Protein AF-A0A831T7J6-F1 (afdb_monomer)

Secondary structure (DSSP, 8-state):
-HHHHHHHHHHHHHHHHHHHHSTHHHHHHHHHHHHHHHHHHHHHHHS----SSGGG-HHHHHHHHHHHHHHHHHHHHTSSHHHHHHHHHHHHHHHHHHHHHHHHTT-S-BGGGTTS-B-HHHHHHHHHHHHHHHHH---SS----TTTTHHHHHHHHHHHHHHHHHHHHHHHH--HHHHHHHHHH-GGG--EEEEEEES--HHHHHHHHHHHH--EEEE-GGG-S-----EEEEEEEEHHHHHHHHHHTSSS-EEEEEETTEEEEEE--SS-SS-HHHHHHHHHHHHHHHHHHHHT-----------THHHHHHTT--------------HHHHHHHHHHHHHHHHHHHHHHHHHHHHHHHHHHHHH-

Radius of gyration: 28.94 Å; Cα contacts (8 Å, |Δi|>4): 345; chains: 1; bounding box: 76×50×89 Å

pLDDT: mean 80.33, std 15.49, range [40.62, 97.88]

Solvent-accessible surface area (backbone atoms only — not comparable to full-atom values): 20591 Å² total; per-residue (Å²): 113,70,66,61,52,52,55,50,54,54,56,49,48,59,51,48,55,53,50,41,45,37,70,60,57,46,42,53,52,18,53,52,30,38,51,33,19,50,34,34,46,49,33,55,51,59,48,90,69,69,73,83,45,72,86,42,24,66,67,52,46,50,52,48,26,52,49,32,40,51,53,17,53,40,36,64,65,48,50,42,46,70,57,45,47,52,55,49,47,53,50,38,50,52,48,26,53,54,27,43,52,40,38,75,70,65,46,82,47,34,65,76,43,20,79,51,76,36,54,15,62,59,49,29,52,49,27,51,49,52,43,52,52,56,72,67,41,50,79,79,55,91,46,58,44,67,82,81,39,49,68,62,52,50,52,53,51,52,53,47,49,68,48,48,50,59,51,47,51,50,44,65,64,63,38,83,61,56,55,53,53,54,42,72,67,36,73,69,33,60,37,66,42,75,42,82,37,75,65,44,49,60,65,60,51,37,52,51,47,23,73,63,50,75,34,50,60,48,64,38,78,96,62,60,73,65,48,89,61,45,72,45,77,36,92,62,40,36,43,39,56,54,51,49,50,58,31,72,54,41,96,53,68,38,38,74,41,80,51,101,63,33,36,35,39,32,69,50,62,64,60,77,98,60,62,64,61,59,55,45,49,51,52,48,50,52,48,50,50,50,49,56,60,62,70,61,59,69,83,66,67,80,76,65,88,71,58,79,68,58,62,68,64,56,72,80,68,74,78,87,78,68,86,82,77,74,89,66,77,56,71,65,60,54,48,52,53,48,49,52,50,52,52,50,47,65,62,47,49,63,56,53,50,54,54,54,55,53,52,53,53,53,56,54,66,73,77,109

Structure (mmCIF, N/CA/C/O backbone):
data_AF-A0A831T7J6-F1
#
_entry.id   AF-A0A831T7J6-F1
#
loop_
_atom_site.group_PDB
_atom_site.id
_atom_site.type_symbol
_atom_site.label_atom_id
_atom_site.label_alt_id
_atom_site.label_comp_id
_atom_site.label_asym_id
_atom_site.label_entity_id
_atom_site.label_seq_id
_atom_site.pdbx_PDB_ins_code
_atom_site.Cartn_x
_atom_site.Cartn_y
_atom_site.Cartn_z
_atom_site.occupancy
_atom_site.B_iso_or_equiv
_atom_site.auth_seq_id
_atom_site.auth_comp_id
_atom_site.auth_asym_id
_atom_site.auth_atom_id
_atom_site.pdbx_PDB_model_num
ATOM 1 N N . MET A 1 1 ? 1.372 -10.717 -53.156 1.00 72.31 1 MET A N 1
ATOM 2 C CA . MET A 1 1 ? 0.835 -10.625 -51.776 1.00 72.31 1 MET A CA 1
ATOM 3 C C . MET A 1 1 ? 1.872 -11.042 -50.722 1.00 72.31 1 MET A C 1
ATOM 5 O O . MET A 1 1 ? 2.087 -10.279 -49.794 1.00 72.31 1 MET A O 1
ATOM 9 N N . PHE A 1 2 ? 2.589 -12.165 -50.891 1.00 76.81 2 PHE A N 1
ATOM 10 C CA . PHE A 1 2 ? 3.633 -12.620 -49.949 1.00 76.81 2 PHE A CA 1
ATOM 11 C C . PHE A 1 2 ? 4.823 -11.644 -49.785 1.00 76.81 2 PHE A C 1
ATOM 13 O O . PHE A 1 2 ? 5.201 -11.334 -48.662 1.00 76.81 2 PHE A O 1
ATOM 20 N N . GLN A 1 3 ? 5.356 -11.070 -50.873 1.00 76.94 3 GLN A N 1
ATOM 21 C CA . GLN A 1 3 ? 6.440 -10.067 -50.797 1.00 76.94 3 GLN A CA 1
ATOM 22 C C . GLN A 1 3 ? 6.042 -8.787 -50.042 1.00 76.94 3 GLN A C 1
ATOM 24 O O . GLN A 1 3 ? 6.817 -8.297 -49.230 1.00 76.94 3 GLN A O 1
ATOM 29 N N . LEU A 1 4 ? 4.806 -8.301 -50.220 1.00 79.69 4 LEU A N 1
ATOM 30 C CA . LEU A 1 4 ? 4.287 -7.147 -49.469 1.00 79.69 4 LEU A CA 1
ATOM 31 C C . LEU A 1 4 ? 4.199 -7.434 -47.959 1.00 79.69 4 LEU A C 1
ATOM 33 O O . LEU A 1 4 ? 4.483 -6.553 -47.149 1.00 79.69 4 LEU A O 1
ATOM 37 N N . ALA A 1 5 ? 3.859 -8.670 -47.570 1.00 73.56 5 ALA A N 1
ATOM 38 C CA . ALA A 1 5 ? 3.859 -9.083 -46.169 1.00 73.56 5 ALA A CA 1
ATOM 39 C C . ALA A 1 5 ? 5.285 -9.133 -45.590 1.00 73.56 5 ALA A C 1
ATOM 41 O O . ALA A 1 5 ? 5.512 -8.613 -44.498 1.00 73.56 5 ALA A O 1
ATOM 42 N N . VAL A 1 6 ? 6.259 -9.672 -46.331 1.00 76.69 6 VAL A N 1
ATOM 43 C CA . VAL A 1 6 ? 7.670 -9.743 -45.903 1.00 76.69 6 VAL A CA 1
ATOM 44 C C . VAL A 1 6 ? 8.293 -8.350 -45.750 1.00 76.69 6 VAL A C 1
ATOM 46 O O . VAL A 1 6 ? 8.926 -8.075 -44.729 1.00 76.69 6 VAL A O 1
ATOM 49 N N . ASP A 1 7 ? 8.047 -7.443 -46.697 1.00 78.12 7 ASP A N 1
ATOM 50 C CA . ASP A 1 7 ? 8.560 -6.068 -46.638 1.00 78.12 7 ASP A CA 1
ATOM 51 C C . ASP A 1 7 ? 7.946 -5.269 -45.483 1.00 78.12 7 ASP A C 1
ATOM 53 O O . ASP A 1 7 ? 8.639 -4.488 -44.819 1.00 78.12 7 ASP A O 1
ATOM 57 N N . SER A 1 8 ? 6.661 -5.497 -45.183 1.00 74.38 8 SER A N 1
ATOM 58 C CA . SER A 1 8 ? 6.028 -4.919 -43.995 1.00 74.38 8 SER A CA 1
ATOM 59 C C . SER A 1 8 ? 6.703 -5.421 -42.711 1.00 74.38 8 SER A C 1
ATOM 61 O O . SER A 1 8 ? 7.080 -4.614 -41.861 1.00 74.38 8 SER A O 1
ATOM 63 N N . LEU A 1 9 ? 6.989 -6.723 -42.613 1.00 73.25 9 LEU A N 1
ATOM 64 C CA . LEU A 1 9 ? 7.647 -7.352 -41.462 1.00 73.25 9 LEU A CA 1
ATOM 65 C C . LEU A 1 9 ? 9.068 -6.809 -41.231 1.00 73.25 9 LEU A C 1
ATOM 67 O O . LEU A 1 9 ? 9.453 -6.534 -40.092 1.00 73.25 9 LEU A O 1
ATOM 71 N N . PHE A 1 10 ? 9.831 -6.573 -42.303 1.00 77.00 10 PHE A N 1
ATOM 72 C CA . PHE A 1 10 ? 11.181 -6.001 -42.224 1.00 77.00 10 PHE A CA 1
ATOM 73 C C . PHE A 1 10 ? 11.174 -4.530 -41.782 1.00 77.00 10 PHE A C 1
ATOM 75 O O . PHE A 1 10 ? 12.007 -4.098 -40.974 1.00 77.00 10 PHE A O 1
ATOM 82 N N . ARG A 1 11 ? 10.192 -3.754 -42.256 1.00 77.94 11 ARG A N 1
ATOM 83 C CA . ARG A 1 11 ? 10.007 -2.358 -41.839 1.00 77.94 11 ARG A CA 1
ATOM 84 C C . ARG A 1 11 ? 9.573 -2.268 -40.371 1.00 77.94 11 ARG A C 1
ATOM 86 O O . ARG A 1 11 ? 10.104 -1.435 -39.637 1.00 77.94 11 ARG A O 1
ATOM 93 N N . TYR A 1 12 ? 8.714 -3.180 -39.908 1.00 74.56 12 TYR A N 1
ATOM 94 C CA . TYR A 1 12 ? 8.368 -3.301 -38.489 1.00 74.56 12 TYR A CA 1
ATOM 95 C C . TYR A 1 12 ? 9.571 -3.700 -37.629 1.00 74.56 12 TYR A C 1
ATOM 97 O O . TYR A 1 12 ? 9.747 -3.134 -36.555 1.00 74.56 12 TYR A O 1
ATOM 105 N N . ARG A 1 13 ? 10.451 -4.594 -38.098 1.00 78.12 13 ARG A N 1
ATOM 106 C CA . ARG A 1 13 ? 11.647 -5.008 -37.344 1.00 78.12 13 ARG A CA 1
ATOM 107 C C . ARG A 1 13 ? 12.578 -3.840 -37.018 1.00 78.12 13 ARG A C 1
ATOM 109 O O . ARG A 1 13 ? 12.974 -3.684 -35.869 1.00 78.12 13 ARG A O 1
ATOM 116 N N . THR A 1 14 ? 12.903 -2.995 -37.997 1.00 75.38 14 THR A N 1
ATOM 117 C CA . THR A 1 14 ? 13.795 -1.840 -37.763 1.00 75.38 14 THR A CA 1
ATOM 118 C C . THR A 1 14 ? 13.167 -0.789 -36.843 1.00 75.38 14 THR A C 1
ATOM 120 O O . THR A 1 14 ? 13.860 -0.196 -36.012 1.00 75.38 14 THR A O 1
ATOM 123 N N . PHE A 1 15 ? 11.849 -0.588 -36.940 1.00 74.12 15 PHE A N 1
ATOM 124 C CA . PHE A 1 15 ? 11.103 0.264 -36.017 1.00 74.12 15 PHE A CA 1
ATOM 125 C C . PHE A 1 15 ? 11.104 -0.307 -34.592 1.00 74.12 15 PHE A C 1
ATOM 127 O O . PHE A 1 15 ? 11.429 0.413 -33.648 1.00 74.12 15 PHE A O 1
ATOM 134 N N . LEU A 1 16 ? 10.827 -1.606 -34.442 1.00 68.94 16 LEU A N 1
ATOM 135 C CA . LEU A 1 16 ? 10.858 -2.309 -33.161 1.00 68.94 16 LEU A CA 1
ATOM 136 C C . LEU A 1 16 ? 12.256 -2.262 -32.541 1.00 68.94 16 LEU A C 1
ATOM 138 O O . LEU A 1 16 ? 12.373 -1.937 -31.369 1.00 68.94 16 LEU A O 1
ATOM 142 N N . GLU A 1 17 ? 13.330 -2.478 -33.300 1.00 75.38 17 GLU A N 1
ATOM 143 C CA . GLU A 1 17 ? 14.700 -2.385 -32.774 1.00 75.38 17 GLU A CA 1
ATOM 144 C C . GLU A 1 17 ? 15.043 -0.976 -32.263 1.00 75.38 17 GLU A C 1
ATOM 146 O O . GLU A 1 17 ? 15.693 -0.838 -31.225 1.00 75.38 17 GLU A O 1
ATOM 151 N N . ARG A 1 18 ? 14.582 0.088 -32.937 1.00 73.06 18 ARG A N 1
ATOM 152 C CA . ARG A 1 18 ? 14.749 1.467 -32.441 1.00 73.06 18 ARG A CA 1
ATOM 153 C C . ARG A 1 18 ? 13.899 1.730 -31.203 1.00 73.06 18 ARG A C 1
ATOM 155 O O . ARG A 1 18 ? 14.384 2.347 -30.256 1.00 73.06 18 ARG A O 1
ATOM 162 N N . PHE A 1 19 ? 12.665 1.237 -31.186 1.00 66.19 19 PHE A N 1
ATOM 163 C CA . PHE A 1 19 ? 11.759 1.380 -30.052 1.00 66.19 19 PHE A CA 1
ATOM 164 C C . PHE A 1 19 ? 12.269 0.624 -28.813 1.00 66.19 19 PHE A C 1
ATOM 166 O O . PHE A 1 19 ? 12.356 1.203 -27.733 1.00 66.19 19 PHE A O 1
ATOM 173 N N . PHE A 1 20 ? 12.723 -0.621 -28.971 1.00 66.12 20 PHE A N 1
ATOM 174 C CA . PHE A 1 20 ? 13.322 -1.441 -27.911 1.00 66.12 20 PHE A CA 1
ATOM 175 C C . PHE A 1 20 ? 14.739 -1.006 -27.523 1.00 66.12 20 PHE A C 1
ATOM 177 O O . PHE A 1 20 ? 15.243 -1.430 -26.490 1.00 66.12 20 PHE A O 1
ATOM 184 N N . ARG A 1 21 ? 15.406 -0.141 -28.289 1.00 73.50 21 ARG A N 1
ATOM 185 C CA . ARG A 1 21 ? 16.625 0.544 -27.824 1.00 73.50 21 ARG A CA 1
ATOM 186 C C . ARG A 1 21 ? 16.329 1.861 -27.110 1.00 73.50 21 ARG A C 1
ATOM 188 O O . ARG A 1 21 ? 17.223 2.402 -26.459 1.00 73.50 21 ARG A O 1
ATOM 195 N N . SER A 1 22 ? 15.102 2.369 -27.217 1.00 76.12 22 SER A N 1
ATOM 196 C CA . SER A 1 22 ? 14.690 3.626 -26.604 1.00 76.12 22 SER A CA 1
ATOM 197 C C . SER A 1 22 ? 14.540 3.495 -25.088 1.00 76.12 22 SER A C 1
ATOM 199 O O . SER A 1 22 ? 14.166 2.449 -24.553 1.00 76.12 22 SER A O 1
ATOM 201 N N . ALA A 1 23 ? 14.761 4.607 -24.387 1.00 83.12 23 ALA A N 1
ATOM 202 C CA . ALA A 1 23 ? 14.460 4.744 -22.965 1.00 83.12 23 ALA A CA 1
ATOM 203 C C . ALA A 1 23 ? 12.950 4.639 -22.656 1.00 83.12 23 ALA A C 1
ATOM 205 O O . ALA A 1 23 ? 12.577 4.552 -21.492 1.00 83.12 23 ALA A O 1
ATOM 206 N N . CYS A 1 24 ? 12.078 4.600 -23.673 1.00 85.38 24 CYS A N 1
ATOM 207 C CA . CYS A 1 24 ? 10.626 4.502 -23.507 1.00 85.38 24 CYS A CA 1
ATOM 208 C C . CYS A 1 24 ? 10.191 3.289 -22.675 1.00 85.38 24 CYS A C 1
ATOM 210 O O . CYS A 1 24 ? 9.357 3.444 -21.789 1.00 85.38 24 CYS A O 1
ATOM 212 N N . VAL A 1 25 ? 10.764 2.108 -22.930 1.00 89.88 25 VAL A N 1
ATOM 213 C CA . VAL A 1 25 ? 10.395 0.864 -22.233 1.00 89.88 25 VAL A CA 1
ATOM 214 C C . VAL A 1 25 ? 10.643 0.948 -20.719 1.00 89.88 25 VAL A C 1
ATOM 216 O O . VAL A 1 25 ? 9.679 0.827 -19.961 1.00 89.88 25 VAL A O 1
ATOM 219 N N . PRO A 1 26 ? 11.882 1.187 -20.238 1.00 92.75 26 PRO A N 1
ATOM 220 C CA . PRO A 1 26 ? 12.135 1.274 -18.802 1.00 92.75 26 PRO A CA 1
ATOM 221 C C . PRO A 1 26 ? 11.399 2.451 -18.154 1.00 92.75 26 PRO A C 1
ATOM 223 O O . PRO A 1 26 ? 10.959 2.322 -17.017 1.00 92.75 26 PRO A O 1
ATOM 226 N N . THR A 1 27 ? 11.207 3.572 -18.862 1.00 89.06 27 THR A N 1
ATOM 227 C CA . THR A 1 27 ? 10.414 4.696 -18.343 1.00 89.06 27 THR A CA 1
ATOM 228 C C . THR A 1 27 ? 8.946 4.317 -18.147 1.00 89.06 27 THR A C 1
ATOM 230 O O . THR A 1 27 ? 8.399 4.601 -17.087 1.00 89.06 27 THR A O 1
ATOM 233 N N . ALA A 1 28 ? 8.313 3.648 -19.114 1.00 88.62 28 ALA A N 1
ATOM 234 C CA . ALA A 1 28 ? 6.915 3.232 -19.002 1.00 88.62 28 ALA A CA 1
ATOM 235 C C . ALA A 1 28 ? 6.703 2.248 -17.839 1.00 88.62 28 ALA A C 1
ATOM 237 O O . ALA A 1 28 ? 5.795 2.437 -17.030 1.00 88.62 28 ALA A O 1
ATOM 238 N N . LEU A 1 29 ? 7.580 1.247 -17.706 1.00 94.38 29 LEU A N 1
ATOM 239 C CA . LEU A 1 29 ? 7.520 0.281 -16.605 1.00 94.38 29 LEU A CA 1
ATOM 240 C C . LEU A 1 29 ? 7.789 0.933 -15.247 1.00 94.38 29 LEU A C 1
ATOM 242 O O . LEU A 1 29 ? 7.126 0.605 -14.267 1.00 94.38 29 LEU A O 1
ATOM 246 N N . ALA A 1 30 ? 8.714 1.892 -15.180 1.00 94.06 30 ALA A N 1
ATOM 247 C CA . ALA A 1 30 ? 8.944 2.643 -13.955 1.00 94.06 30 ALA A CA 1
ATOM 248 C C . ALA A 1 30 ? 7.726 3.483 -13.549 1.00 94.06 30 ALA A C 1
ATOM 250 O O . ALA A 1 30 ? 7.375 3.510 -12.374 1.00 94.06 30 ALA A O 1
ATOM 251 N N . CYS A 1 31 ? 7.049 4.131 -14.501 1.00 88.88 31 CYS A N 1
ATOM 252 C CA . CYS A 1 31 ? 5.802 4.845 -14.220 1.00 88.88 31 CYS A CA 1
ATOM 253 C C . CYS A 1 31 ? 4.721 3.899 -13.678 1.00 88.88 31 CYS A C 1
ATOM 255 O O . CYS A 1 31 ? 4.043 4.247 -12.714 1.00 88.88 31 CYS A O 1
ATOM 257 N N . ALA A 1 32 ? 4.593 2.697 -14.251 1.00 91.31 32 ALA A N 1
ATOM 258 C CA . ALA A 1 32 ? 3.654 1.690 -13.763 1.00 91.31 32 ALA A CA 1
ATOM 259 C C . ALA A 1 32 ? 3.985 1.230 -12.331 1.00 91.31 32 ALA A C 1
ATOM 261 O O . ALA A 1 32 ? 3.093 1.183 -11.488 1.00 91.31 32 ALA A O 1
ATOM 262 N N . LEU A 1 33 ? 5.262 0.965 -12.028 1.00 94.19 33 LEU A N 1
ATOM 263 C CA . LEU A 1 33 ? 5.711 0.595 -10.681 1.00 94.19 33 LEU A CA 1
ATOM 264 C C . LEU A 1 33 ? 5.519 1.729 -9.663 1.00 94.19 33 LEU A C 1
ATOM 266 O O . LEU A 1 33 ? 5.093 1.464 -8.545 1.00 94.19 33 LEU A O 1
ATOM 270 N N . LEU A 1 34 ? 5.775 2.991 -10.033 1.00 91.19 34 LEU A N 1
ATOM 271 C CA . LEU A 1 34 ? 5.496 4.140 -9.158 1.00 91.19 34 LEU A CA 1
ATOM 272 C C . LEU A 1 34 ? 4.003 4.276 -8.863 1.00 91.19 34 LEU A C 1
ATOM 274 O O . LEU A 1 34 ? 3.633 4.537 -7.720 1.00 91.19 34 LEU A O 1
ATOM 278 N N . LEU A 1 35 ? 3.150 4.094 -9.874 1.00 87.62 35 LEU A N 1
ATOM 279 C CA . LEU A 1 35 ? 1.702 4.124 -9.693 1.00 87.62 35 LEU A CA 1
ATOM 280 C C . LEU A 1 35 ? 1.240 2.988 -8.772 1.00 87.62 35 LEU A C 1
ATOM 282 O O . LEU A 1 35 ? 0.473 3.232 -7.845 1.00 87.62 35 LEU A O 1
ATOM 286 N N . ALA A 1 36 ? 1.745 1.770 -8.981 1.00 91.75 36 ALA A N 1
ATOM 287 C CA . ALA A 1 36 ? 1.446 0.624 -8.128 1.00 91.75 36 ALA A CA 1
ATOM 288 C C . ALA A 1 36 ? 1.891 0.866 -6.674 1.00 91.75 36 ALA A C 1
ATOM 290 O O . ALA A 1 36 ? 1.084 0.702 -5.756 1.00 91.75 36 ALA A O 1
ATOM 291 N N . ALA A 1 37 ? 3.122 1.344 -6.470 1.00 92.94 37 ALA A N 1
ATOM 292 C CA . ALA A 1 37 ? 3.664 1.680 -5.157 1.00 92.94 37 ALA A CA 1
ATOM 293 C C . ALA A 1 37 ? 2.828 2.762 -4.459 1.00 92.94 37 ALA A C 1
ATOM 295 O O . ALA A 1 37 ? 2.517 2.644 -3.275 1.00 92.94 37 ALA A O 1
ATOM 296 N N . PHE A 1 38 ? 2.422 3.802 -5.194 1.00 89.62 38 PHE A N 1
ATOM 297 C CA . PHE A 1 38 ? 1.579 4.874 -4.672 1.00 89.62 38 PHE A CA 1
ATOM 298 C C . PHE A 1 38 ? 0.204 4.359 -4.237 1.00 89.62 38 PHE A C 1
ATOM 300 O O . PHE A 1 38 ? -0.228 4.647 -3.123 1.00 89.62 38 PHE A O 1
ATOM 307 N N . LEU A 1 39 ? -0.471 3.568 -5.076 1.00 89.19 39 LEU A N 1
ATOM 308 C CA . LEU A 1 39 ? -1.799 3.035 -4.766 1.00 89.19 39 LEU A CA 1
ATOM 309 C C . LEU A 1 39 ? -1.772 2.076 -3.567 1.00 89.19 39 LEU A C 1
ATOM 311 O O . LEU A 1 39 ? -2.624 2.176 -2.683 1.00 89.19 39 LEU A O 1
ATOM 315 N N . LYS A 1 40 ? -0.762 1.201 -3.487 1.00 91.38 40 LYS A N 1
ATOM 316 C CA . LYS A 1 40 ? -0.539 0.330 -2.322 1.00 91.38 40 LYS A CA 1
ATOM 317 C C . LYS A 1 40 ? -0.196 1.131 -1.063 1.00 91.38 40 LYS A C 1
ATOM 319 O O . LYS A 1 40 ? -0.715 0.850 0.012 1.00 91.38 40 LYS A O 1
ATOM 324 N N . GLY A 1 41 ? 0.655 2.150 -1.187 1.00 89.75 41 GLY A N 1
ATOM 325 C CA . GLY A 1 41 ? 1.004 3.043 -0.082 1.00 89.75 41 GLY A CA 1
ATOM 326 C C . GLY A 1 41 ? -0.208 3.808 0.448 1.00 89.75 41 GLY A C 1
ATOM 327 O O . GLY A 1 41 ? -0.371 3.943 1.659 1.00 89.75 41 GLY A O 1
ATOM 328 N N . HIS A 1 42 ? -1.096 4.239 -0.450 1.00 86.12 42 HIS A N 1
ATOM 329 C CA . HIS A 1 42 ? -2.363 4.863 -0.097 1.00 86.12 42 HIS A CA 1
ATOM 330 C C . HIS A 1 42 ? -3.297 3.890 0.636 1.00 86.12 42 HIS A C 1
ATOM 332 O O . HIS A 1 42 ? -3.855 4.266 1.664 1.00 86.12 42 HIS A O 1
ATOM 338 N N . GLU A 1 43 ? -3.456 2.646 0.168 1.00 87.44 43 GLU A N 1
ATOM 339 C CA . GLU A 1 43 ? -4.239 1.624 0.889 1.00 87.44 43 GLU A CA 1
ATOM 340 C C . GLU A 1 43 ? -3.660 1.374 2.289 1.00 87.44 43 GLU A C 1
ATOM 342 O O . GLU A 1 43 ? -4.387 1.473 3.271 1.00 87.44 43 GLU A O 1
ATOM 347 N N . LEU A 1 44 ? -2.343 1.164 2.413 1.00 87.50 44 LEU A N 1
ATOM 348 C CA . LEU A 1 44 ? -1.676 0.970 3.710 1.00 87.50 44 LEU A CA 1
ATOM 349 C C . LEU A 1 44 ? -1.897 2.131 4.679 1.00 87.50 44 LEU A C 1
ATOM 351 O O . LEU A 1 44 ? -1.988 1.923 5.889 1.00 87.50 44 LEU A O 1
ATOM 355 N N . ALA A 1 45 ? -1.949 3.350 4.147 1.00 81.50 45 ALA A N 1
ATOM 356 C CA . ALA A 1 45 ? -2.152 4.551 4.937 1.00 81.50 45 ALA A CA 1
ATOM 357 C C . ALA A 1 45 ? -3.623 4.794 5.308 1.00 81.50 45 ALA A C 1
ATOM 359 O O . ALA A 1 45 ? -3.877 5.493 6.284 1.00 81.50 45 ALA A O 1
ATOM 360 N N . THR A 1 46 ? -4.578 4.259 4.541 1.00 76.38 46 THR A N 1
ATOM 361 C CA . THR A 1 46 ? -6.013 4.545 4.717 1.00 76.38 46 THR A CA 1
ATOM 362 C C . THR A 1 46 ? -6.811 3.400 5.311 1.00 76.38 46 THR A C 1
ATOM 364 O 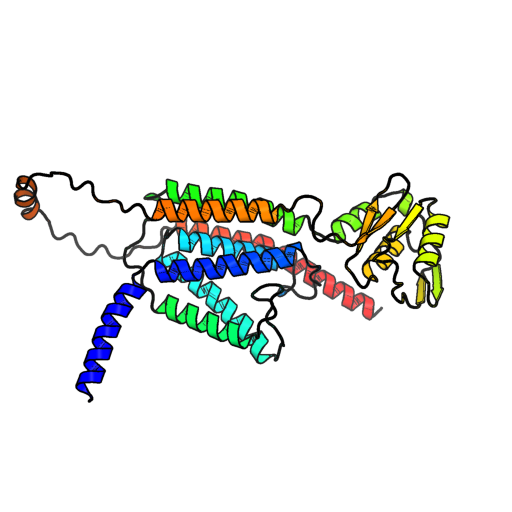O . THR A 1 46 ? -7.859 3.653 5.903 1.00 76.38 46 THR A O 1
ATOM 367 N N . GLU A 1 47 ? -6.352 2.158 5.166 1.00 78.56 47 GLU A N 1
ATOM 368 C CA . GLU A 1 47 ? -7.151 0.981 5.484 1.00 78.56 47 GLU A CA 1
ATOM 369 C C . GLU A 1 47 ? -6.561 0.145 6.622 1.00 78.56 47 GLU A C 1
ATOM 371 O O . GLU A 1 47 ? -5.351 -0.086 6.761 1.00 78.56 47 GLU A O 1
ATOM 376 N N . GLU A 1 48 ? -7.460 -0.360 7.463 1.00 73.25 48 GLU A N 1
ATOM 377 C CA . GLU A 1 48 ? -7.154 -1.402 8.432 1.00 73.25 48 GLU A CA 1
ATOM 378 C C . GLU A 1 48 ? -7.080 -2.745 7.710 1.00 73.25 48 GLU A C 1
ATOM 380 O O . GLU A 1 48 ? -8.059 -3.469 7.555 1.00 73.25 48 GLU A O 1
ATOM 385 N N . LEU A 1 49 ? -5.886 -3.067 7.222 1.00 77.69 49 LEU A N 1
ATOM 386 C CA . LEU A 1 49 ? -5.595 -4.388 6.684 1.00 77.69 49 LEU A CA 1
ATOM 387 C C . LEU A 1 49 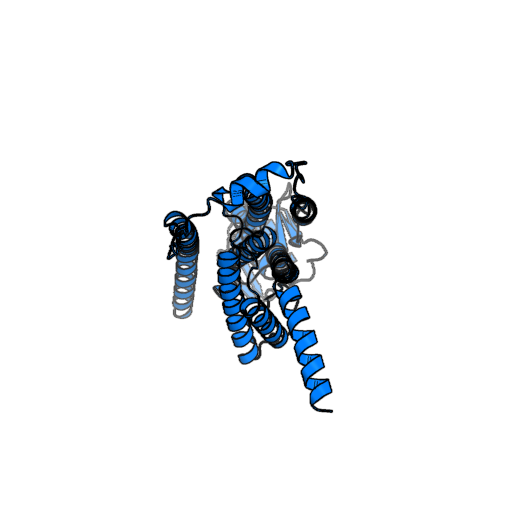? -5.704 -5.427 7.807 1.00 77.69 49 LEU A C 1
ATOM 389 O O . LEU A 1 49 ? -4.932 -5.393 8.768 1.00 77.69 49 LEU A O 1
ATOM 393 N N . GLY A 1 50 ? -6.663 -6.345 7.678 1.00 74.56 50 GLY A N 1
ATOM 394 C CA . GLY A 1 50 ? -6.753 -7.524 8.533 1.00 74.56 50 GLY A CA 1
ATOM 395 C C . GLY A 1 50 ? -5.515 -8.402 8.344 1.00 74.56 50 GLY A C 1
ATOM 396 O O . GLY A 1 50 ? -5.305 -8.960 7.268 1.00 74.56 50 GLY A O 1
ATOM 397 N N . GLU A 1 51 ? -4.680 -8.506 9.378 1.00 80.31 51 GLU A N 1
ATOM 398 C CA . GLU A 1 51 ? -3.446 -9.305 9.383 1.00 80.31 51 GLU A CA 1
ATOM 399 C C . GLU A 1 51 ? -3.775 -10.807 9.507 1.00 80.31 51 GLU A C 1
ATOM 401 O O . GLU A 1 51 ? -3.551 -11.413 10.552 1.00 80.31 51 GLU A O 1
ATOM 406 N N . ASN A 1 52 ? -4.335 -11.411 8.454 1.00 82.81 52 ASN A N 1
ATOM 407 C CA . ASN A 1 52 ? -4.726 -12.831 8.457 1.00 82.81 52 ASN A CA 1
ATOM 408 C C . ASN A 1 52 ? -3.669 -13.750 7.818 1.00 82.81 52 ASN A C 1
ATOM 410 O O . ASN A 1 52 ? -3.708 -14.962 7.978 1.00 82.81 52 ASN A O 1
ATOM 414 N N . SER A 1 53 ? -2.725 -13.180 7.072 1.00 83.88 53 SER A N 1
ATOM 415 C CA . SER A 1 53 ? -1.658 -13.885 6.357 1.00 83.88 53 SER A CA 1
ATOM 416 C C . SER A 1 53 ? -0.405 -13.012 6.225 1.00 83.88 53 SER A C 1
ATOM 418 O O . SER A 1 53 ? -0.461 -11.788 6.386 1.00 83.88 53 SER A O 1
ATOM 420 N N . LEU A 1 54 ? 0.728 -13.623 5.864 1.00 79.31 54 LEU A N 1
ATOM 421 C CA . LEU A 1 54 ? 1.976 -12.898 5.592 1.00 79.31 54 LEU A CA 1
ATOM 422 C C . LEU A 1 54 ? 1.823 -11.870 4.459 1.00 79.31 54 LEU A C 1
ATOM 424 O O . LEU A 1 54 ? 2.333 -10.761 4.578 1.00 79.31 54 LEU A O 1
ATOM 428 N N . PHE A 1 55 ? 1.064 -12.194 3.407 1.00 81.00 55 PHE A N 1
ATOM 429 C CA . PHE A 1 55 ? 0.824 -11.289 2.275 1.00 81.00 55 PHE A CA 1
ATOM 430 C C . PHE A 1 55 ? -0.088 -10.109 2.628 1.00 81.00 55 PHE A C 1
ATOM 432 O O . PHE A 1 55 ? -0.007 -9.057 2.002 1.00 81.00 55 PHE A O 1
ATOM 439 N N . THR A 1 56 ? -0.914 -10.259 3.664 1.00 82.81 56 THR A N 1
ATOM 440 C CA . THR A 1 56 ? -1.720 -9.168 4.239 1.00 82.81 56 THR A CA 1
ATOM 441 C C . THR A 1 56 ? -1.005 -8.435 5.375 1.00 82.81 56 THR A C 1
ATOM 443 O O . THR A 1 56 ? -1.560 -7.503 5.954 1.00 82.81 56 THR A O 1
ATOM 446 N N . SER A 1 57 ? 0.218 -8.849 5.729 1.00 86.69 57 SER A N 1
ATOM 447 C CA . SER A 1 57 ? 0.992 -8.173 6.764 1.00 86.69 57 SER A CA 1
ATOM 448 C C . SER A 1 57 ? 1.361 -6.769 6.297 1.00 86.69 57 SER A C 1
ATOM 450 O O . SER A 1 57 ? 1.972 -6.582 5.243 1.00 86.69 57 SER A O 1
ATOM 452 N N . ARG A 1 58 ? 1.044 -5.769 7.121 1.00 86.62 58 ARG A N 1
ATOM 453 C CA . ARG A 1 58 ? 1.356 -4.362 6.839 1.00 86.62 58 ARG A CA 1
ATOM 454 C C . ARG A 1 58 ? 2.845 -4.119 6.619 1.00 86.62 58 ARG A C 1
ATOM 456 O O . ARG A 1 58 ? 3.211 -3.339 5.749 1.00 86.62 58 ARG A O 1
ATOM 463 N N . TRP A 1 59 ? 3.701 -4.812 7.367 1.00 87.94 59 TRP A N 1
ATOM 464 C CA . TRP A 1 59 ? 5.153 -4.719 7.205 1.00 87.94 59 TRP A CA 1
ATOM 465 C C . TRP A 1 59 ? 5.616 -5.247 5.853 1.00 87.94 59 TRP A C 1
ATOM 467 O O . TRP A 1 59 ? 6.426 -4.604 5.190 1.00 87.94 59 TRP A O 1
ATOM 477 N N . PHE A 1 60 ? 5.078 -6.392 5.432 1.00 89.12 60 PHE A N 1
ATOM 478 C CA . PHE A 1 60 ? 5.386 -6.967 4.128 1.00 89.12 60 PHE A CA 1
ATOM 479 C C . PHE A 1 60 ? 4.941 -6.035 2.996 1.00 89.12 60 PHE A C 1
ATOM 481 O O . PHE A 1 60 ? 5.734 -5.721 2.112 1.00 89.12 60 PHE A O 1
ATOM 488 N N . LEU A 1 61 ? 3.710 -5.521 3.062 1.00 90.56 61 LEU A N 1
ATOM 489 C CA . LEU A 1 61 ? 3.183 -4.585 2.069 1.00 90.56 61 LEU A CA 1
ATOM 490 C C . LEU A 1 61 ? 3.963 -3.260 2.046 1.00 90.56 61 LEU A C 1
ATOM 492 O O . LEU A 1 61 ? 4.245 -2.745 0.968 1.00 90.56 61 LEU A O 1
ATOM 496 N N . ALA A 1 62 ? 4.375 -2.728 3.200 1.00 90.62 62 ALA A N 1
ATOM 497 C CA . ALA A 1 62 ? 5.211 -1.528 3.265 1.0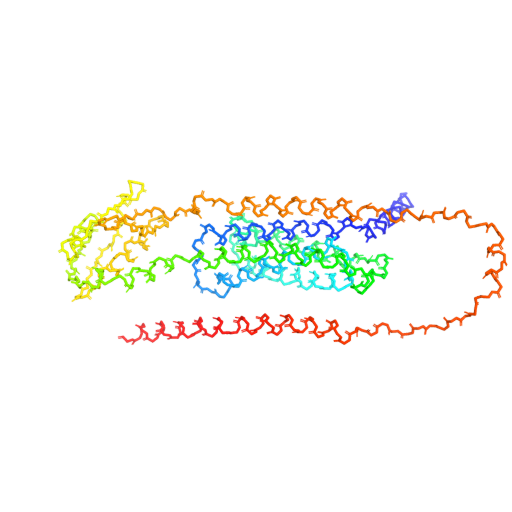0 90.62 62 ALA A CA 1
ATOM 498 C C . ALA A 1 62 ? 6.586 -1.755 2.616 1.00 90.62 62 ALA A C 1
ATOM 500 O O . ALA A 1 62 ? 7.041 -0.928 1.824 1.00 90.62 62 ALA A O 1
ATOM 501 N N . LEU A 1 63 ? 7.230 -2.895 2.892 1.00 90.50 63 LEU A N 1
ATOM 502 C CA . LEU A 1 63 ? 8.478 -3.279 2.225 1.00 90.50 63 LEU A CA 1
ATOM 503 C C . LEU A 1 63 ? 8.287 -3.427 0.714 1.00 90.50 63 LEU A C 1
ATOM 505 O O . LEU A 1 63 ? 9.150 -2.995 -0.048 1.00 90.50 63 LEU A O 1
ATOM 509 N N . LEU A 1 64 ? 7.155 -3.982 0.282 1.00 92.56 64 LEU A N 1
ATOM 510 C CA . LEU A 1 64 ? 6.828 -4.129 -1.130 1.00 92.56 64 LEU A CA 1
ATOM 511 C C . LEU A 1 64 ? 6.654 -2.772 -1.829 1.00 92.56 64 LEU A C 1
ATOM 513 O O . LEU A 1 64 ? 7.207 -2.568 -2.906 1.00 92.56 64 LEU A O 1
ATOM 517 N N . VAL A 1 65 ? 5.964 -1.816 -1.198 1.00 93.19 65 VAL A N 1
ATOM 518 C CA . VAL A 1 65 ? 5.826 -0.438 -1.707 1.00 93.19 65 VAL A CA 1
ATOM 519 C C . VAL A 1 65 ? 7.184 0.238 -1.863 1.00 93.19 65 VAL A C 1
ATOM 521 O O . VAL A 1 65 ? 7.465 0.850 -2.896 1.00 93.19 65 VAL A O 1
ATOM 524 N N . LEU A 1 66 ? 8.048 0.111 -0.853 1.00 92.88 66 LEU A N 1
ATOM 525 C CA . LEU A 1 66 ? 9.407 0.643 -0.910 1.00 92.88 66 LEU A CA 1
ATOM 526 C C . LEU A 1 66 ? 10.220 -0.023 -2.024 1.00 92.88 66 LEU A C 1
ATOM 528 O O . LEU A 1 66 ? 10.888 0.664 -2.793 1.00 92.88 66 LEU A O 1
ATOM 532 N N . TRP A 1 67 ? 10.128 -1.346 -2.158 1.00 95.06 67 TRP A N 1
ATOM 533 C CA . TRP A 1 67 ? 10.790 -2.092 -3.223 1.00 95.06 67 TRP A CA 1
ATOM 534 C C . TRP A 1 67 ? 10.370 -1.617 -4.619 1.00 95.06 67 TRP A C 1
ATOM 536 O O . TRP A 1 67 ? 11.230 -1.297 -5.443 1.00 95.06 67 TRP A O 1
ATOM 546 N N . GLU A 1 68 ? 9.063 -1.515 -4.874 1.00 95.31 68 GLU A N 1
ATOM 547 C CA . GLU A 1 68 ? 8.514 -1.034 -6.146 1.00 95.31 68 GLU A CA 1
ATOM 548 C C . GLU A 1 68 ? 8.981 0.396 -6.452 1.00 95.31 68 GLU A C 1
ATOM 550 O O . GLU A 1 68 ? 9.451 0.674 -7.559 1.00 95.31 68 GLU A O 1
ATOM 555 N N . GLY A 1 69 ? 8.946 1.290 -5.457 1.00 93.38 69 GLY A N 1
ATOM 556 C CA . GLY A 1 69 ? 9.429 2.666 -5.591 1.00 93.38 69 GLY A CA 1
ATOM 557 C C . GLY A 1 69 ? 10.938 2.763 -5.854 1.00 93.38 69 GLY A C 1
ATOM 558 O O . GLY A 1 69 ? 11.376 3.566 -6.688 1.00 93.38 69 GLY A O 1
ATOM 559 N N . ALA A 1 70 ? 11.743 1.930 -5.188 1.00 93.00 70 ALA A N 1
ATOM 560 C CA . ALA A 1 70 ? 13.190 1.868 -5.379 1.00 93.00 70 ALA A CA 1
ATOM 561 C C . ALA A 1 70 ? 13.540 1.377 -6.787 1.00 93.00 70 ALA A C 1
ATOM 563 O O . ALA A 1 70 ? 14.335 2.006 -7.490 1.00 93.00 70 ALA A O 1
ATOM 564 N N . LEU A 1 71 ? 12.910 0.285 -7.224 1.00 95.25 71 LEU A N 1
ATOM 565 C CA . LEU A 1 71 ? 13.127 -0.300 -8.541 1.00 95.25 71 LEU A CA 1
ATOM 566 C C . LEU A 1 71 ? 12.692 0.652 -9.661 1.00 95.25 71 LEU A C 1
ATOM 568 O O . LEU A 1 71 ? 13.410 0.810 -10.649 1.00 95.25 71 LEU A O 1
ATOM 572 N N . ALA A 1 72 ? 11.567 1.346 -9.493 1.00 94.44 72 ALA A N 1
ATOM 573 C CA . ALA A 1 72 ? 11.125 2.353 -10.447 1.00 94.44 72 ALA A CA 1
ATOM 574 C C . ALA A 1 72 ? 12.105 3.533 -10.545 1.00 94.44 72 ALA A C 1
ATOM 576 O O . ALA A 1 72 ? 12.490 3.942 -11.643 1.00 94.44 72 ALA A O 1
ATOM 577 N N . SER A 1 73 ? 12.576 4.039 -9.401 1.00 91.81 73 SER A N 1
ATOM 578 C CA . SER A 1 73 ? 13.594 5.096 -9.348 1.00 91.81 73 SER A CA 1
ATOM 579 C C . SER A 1 73 ? 14.894 4.652 -10.026 1.00 91.81 73 SER A C 1
ATOM 581 O O . SER A 1 73 ? 15.516 5.421 -10.766 1.00 91.81 73 SER A O 1
ATOM 583 N N . TRP A 1 74 ? 15.279 3.386 -9.843 1.00 93.00 74 TRP A N 1
ATOM 584 C CA . TRP A 1 74 ? 16.438 2.791 -10.498 1.00 93.00 74 TRP A CA 1
ATOM 585 C C . TRP A 1 74 ? 16.258 2.734 -12.022 1.00 93.00 74 TRP A C 1
ATOM 587 O O . TRP A 1 74 ? 17.122 3.223 -12.754 1.00 93.00 74 TRP A O 1
ATOM 597 N N . LEU A 1 75 ? 15.115 2.250 -12.514 1.00 91.88 75 LEU A N 1
ATOM 598 C CA . LEU A 1 75 ? 14.797 2.219 -13.945 1.00 91.88 75 LEU A CA 1
ATOM 599 C C . LEU A 1 75 ? 14.809 3.625 -14.578 1.00 91.88 75 LEU A C 1
ATOM 601 O O . LEU A 1 75 ? 15.408 3.804 -15.640 1.00 91.88 75 LEU A O 1
ATOM 605 N N . LEU A 1 76 ? 14.244 4.640 -13.910 1.00 90.69 76 LEU A N 1
ATOM 606 C CA . LEU A 1 76 ? 14.269 6.039 -14.378 1.00 90.69 76 LEU A CA 1
ATOM 607 C C . LEU A 1 76 ? 15.676 6.644 -14.381 1.00 90.69 76 LEU A C 1
ATOM 609 O O . LEU A 1 76 ? 16.021 7.461 -15.239 1.00 90.69 76 LEU A O 1
ATOM 613 N N . SER A 1 77 ? 16.515 6.247 -13.425 1.00 89.62 77 SER A N 1
ATOM 614 C CA . SER A 1 77 ? 17.893 6.724 -13.350 1.00 89.62 77 SER A CA 1
ATOM 615 C C . SER A 1 77 ? 18.772 6.185 -14.483 1.00 89.62 77 SER A C 1
ATOM 617 O O . SER A 1 77 ? 19.820 6.763 -14.758 1.00 89.62 77 SER A O 1
ATOM 619 N N . GLY A 1 78 ? 18.389 5.079 -15.132 1.00 89.00 78 GLY A N 1
ATOM 620 C CA . GLY A 1 78 ? 19.200 4.421 -16.159 1.00 89.00 78 GLY A CA 1
ATOM 621 C C . GLY A 1 78 ? 20.573 3.931 -15.671 1.00 89.00 78 GLY A C 1
ATOM 622 O O . GLY A 1 78 ? 21.426 3.598 -16.494 1.00 89.00 78 GLY A O 1
ATOM 623 N N . LEU A 1 79 ? 20.810 3.905 -14.356 1.00 87.69 79 LEU A N 1
ATOM 624 C CA . LEU A 1 79 ? 22.036 3.387 -13.752 1.00 87.69 79 LEU A CA 1
ATOM 625 C C . LEU A 1 79 ? 22.026 1.857 -13.838 1.00 87.69 79 LEU A C 1
ATOM 627 O O . LEU A 1 79 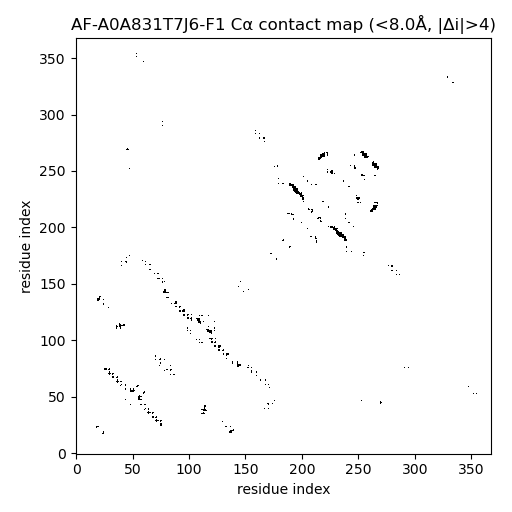? 21.007 1.240 -13.549 1.00 87.69 79 LEU A O 1
ATOM 631 N N . HIS A 1 80 ? 23.140 1.228 -14.222 1.00 88.75 80 HIS A N 1
ATOM 632 C CA . HIS A 1 80 ? 23.252 -0.239 -14.357 1.00 88.75 80 HIS A CA 1
ATOM 633 C C . HIS A 1 80 ? 22.044 -0.901 -15.049 1.00 88.75 80 HIS A C 1
ATOM 635 O O . HIS A 1 80 ? 21.401 -1.782 -14.473 1.00 88.75 80 HIS A O 1
ATOM 641 N N . PRO A 1 81 ? 21.731 -0.538 -16.306 1.00 91.19 81 PRO A N 1
ATOM 642 C CA . PRO A 1 81 ? 20.492 -0.953 -16.959 1.00 91.19 81 PRO A CA 1
ATOM 643 C C . PRO A 1 81 ? 20.358 -2.476 -17.082 1.00 91.19 81 PRO A C 1
ATOM 645 O O . PRO A 1 81 ? 19.247 -2.988 -17.084 1.00 91.19 81 PRO A O 1
ATOM 648 N N . ARG A 1 82 ? 21.474 -3.220 -17.136 1.00 91.75 82 ARG A N 1
ATOM 649 C CA . ARG A 1 82 ? 21.464 -4.693 -17.135 1.00 91.75 82 ARG A CA 1
ATOM 650 C C . ARG A 1 82 ? 20.971 -5.272 -15.809 1.00 91.75 82 ARG A C 1
ATOM 652 O O . ARG A 1 82 ? 20.177 -6.205 -15.823 1.00 91.75 82 ARG A O 1
ATOM 659 N N . LEU A 1 83 ? 21.428 -4.719 -14.687 1.00 92.12 83 LEU A N 1
ATOM 660 C CA . LEU A 1 83 ? 21.010 -5.172 -13.364 1.00 92.12 83 LEU A CA 1
ATOM 661 C C . LEU A 1 83 ? 19.582 -4.713 -13.068 1.00 92.12 83 LEU A C 1
ATOM 663 O O . LEU A 1 83 ? 18.763 -5.533 -12.675 1.00 92.12 83 LEU A O 1
ATOM 667 N N . ALA A 1 84 ? 19.249 -3.453 -13.369 1.00 93.12 84 ALA A N 1
ATOM 668 C CA . ALA A 1 84 ? 17.882 -2.950 -13.248 1.00 93.12 84 ALA A CA 1
ATOM 669 C C . ALA A 1 84 ? 16.890 -3.798 -14.068 1.00 93.12 84 ALA A C 1
ATOM 671 O O . ALA A 1 84 ? 15.825 -4.153 -13.572 1.00 93.12 84 ALA A O 1
ATOM 672 N N . ARG A 1 85 ? 17.273 -4.208 -15.288 1.00 94.94 85 ARG A N 1
ATOM 673 C CA . ARG A 1 85 ? 16.506 -5.154 -16.114 1.00 94.94 85 ARG A CA 1
ATOM 674 C C . ARG A 1 85 ? 16.302 -6.500 -15.426 1.00 94.94 85 ARG A C 1
ATOM 676 O O . ARG A 1 85 ? 15.183 -6.994 -15.409 1.00 94.94 85 ARG A O 1
ATOM 683 N N . ALA A 1 86 ? 17.370 -7.100 -14.897 1.00 95.06 86 ALA A N 1
ATOM 684 C CA . ALA A 1 86 ? 17.297 -8.397 -14.229 1.00 95.06 86 ALA A CA 1
ATOM 685 C C . ALA A 1 86 ? 16.388 -8.338 -12.992 1.00 95.06 86 ALA A C 1
ATOM 687 O O . ALA A 1 86 ? 15.520 -9.189 -12.826 1.00 95.06 86 ALA A O 1
ATOM 688 N N . MET A 1 87 ? 16.521 -7.290 -12.176 1.00 95.62 87 MET A N 1
ATOM 689 C CA . MET A 1 87 ? 15.670 -7.078 -11.004 1.00 95.62 87 MET A CA 1
ATOM 690 C C . MET A 1 87 ? 14.208 -6.827 -11.386 1.00 95.62 87 MET A C 1
ATOM 692 O O . MET A 1 87 ? 13.308 -7.347 -10.726 1.00 95.62 87 MET A O 1
ATOM 696 N N . ALA A 1 88 ? 13.959 -6.090 -12.473 1.00 96.31 88 ALA A N 1
ATOM 697 C CA . ALA A 1 88 ? 12.617 -5.905 -13.014 1.00 96.31 88 ALA A CA 1
ATOM 698 C C . ALA A 1 88 ? 12.011 -7.223 -13.505 1.00 96.31 88 ALA A C 1
ATOM 700 O O . ALA A 1 88 ? 10.884 -7.529 -13.136 1.00 96.31 88 ALA A O 1
ATOM 701 N N . LEU A 1 89 ? 12.765 -8.039 -14.251 1.00 96.81 89 LEU A N 1
ATOM 702 C CA . LEU A 1 89 ? 12.320 -9.368 -14.684 1.00 96.81 89 LEU A CA 1
ATOM 703 C C . LEU A 1 89 ? 11.942 -10.253 -13.494 1.00 96.81 89 LEU A C 1
ATOM 705 O O . LEU A 1 89 ? 10.868 -10.840 -13.497 1.00 96.81 89 LEU A O 1
ATOM 709 N N . LEU A 1 90 ? 12.791 -10.314 -12.464 1.00 95.12 90 LEU A N 1
ATOM 710 C CA . LEU A 1 90 ? 12.504 -11.087 -11.252 1.00 95.12 90 LEU A CA 1
ATOM 711 C C . LEU A 1 90 ? 11.248 -10.580 -10.532 1.00 95.12 90 LEU A C 1
ATOM 713 O O . LEU A 1 90 ? 10.422 -11.381 -10.105 1.00 95.12 90 LEU A O 1
ATOM 717 N N . THR A 1 91 ? 11.084 -9.260 -10.430 1.00 95.81 91 THR A N 1
ATOM 718 C CA . THR A 1 91 ? 9.933 -8.647 -9.753 1.00 95.81 91 THR A CA 1
ATOM 719 C C . THR A 1 91 ? 8.630 -8.919 -10.507 1.00 95.81 91 THR A C 1
ATOM 721 O O . THR A 1 91 ? 7.680 -9.419 -9.914 1.00 95.81 91 THR A O 1
ATOM 724 N N . PHE A 1 92 ? 8.592 -8.671 -11.821 1.00 95.81 92 PHE A N 1
ATOM 725 C CA . PHE A 1 92 ? 7.412 -8.960 -12.644 1.00 95.81 92 PHE A CA 1
ATOM 726 C C . PHE A 1 92 ? 7.109 -10.459 -12.730 1.00 95.81 92 PHE A C 1
ATOM 728 O O . PHE A 1 92 ? 5.948 -10.837 -12.816 1.00 95.81 92 PHE A O 1
ATOM 735 N N . LEU A 1 93 ? 8.121 -11.329 -12.649 1.00 95.19 93 LEU A N 1
ATOM 736 C CA . LEU A 1 93 ? 7.904 -12.773 -12.572 1.00 95.19 93 LEU A CA 1
ATOM 737 C C . LEU A 1 93 ? 7.231 -13.173 -11.252 1.00 95.19 93 LEU A C 1
ATOM 739 O O . LEU A 1 93 ? 6.322 -14.000 -11.260 1.00 95.19 93 LEU A O 1
ATOM 743 N N . ALA A 1 94 ? 7.644 -12.578 -10.131 1.00 92.69 94 ALA A N 1
ATOM 744 C CA . ALA A 1 94 ? 6.997 -12.800 -8.840 1.00 92.69 94 ALA A CA 1
ATOM 745 C C . ALA A 1 94 ? 5.550 -12.274 -8.829 1.00 92.69 94 ALA A C 1
ATOM 747 O O . ALA A 1 94 ? 4.656 -12.960 -8.333 1.00 92.69 94 ALA A O 1
ATOM 748 N N . PHE A 1 95 ? 5.302 -11.098 -9.419 1.00 93.56 95 PHE A N 1
ATOM 749 C CA . PHE A 1 95 ? 3.952 -10.534 -9.557 1.00 93.56 95 PHE A CA 1
ATOM 750 C C . PHE A 1 95 ? 3.058 -11.398 -10.438 1.00 93.56 95 PHE A C 1
ATOM 752 O O . PHE A 1 95 ? 1.962 -11.751 -10.006 1.00 93.56 95 PHE A O 1
ATOM 759 N N . PHE A 1 96 ? 3.576 -11.861 -11.577 1.00 94.00 96 PHE A N 1
ATOM 760 C CA . PHE A 1 96 ? 2.881 -12.795 -12.454 1.00 94.00 96 PHE A CA 1
ATOM 761 C C . PHE A 1 96 ? 2.457 -14.064 -11.709 1.00 94.00 96 PHE A C 1
ATOM 763 O O . PHE A 1 96 ? 1.304 -14.473 -11.807 1.00 94.00 96 PHE A O 1
ATOM 770 N N . GLN A 1 97 ? 3.362 -14.679 -10.938 1.00 93.31 97 GLN A N 1
ATOM 771 C CA . GLN A 1 97 ? 3.048 -15.890 -10.173 1.00 93.31 97 GLN A CA 1
ATOM 772 C C . GLN A 1 97 ? 1.957 -15.638 -9.126 1.00 93.31 97 GLN A C 1
ATOM 774 O O . GLN A 1 97 ? 1.024 -16.434 -9.013 1.00 93.31 97 GLN A O 1
ATOM 779 N N . ALA A 1 98 ? 2.037 -14.524 -8.394 1.00 90.25 98 ALA A N 1
ATOM 780 C CA . ALA A 1 98 ? 1.026 -14.155 -7.407 1.00 90.25 98 ALA A CA 1
ATOM 781 C C . ALA A 1 98 ? -0.342 -13.876 -8.058 1.00 90.25 98 ALA A C 1
ATOM 783 O O . ALA A 1 98 ? -1.365 -14.375 -7.589 1.00 90.25 98 ALA A O 1
ATOM 784 N N . ALA A 1 99 ? -0.368 -13.127 -9.164 1.00 90.94 99 ALA A N 1
ATOM 785 C CA . ALA A 1 99 ? -1.586 -12.825 -9.909 1.00 90.94 99 ALA A CA 1
ATOM 786 C C . ALA A 1 99 ? -2.208 -14.088 -10.523 1.00 90.94 99 ALA A C 1
ATOM 788 O O . ALA A 1 99 ? -3.425 -14.262 -10.466 1.00 90.94 99 ALA A O 1
ATOM 789 N N . LEU A 1 100 ? -1.381 -14.992 -11.057 1.00 94.69 100 LEU A N 1
ATOM 790 C CA . LEU A 1 100 ? -1.824 -16.261 -11.626 1.00 94.69 100 LEU A CA 1
ATOM 791 C C . LEU A 1 100 ? -2.421 -17.174 -10.555 1.00 94.69 100 LEU A C 1
ATOM 793 O O . LEU A 1 100 ? -3.463 -17.776 -10.790 1.00 94.69 100 LEU A O 1
ATOM 797 N N . TYR A 1 101 ? -1.801 -17.242 -9.374 1.00 92.19 101 TYR A N 1
ATOM 798 C CA . TYR A 1 101 ? -2.335 -17.999 -8.243 1.00 92.19 101 TYR A CA 1
ATOM 799 C C . TYR A 1 101 ? -3.727 -17.498 -7.828 1.00 92.19 101 TYR A C 1
ATOM 801 O O . TYR A 1 101 ? -4.650 -18.300 -7.673 1.00 92.19 101 TYR A O 1
ATOM 809 N N . LEU A 1 102 ? -3.910 -16.178 -7.708 1.00 90.94 102 LEU A N 1
ATOM 810 C CA . LEU A 1 102 ? -5.209 -15.580 -7.375 1.00 90.94 102 LEU A CA 1
ATOM 811 C C . LEU A 1 102 ? -6.249 -15.819 -8.479 1.00 90.94 102 LEU A C 1
ATOM 813 O O . LEU A 1 102 ? -7.386 -16.179 -8.183 1.00 90.94 102 LEU A O 1
ATOM 817 N N . ALA A 1 103 ? -5.852 -15.675 -9.747 1.00 95.06 103 ALA A N 1
ATOM 818 C CA . ALA A 1 103 ? -6.717 -15.940 -10.895 1.00 95.06 103 ALA A CA 1
ATOM 819 C C . ALA A 1 103 ? -7.185 -17.404 -10.934 1.00 95.06 103 ALA A C 1
ATOM 821 O O . ALA A 1 103 ? -8.370 -17.669 -11.132 1.00 95.06 103 ALA A O 1
ATOM 822 N N . ALA A 1 104 ? -6.269 -18.348 -10.702 1.00 96.00 104 ALA A N 1
ATOM 823 C CA . ALA A 1 104 ? -6.559 -19.780 -10.669 1.00 96.00 104 ALA A CA 1
ATOM 824 C C . ALA A 1 104 ? -7.426 -20.180 -9.465 1.00 96.00 104 ALA A C 1
ATOM 826 O O . ALA A 1 104 ? -8.219 -21.111 -9.568 1.00 96.00 104 ALA A O 1
ATOM 827 N N . SER A 1 105 ? -7.309 -19.456 -8.350 1.00 95.56 105 SER A N 1
ATOM 828 C CA . SER A 1 105 ? -8.123 -19.672 -7.146 1.00 95.56 105 SER A CA 1
ATOM 829 C C . SER A 1 105 ? -9.536 -19.081 -7.256 1.00 95.56 105 SER A C 1
ATOM 831 O O . SER A 1 105 ? -10.340 -19.258 -6.345 1.00 95.56 105 SER A O 1
ATOM 833 N N . GLY A 1 106 ? -9.859 -18.387 -8.354 1.00 95.81 106 GLY A N 1
ATOM 834 C CA . GLY A 1 106 ? -11.176 -17.781 -8.563 1.00 95.81 106 GLY A CA 1
ATOM 835 C C . GLY A 1 106 ? -11.430 -16.533 -7.714 1.00 95.81 106 GLY A C 1
ATOM 836 O O . GLY A 1 106 ? -12.584 -16.165 -7.503 1.00 95.81 106 GLY A O 1
ATOM 837 N N . GLU A 1 107 ? -10.376 -15.873 -7.229 1.00 93.25 107 GLU A N 1
ATOM 838 C CA . GLU A 1 107 ? -10.511 -14.645 -6.447 1.00 93.25 107 GLU A CA 1
ATOM 839 C C . GLU A 1 107 ? -11.097 -13.516 -7.303 1.00 93.25 107 GLU A C 1
ATOM 841 O O . GLU A 1 107 ? -10.651 -13.254 -8.423 1.00 93.25 107 GLU A O 1
ATOM 846 N N . ALA A 1 108 ? -12.092 -12.805 -6.768 1.00 92.38 108 ALA A N 1
ATOM 847 C CA . ALA A 1 108 ? -12.817 -11.783 -7.525 1.00 92.38 108 ALA A CA 1
ATOM 848 C C . ALA A 1 108 ? -11.946 -10.559 -7.878 1.00 92.38 108 ALA A C 1
ATOM 850 O O . ALA A 1 108 ? -12.225 -9.846 -8.844 1.00 92.38 108 ALA A O 1
ATOM 851 N N . SER A 1 109 ? -10.884 -10.298 -7.108 1.00 92.25 109 SER A N 1
ATOM 852 C CA . SER A 1 109 ? -10.023 -9.125 -7.294 1.00 92.25 109 SER A CA 1
ATOM 853 C C . SER A 1 109 ? -8.590 -9.358 -6.818 1.00 92.25 109 SER A C 1
ATOM 855 O O . SER A 1 109 ? -8.395 -9.892 -5.727 1.00 92.25 109 SER A O 1
ATOM 857 N N . CYS A 1 110 ? -7.588 -8.878 -7.568 1.00 89.00 110 CYS A N 1
ATOM 858 C CA . CYS A 1 110 ? -6.225 -8.754 -7.046 1.00 89.00 110 CYS A CA 1
ATOM 859 C C . CYS A 1 110 ? -6.054 -7.422 -6.306 1.00 89.00 110 CYS A C 1
ATOM 861 O O . CYS A 1 110 ? -6.294 -6.361 -6.882 1.00 89.00 110 CYS A O 1
ATOM 863 N N . ARG A 1 111 ? -5.498 -7.460 -5.088 1.00 85.62 111 ARG A N 1
ATOM 864 C CA . ARG A 1 111 ? -5.012 -6.269 -4.354 1.00 85.62 111 ARG A CA 1
ATOM 865 C C . ARG A 1 111 ? -3.638 -5.765 -4.831 1.00 85.62 111 ARG A C 1
ATOM 867 O O . ARG A 1 111 ? -2.943 -5.028 -4.139 1.00 85.62 111 ARG A O 1
ATOM 874 N N . CYS A 1 112 ? -3.231 -6.146 -6.041 1.00 84.25 112 CYS A N 1
ATOM 875 C CA . CYS A 1 112 ? -1.969 -5.757 -6.669 1.00 84.25 112 CYS A CA 1
ATOM 876 C C . CYS A 1 112 ? -1.847 -4.222 -6.841 1.00 84.25 112 CYS A C 1
ATOM 878 O O . CYS A 1 112 ? -0.747 -3.677 -6.779 1.00 84.25 112 CYS A O 1
ATOM 880 N N . LEU A 1 113 ? -2.968 -3.516 -7.043 1.00 84.12 113 LEU A N 1
ATOM 881 C CA . LEU A 1 113 ? -3.048 -2.050 -7.188 1.00 84.12 113 LEU A CA 1
ATOM 882 C C . LEU A 1 113 ? -3.705 -1.375 -5.975 1.00 84.12 113 LEU A C 1
ATOM 884 O O . LEU A 1 113 ? -4.354 -0.336 -6.084 1.00 84.12 113 LEU A O 1
ATOM 888 N N . GLY A 1 114 ? -3.562 -1.989 -4.810 1.00 85.50 114 GLY A N 1
ATOM 889 C CA . GLY A 1 114 ? -4.180 -1.530 -3.585 1.00 85.50 114 GLY A CA 1
ATOM 890 C C . GLY A 1 114 ? -5.702 -1.738 -3.567 1.00 85.50 114 GLY A C 1
ATOM 891 O O . GLY A 1 114 ? -6.199 -2.782 -3.993 1.00 85.50 114 GLY A O 1
ATOM 892 N N . LYS A 1 115 ? -6.458 -0.706 -3.158 1.00 82.75 115 LYS A N 1
ATOM 893 C CA . LYS A 1 115 ? -7.938 -0.712 -3.099 1.00 82.75 115 LYS A CA 1
ATOM 894 C C . LYS A 1 115 ? -8.622 -0.893 -4.464 1.00 82.75 115 LYS A C 1
ATOM 896 O O . LYS A 1 115 ? -9.802 -1.239 -4.532 1.00 82.75 115 LYS A O 1
ATOM 901 N N . ALA A 1 116 ? -7.919 -0.619 -5.563 1.00 86.00 116 ALA A N 1
ATOM 902 C CA . ALA A 1 116 ? -8.476 -0.757 -6.902 1.00 86.00 116 ALA A CA 1
ATOM 903 C C . ALA A 1 116 ? -8.722 -2.240 -7.227 1.00 86.00 116 ALA A C 1
ATOM 905 O O . ALA A 1 116 ? -7.811 -2.952 -7.655 1.00 86.00 116 ALA A O 1
ATOM 906 N N . SER A 1 117 ? -9.963 -2.701 -7.033 1.00 87.44 117 SER A N 1
ATOM 907 C CA . SER A 1 117 ? -10.365 -4.065 -7.381 1.00 87.44 117 SER A CA 1
ATOM 908 C C . SER A 1 117 ? -10.216 -4.273 -8.888 1.00 87.44 117 SER A C 1
ATOM 910 O O . SER A 1 117 ? -10.975 -3.753 -9.701 1.00 87.44 117 SER A O 1
ATOM 912 N N . THR A 1 118 ? -9.171 -5.002 -9.271 1.00 91.19 118 THR A N 1
ATOM 913 C CA . THR A 1 118 ? -8.911 -5.344 -10.669 1.00 91.19 118 THR A CA 1
ATOM 914 C C . THR A 1 118 ? -8.991 -6.851 -10.816 1.00 91.19 118 THR A C 1
ATOM 916 O O . THR A 1 118 ? -8.476 -7.580 -9.966 1.00 91.19 118 THR A O 1
ATOM 919 N N . ASN A 1 119 ? -9.631 -7.328 -11.884 1.00 93.56 119 ASN A N 1
ATOM 920 C CA . ASN A 1 119 ? -9.703 -8.759 -12.165 1.00 93.56 119 ASN A CA 1
ATOM 921 C C . ASN A 1 119 ? -8.269 -9.335 -12.277 1.00 93.56 119 ASN A C 1
ATOM 923 O O . ASN A 1 119 ? -7.468 -8.790 -13.049 1.00 93.56 119 ASN A O 1
ATOM 927 N N . PRO A 1 120 ? -7.929 -10.410 -11.535 1.00 94.50 120 PRO A N 1
ATOM 928 C CA . PRO A 1 120 ? -6.592 -11.004 -11.550 1.00 94.50 120 PRO A CA 1
ATOM 929 C C . PRO A 1 120 ? -6.074 -11.367 -12.948 1.00 94.50 120 PRO A C 1
ATOM 931 O O . PRO A 1 120 ? -4.886 -11.203 -13.215 1.00 94.50 120 PRO A O 1
ATOM 934 N N . TRP A 1 121 ? -6.945 -11.774 -13.878 1.00 96.56 121 TRP A N 1
ATOM 935 C CA . TRP A 1 121 ? -6.548 -12.120 -15.249 1.00 96.56 121 TRP A CA 1
ATOM 936 C C . TRP A 1 121 ? -5.948 -10.943 -16.025 1.00 96.56 121 TRP A C 1
ATOM 938 O O . TRP A 1 121 ? -5.030 -11.142 -16.823 1.00 96.56 121 TRP A O 1
ATOM 948 N N . PHE A 1 122 ? -6.397 -9.709 -15.768 1.00 93.88 122 PHE A N 1
ATOM 949 C CA . PHE A 1 122 ? -5.776 -8.531 -16.381 1.00 93.88 122 PHE A CA 1
ATOM 950 C C . PHE A 1 122 ? -4.359 -8.295 -15.853 1.00 93.88 122 PHE A C 1
ATOM 952 O O . PHE A 1 122 ? -3.489 -7.914 -16.632 1.00 93.88 122 PHE A O 1
ATOM 959 N N . MET A 1 123 ? -4.108 -8.564 -14.566 1.00 94.00 123 MET A N 1
ATOM 960 C CA . MET A 1 123 ? -2.763 -8.457 -13.984 1.00 94.00 123 MET A CA 1
ATOM 961 C C . MET A 1 123 ? -1.822 -9.501 -14.570 1.00 94.00 123 MET A C 1
ATOM 963 O O . MET A 1 123 ? -0.724 -9.157 -14.992 1.00 94.00 123 MET A O 1
ATOM 967 N N . VAL A 1 124 ? -2.289 -10.746 -14.706 1.00 95.88 124 VAL A N 1
ATOM 968 C CA . VAL A 1 124 ? -1.544 -11.813 -15.390 1.00 95.88 124 VAL A CA 1
ATOM 969 C C . VAL A 1 124 ? -1.146 -11.370 -16.801 1.00 95.88 124 VAL A C 1
ATOM 971 O O . VAL A 1 124 ? 0.023 -11.466 -17.172 1.00 95.88 124 VAL A O 1
ATOM 974 N N . GLY A 1 125 ? -2.092 -10.834 -17.581 1.00 93.81 125 GLY A N 1
ATOM 975 C CA . GLY A 1 125 ? -1.817 -10.330 -18.929 1.00 93.81 125 GLY A CA 1
ATOM 976 C C . GLY A 1 125 ? -0.823 -9.164 -18.949 1.00 93.81 125 GLY A C 1
ATOM 977 O O . GLY A 1 125 ? 0.085 -9.140 -19.783 1.00 93.81 125 GLY A O 1
ATOM 978 N N . PHE A 1 126 ? -0.960 -8.222 -18.013 1.00 94.31 126 PHE A N 1
ATOM 979 C CA . PHE A 1 126 ? -0.046 -7.091 -17.868 1.00 94.31 126 PHE A CA 1
ATOM 980 C C . PHE A 1 126 ? 1.382 -7.540 -17.526 1.00 94.31 126 PHE A C 1
ATOM 982 O O . PHE A 1 126 ? 2.326 -7.100 -18.184 1.00 94.31 126 PHE A O 1
ATOM 989 N N . ASP A 1 127 ? 1.551 -8.449 -16.564 1.00 94.81 127 ASP A N 1
ATOM 990 C CA . ASP A 1 127 ? 2.868 -8.932 -16.147 1.00 94.81 127 ASP A CA 1
ATOM 991 C C . ASP A 1 127 ? 3.542 -9.768 -17.244 1.00 94.81 127 ASP A C 1
ATOM 993 O O . ASP A 1 127 ? 4.736 -9.600 -17.496 1.00 94.81 127 ASP A O 1
ATOM 997 N N . VAL A 1 128 ? 2.789 -10.605 -17.973 1.00 97.12 128 VAL A N 1
ATOM 998 C CA . VAL A 1 128 ? 3.308 -11.332 -19.150 1.00 97.12 128 VAL A CA 1
ATOM 999 C C . VAL A 1 128 ? 3.796 -10.358 -20.218 1.00 97.12 128 VAL A C 1
ATOM 1001 O O . VAL A 1 128 ? 4.883 -10.544 -20.771 1.00 97.12 128 VAL A O 1
ATOM 1004 N N . LEU A 1 129 ? 3.029 -9.298 -20.493 1.00 93.62 129 LEU A N 1
ATOM 1005 C CA . LEU A 1 129 ? 3.428 -8.268 -21.448 1.00 93.62 129 LEU A CA 1
ATOM 1006 C C . LEU A 1 129 ? 4.691 -7.534 -20.978 1.00 93.62 129 LEU A C 1
ATOM 1008 O O . LEU A 1 129 ? 5.620 -7.352 -21.768 1.00 93.62 129 LEU A O 1
ATOM 1012 N N . ALA A 1 130 ? 4.761 -7.151 -19.701 1.00 95.19 130 ALA A N 1
ATOM 1013 C CA . ALA A 1 130 ? 5.931 -6.504 -19.114 1.00 95.19 130 ALA A CA 1
ATOM 1014 C C . ALA A 1 130 ? 7.178 -7.401 -19.194 1.00 95.19 130 ALA A C 1
ATOM 1016 O O . ALA A 1 130 ? 8.242 -6.934 -19.607 1.00 95.19 130 ALA A O 1
ATOM 1017 N N . LEU A 1 131 ? 7.045 -8.694 -18.878 1.00 96.50 131 LEU A N 1
ATOM 1018 C CA . LEU A 1 131 ? 8.109 -9.691 -19.006 1.00 96.50 131 LEU A CA 1
ATOM 1019 C C . LEU A 1 131 ? 8.570 -9.841 -20.457 1.00 96.50 131 LEU A C 1
ATOM 1021 O O . LEU A 1 131 ? 9.768 -9.750 -20.721 1.00 96.50 131 LEU A O 1
ATOM 1025 N N . ALA A 1 132 ? 7.647 -10.013 -21.406 1.00 95.12 132 ALA A N 1
ATOM 1026 C CA . ALA A 1 132 ? 7.974 -10.146 -22.825 1.00 95.12 132 ALA A CA 1
ATOM 1027 C C . ALA A 1 132 ? 8.720 -8.908 -23.349 1.00 95.12 132 ALA A C 1
ATOM 1029 O O . ALA A 1 132 ? 9.760 -9.028 -24.003 1.00 95.12 132 ALA A O 1
ATOM 1030 N N . VAL A 1 133 ? 8.242 -7.712 -22.992 1.00 92.81 133 VAL A N 1
ATOM 1031 C CA . VAL A 1 133 ? 8.882 -6.439 -23.336 1.00 92.81 133 VAL A CA 1
ATOM 1032 C C . VAL A 1 133 ? 10.267 -6.320 -22.693 1.00 92.81 133 VAL A C 1
ATOM 1034 O O . VAL A 1 133 ? 11.209 -5.917 -23.371 1.00 92.81 133 VAL A O 1
ATOM 1037 N N . LEU A 1 134 ? 10.441 -6.707 -21.424 1.00 94.12 134 LEU A N 1
ATOM 1038 C CA . LEU A 1 134 ? 11.745 -6.707 -20.751 1.00 94.12 134 LEU A CA 1
ATOM 1039 C C . LEU A 1 134 ? 12.713 -7.742 -21.335 1.00 94.12 134 LEU A C 1
ATOM 1041 O O . LEU A 1 134 ? 13.913 -7.479 -21.385 1.00 94.12 134 LEU A O 1
ATOM 1045 N N . VAL A 1 135 ? 12.242 -8.907 -21.785 1.00 95.69 135 VAL A N 1
ATOM 1046 C CA . VAL A 1 135 ? 13.065 -9.925 -22.465 1.00 95.69 135 VAL A CA 1
ATOM 1047 C C . VAL A 1 135 ? 13.483 -9.448 -23.862 1.00 95.69 135 VAL A C 1
ATOM 1049 O O . VAL A 1 135 ? 14.637 -9.638 -24.249 1.00 95.69 135 VAL A O 1
ATOM 1052 N N . ALA A 1 136 ? 12.603 -8.754 -24.584 1.00 93.12 136 ALA A N 1
ATOM 1053 C CA . ALA A 1 136 ? 12.922 -8.157 -25.881 1.00 93.12 136 ALA A CA 1
ATOM 1054 C C . ALA A 1 136 ? 13.817 -6.906 -25.766 1.00 93.12 136 ALA A C 1
ATOM 1056 O O . ALA A 1 136 ? 14.620 -6.622 -26.655 1.00 93.12 136 ALA A O 1
ATOM 1057 N N . TRP A 1 137 ? 13.711 -6.157 -24.664 1.00 93.12 137 TRP A N 1
ATOM 1058 C CA . TRP A 1 137 ? 14.467 -4.928 -24.438 1.00 93.12 137 TRP A CA 1
ATOM 1059 C C . TRP A 1 137 ? 15.944 -5.206 -24.146 1.00 93.12 137 TRP A C 1
ATOM 1061 O O . TRP A 1 137 ? 16.300 -5.753 -23.105 1.00 93.12 137 TRP A O 1
ATOM 1071 N N . THR A 1 138 ? 16.839 -4.762 -25.026 1.00 91.06 138 THR A N 1
ATOM 1072 C CA . THR A 1 138 ? 18.290 -4.798 -24.790 1.00 91.06 138 THR A CA 1
ATOM 1073 C C . THR A 1 138 ? 18.835 -3.383 -24.615 1.00 91.06 138 THR A C 1
ATOM 1075 O O . THR A 1 138 ? 18.695 -2.573 -25.536 1.00 91.06 138 THR A O 1
ATOM 1078 N N . PRO A 1 139 ? 19.501 -3.060 -23.490 1.00 87.56 139 PRO A N 1
ATOM 1079 C CA . PRO A 1 139 ? 20.061 -1.729 -23.293 1.00 87.56 139 PRO A CA 1
ATOM 1080 C C . PRO A 1 139 ? 21.149 -1.444 -24.336 1.00 87.56 139 PRO A C 1
ATOM 1082 O O . PRO A 1 139 ? 22.124 -2.186 -24.445 1.00 87.56 139 PRO A O 1
ATOM 1085 N N . ALA A 1 140 ? 20.968 -0.364 -25.102 1.00 80.12 140 ALA A N 1
ATOM 1086 C CA . ALA A 1 140 ? 21.783 -0.045 -26.277 1.00 80.12 140 ALA A CA 1
ATOM 1087 C C . ALA A 1 140 ? 23.247 0.309 -25.961 1.00 80.12 140 ALA A C 1
ATOM 1089 O O . ALA A 1 140 ? 24.100 0.195 -26.834 1.00 80.12 140 ALA A O 1
ATOM 1090 N N . HIS A 1 141 ? 23.539 0.732 -24.729 1.00 77.38 141 HIS A N 1
ATOM 1091 C CA . HIS A 1 141 ? 24.883 1.106 -24.296 1.00 77.38 141 HIS A CA 1
ATOM 1092 C C . HIS A 1 141 ? 25.254 0.321 -23.030 1.00 77.38 141 HIS A C 1
ATOM 1094 O O . HIS A 1 141 ? 24.383 0.121 -22.172 1.00 77.38 141 HIS A O 1
ATOM 1100 N N . PRO A 1 142 ? 26.521 -0.117 -22.875 1.00 69.50 142 PRO A N 1
ATOM 1101 C CA . PRO A 1 142 ? 27.056 -0.500 -21.573 1.00 69.50 142 PRO A CA 1
ATOM 1102 C C . PRO A 1 142 ? 26.868 0.714 -20.662 1.00 69.50 142 PRO A C 1
ATOM 1104 O O . PRO A 1 142 ? 27.521 1.737 -20.843 1.00 69.50 142 PRO A O 1
ATOM 1107 N N . GLY A 1 143 ? 25.843 0.663 -19.811 1.00 62.59 143 GLY A N 1
ATOM 1108 C CA . GLY A 1 143 ? 25.374 1.850 -19.112 1.00 62.59 143 GLY A CA 1
ATOM 1109 C C . GLY A 1 143 ? 26.458 2.463 -18.234 1.00 62.59 143 GLY A C 1
ATOM 1110 O O . GLY A 1 143 ? 27.343 1.767 -17.742 1.00 62.59 143 GLY A O 1
ATOM 1111 N N . ALA A 1 144 ? 26.327 3.769 -18.024 1.00 63.94 144 ALA A N 1
ATOM 1112 C CA . ALA A 1 144 ? 26.927 4.519 -16.931 1.00 63.94 144 ALA A CA 1
ATOM 1113 C C . ALA A 1 144 ? 27.056 3.661 -15.656 1.00 63.94 144 ALA A C 1
ATOM 1115 O O . ALA A 1 144 ? 26.042 3.281 -15.061 1.00 63.94 144 ALA A O 1
ATOM 1116 N N . SER A 1 145 ? 28.288 3.352 -15.240 1.00 71.62 145 SER A N 1
ATOM 1117 C CA . SER A 1 145 ? 28.535 2.704 -13.949 1.00 71.62 145 SER A CA 1
ATOM 1118 C C . SER A 1 145 ? 28.350 3.717 -12.812 1.00 71.62 145 SER A C 1
ATOM 1120 O O . SER A 1 145 ? 28.561 4.920 -13.007 1.00 71.62 145 SER A O 1
ATOM 1122 N N . ILE A 1 146 ? 27.996 3.254 -11.608 1.00 70.00 146 ILE A N 1
ATOM 1123 C CA . ILE A 1 146 ? 27.842 4.079 -10.393 1.00 70.00 146 ILE A CA 1
ATOM 1124 C C . ILE A 1 146 ? 29.055 4.993 -10.193 1.00 70.00 146 ILE A C 1
ATOM 1126 O O . ILE A 1 146 ? 28.899 6.171 -9.867 1.00 70.00 146 ILE A O 1
ATOM 1130 N N . PHE A 1 147 ? 30.257 4.477 -10.454 1.00 71.88 147 PHE A N 1
ATOM 1131 C CA . PHE A 1 147 ? 31.503 5.219 -10.287 1.00 71.88 147 PHE A CA 1
ATOM 1132 C C . PHE A 1 147 ? 31.653 6.364 -11.292 1.00 71.88 147 PHE A C 1
ATOM 1134 O O . PHE A 1 147 ? 32.091 7.449 -10.918 1.00 71.88 147 PHE A O 1
ATOM 1141 N N . THR A 1 148 ? 31.220 6.168 -12.539 1.00 77.56 148 THR A N 1
ATOM 1142 C CA . THR A 1 148 ? 31.280 7.224 -13.566 1.00 77.56 148 THR A CA 1
ATOM 1143 C C . THR A 1 148 ? 30.278 8.356 -13.326 1.00 77.56 148 THR A C 1
ATOM 1145 O O . THR A 1 148 ? 30.537 9.497 -13.701 1.00 77.56 148 THR A O 1
ATOM 1148 N N . HIS A 1 149 ? 29.160 8.086 -12.640 1.00 81.56 149 HIS A N 1
ATOM 1149 C CA . HIS A 1 149 ? 28.094 9.069 -12.417 1.00 81.56 149 HIS A CA 1
ATOM 1150 C C . HIS A 1 149 ? 27.666 9.178 -10.947 1.00 81.56 149 HIS A C 1
ATOM 1152 O O . HIS A 1 149 ? 26.474 9.257 -10.635 1.00 81.56 149 HIS A O 1
ATOM 1158 N N . ARG A 1 150 ? 28.648 9.268 -10.038 1.00 84.56 150 ARG A N 1
ATOM 1159 C CA . ARG A 1 150 ? 28.438 9.349 -8.580 1.00 84.56 150 ARG A CA 1
ATOM 1160 C C . ARG A 1 150 ? 27.413 10.408 -8.162 1.00 84.56 150 ARG A C 1
ATOM 1162 O O . ARG A 1 150 ? 26.597 10.148 -7.284 1.00 84.56 150 ARG A O 1
ATOM 1169 N N . ARG A 1 151 ? 27.414 11.582 -8.811 1.00 84.88 151 ARG A N 1
ATOM 1170 C CA . ARG A 1 151 ? 26.447 12.661 -8.528 1.00 84.88 151 ARG A CA 1
ATOM 1171 C C . ARG A 1 151 ? 25.006 12.232 -8.814 1.00 84.88 151 ARG A C 1
ATOM 1173 O O . ARG A 1 151 ? 24.155 12.425 -7.961 1.00 84.88 151 ARG A O 1
ATOM 1180 N N . ARG A 1 152 ? 24.741 11.596 -9.963 1.00 82.75 152 ARG A N 1
ATOM 1181 C CA . ARG A 1 152 ? 23.390 11.143 -10.339 1.00 82.75 152 ARG A CA 1
ATOM 1182 C C . ARG A 1 152 ? 22.877 10.072 -9.381 1.00 82.75 152 ARG A C 1
ATOM 1184 O O . ARG A 1 152 ? 21.732 10.151 -8.952 1.00 82.75 152 ARG A O 1
ATOM 1191 N N . PHE A 1 153 ? 23.734 9.112 -9.025 1.00 86.38 153 PHE A N 1
ATOM 1192 C CA . PHE A 1 153 ? 23.404 8.092 -8.028 1.00 86.38 153 PHE A CA 1
ATOM 1193 C C . PHE A 1 153 ? 23.074 8.722 -6.671 1.00 86.38 153 PHE A C 1
ATOM 1195 O O . PHE A 1 153 ? 22.010 8.450 -6.124 1.00 86.38 153 PHE A O 1
ATOM 1202 N N . ALA A 1 154 ? 23.936 9.613 -6.168 1.00 86.12 154 ALA A N 1
ATOM 1203 C CA . ALA A 1 154 ? 23.708 10.301 -4.901 1.00 86.12 154 ALA A CA 1
ATOM 1204 C C . ALA A 1 154 ? 22.397 11.100 -4.913 1.00 86.12 154 ALA A C 1
ATOM 1206 O O . ALA A 1 154 ? 21.629 11.012 -3.962 1.00 86.12 154 ALA A O 1
ATOM 1207 N N . THR A 1 155 ? 22.096 11.819 -6.000 1.00 85.06 155 THR A N 1
ATOM 1208 C CA . THR A 1 155 ? 20.833 12.554 -6.144 1.00 85.06 155 THR A CA 1
ATOM 1209 C C . THR A 1 155 ? 19.623 11.625 -6.064 1.00 85.06 155 THR A C 1
ATOM 1211 O O . THR A 1 155 ? 18.714 11.894 -5.287 1.00 85.06 155 THR A O 1
ATOM 1214 N N . VAL A 1 156 ? 19.613 10.516 -6.813 1.00 86.50 156 VAL A N 1
ATOM 1215 C CA . VAL A 1 156 ? 18.494 9.556 -6.790 1.00 86.50 156 VAL A CA 1
ATOM 1216 C C . VAL A 1 156 ? 18.349 8.909 -5.412 1.00 86.50 156 VAL A C 1
ATOM 1218 O O . VAL A 1 156 ? 17.236 8.825 -4.904 1.00 86.50 156 VAL A O 1
ATOM 1221 N N . ALA A 1 157 ? 19.455 8.507 -4.783 1.00 87.50 157 ALA A N 1
ATOM 1222 C CA . ALA A 1 157 ? 19.441 7.897 -3.457 1.00 87.50 157 ALA A CA 1
ATOM 1223 C C . ALA A 1 157 ? 18.921 8.863 -2.381 1.00 87.50 157 ALA A C 1
ATOM 1225 O O . ALA A 1 157 ? 18.051 8.487 -1.601 1.00 87.50 157 ALA A O 1
ATOM 1226 N N . ILE A 1 158 ? 19.399 10.113 -2.365 1.00 86.44 158 ILE A N 1
ATOM 1227 C CA . ILE A 1 158 ? 18.938 11.142 -1.421 1.00 86.44 158 ILE A CA 1
ATOM 1228 C C . ILE A 1 158 ? 17.444 11.406 -1.612 1.00 86.44 158 ILE A C 1
ATOM 1230 O O . ILE A 1 158 ? 16.698 11.393 -0.638 1.00 86.44 158 ILE A O 1
ATOM 1234 N N . ILE A 1 159 ? 16.996 11.597 -2.857 1.00 83.94 159 ILE A N 1
ATOM 1235 C CA . ILE A 1 159 ? 15.576 11.808 -3.173 1.00 83.94 159 ILE A CA 1
ATOM 1236 C C . ILE A 1 159 ? 14.740 10.629 -2.683 1.00 83.94 159 ILE A C 1
ATOM 1238 O O . ILE A 1 159 ? 13.741 10.828 -1.996 1.00 83.94 159 ILE A O 1
ATOM 1242 N N . TYR A 1 160 ? 15.165 9.408 -3.005 1.00 87.94 160 TYR A N 1
ATOM 1243 C CA . TYR A 1 160 ? 14.461 8.208 -2.590 1.00 87.94 160 TYR A CA 1
ATOM 1244 C C . TYR A 1 160 ? 14.360 8.132 -1.066 1.00 87.94 160 TYR A C 1
ATOM 1246 O O . TYR A 1 160 ? 13.266 7.953 -0.554 1.00 87.94 160 TYR A O 1
ATOM 1254 N N 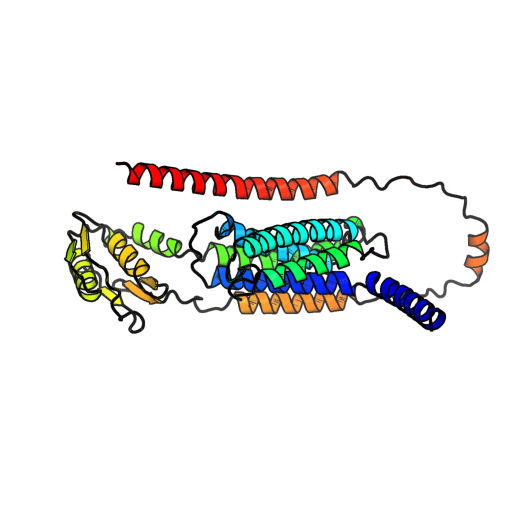. VAL A 1 161 ? 15.452 8.351 -0.331 1.00 86.50 161 VAL A N 1
ATOM 1255 C CA . VAL A 1 161 ? 15.463 8.340 1.141 1.00 86.50 161 VAL A CA 1
ATOM 1256 C C . VAL A 1 161 ? 14.534 9.407 1.727 1.00 86.50 161 VAL A C 1
ATOM 1258 O O . VAL A 1 161 ? 13.757 9.104 2.634 1.00 86.50 161 VAL A O 1
ATOM 1261 N N . LEU A 1 162 ? 14.566 10.631 1.190 1.00 83.56 162 LEU A N 1
ATOM 1262 C CA . LEU A 1 162 ? 13.715 11.737 1.642 1.00 83.56 162 LEU A CA 1
ATOM 1263 C C . LEU A 1 162 ? 12.220 11.478 1.418 1.00 83.56 162 LEU A C 1
ATOM 1265 O O . LEU A 1 162 ? 11.404 12.021 2.155 1.00 83.56 162 LEU A O 1
ATOM 1269 N N . VAL A 1 163 ? 11.849 10.652 0.436 1.00 82.88 163 VAL A N 1
ATOM 1270 C CA . VAL A 1 163 ? 10.451 10.267 0.178 1.00 82.88 163 VAL A CA 1
ATOM 1271 C C . VAL A 1 163 ? 10.074 8.990 0.941 1.00 82.88 163 VAL A C 1
ATOM 1273 O O . VAL A 1 163 ? 9.028 8.931 1.587 1.00 82.88 163 VAL A O 1
ATOM 1276 N N . ALA A 1 164 ? 10.938 7.978 0.901 1.00 85.25 164 ALA A N 1
ATOM 1277 C CA . ALA A 1 164 ? 10.715 6.651 1.459 1.00 85.25 164 ALA A CA 1
ATOM 1278 C C . ALA A 1 164 ? 10.646 6.654 2.987 1.00 85.25 164 ALA A C 1
ATOM 1280 O O . ALA A 1 164 ? 9.772 5.995 3.542 1.00 85.25 164 ALA A O 1
ATOM 1281 N N . ILE A 1 165 ? 11.530 7.388 3.678 1.00 84.75 165 ILE A N 1
ATOM 1282 C CA . ILE A 1 165 ? 11.548 7.397 5.148 1.00 84.75 165 ILE A CA 1
ATOM 1283 C C . ILE A 1 165 ? 10.256 8.000 5.715 1.00 84.75 165 ILE A C 1
ATOM 1285 O O . ILE A 1 165 ? 9.625 7.327 6.527 1.00 84.75 165 ILE A O 1
ATOM 1289 N N . PRO A 1 166 ? 9.797 9.201 5.308 1.00 82.50 166 PRO A N 1
ATOM 1290 C CA . PRO A 1 166 ? 8.533 9.739 5.806 1.00 82.50 166 PRO A CA 1
ATOM 1291 C C . PRO A 1 166 ? 7.333 8.866 5.442 1.00 82.50 166 PRO A C 1
ATOM 1293 O O . PRO A 1 166 ? 6.453 8.678 6.278 1.00 82.50 166 PRO A O 1
ATOM 1296 N N . ALA A 1 167 ? 7.308 8.300 4.228 1.00 82.31 167 ALA A N 1
ATOM 1297 C CA . ALA A 1 167 ? 6.257 7.373 3.818 1.00 82.31 167 ALA A CA 1
ATOM 1298 C C . ALA A 1 167 ? 6.226 6.134 4.725 1.00 82.31 167 ALA A C 1
ATOM 1300 O O . ALA A 1 167 ? 5.167 5.780 5.238 1.00 82.31 167 ALA A O 1
ATOM 1301 N N . LEU A 1 168 ? 7.388 5.530 4.993 1.00 84.19 168 LEU A N 1
ATOM 1302 C CA . LEU A 1 168 ? 7.522 4.389 5.892 1.00 84.19 168 LEU A CA 1
ATOM 1303 C C . LEU A 1 168 ? 7.122 4.759 7.321 1.00 84.19 168 LEU A C 1
ATOM 1305 O O . LEU A 1 168 ? 6.282 4.083 7.898 1.00 84.19 168 LEU A O 1
ATOM 1309 N N . ILE A 1 169 ? 7.655 5.847 7.886 1.00 81.50 169 ILE A N 1
ATOM 1310 C CA . ILE A 1 169 ? 7.283 6.311 9.232 1.00 81.50 169 ILE A CA 1
ATOM 1311 C C . ILE A 1 169 ? 5.772 6.502 9.317 1.00 81.50 169 ILE A C 1
ATOM 1313 O O . ILE A 1 169 ? 5.177 6.072 10.295 1.00 81.50 169 ILE A O 1
ATOM 1317 N N . ASN A 1 170 ? 5.139 7.083 8.299 1.00 79.25 170 ASN A N 1
ATOM 1318 C CA . ASN A 1 170 ? 3.697 7.285 8.299 1.00 79.25 170 ASN A CA 1
ATOM 1319 C C . ASN A 1 170 ? 2.922 5.955 8.240 1.00 79.25 170 ASN A C 1
ATOM 1321 O O . ASN A 1 170 ? 2.009 5.749 9.034 1.00 79.25 170 ASN A O 1
ATOM 1325 N N . MET A 1 171 ? 3.324 5.019 7.371 1.00 78.69 171 MET A N 1
ATOM 1326 C CA . MET A 1 171 ? 2.724 3.675 7.312 1.00 78.69 171 MET A CA 1
ATOM 1327 C C . MET A 1 171 ? 2.886 2.904 8.630 1.00 78.69 171 MET A C 1
ATOM 1329 O O . MET A 1 171 ? 1.982 2.180 9.037 1.00 78.69 171 MET A O 1
ATOM 1333 N N . LEU A 1 172 ? 4.030 3.053 9.304 1.00 74.69 172 LEU A N 1
ATOM 1334 C CA . LEU A 1 172 ? 4.332 2.357 10.557 1.00 74.69 172 LEU A CA 1
ATOM 1335 C C . LEU A 1 172 ? 3.692 3.020 11.778 1.00 74.69 172 LEU A C 1
ATOM 1337 O O . LEU A 1 172 ? 3.248 2.334 12.699 1.00 74.69 172 LEU A O 1
ATOM 1341 N N . ALA A 1 173 ? 3.638 4.351 11.793 1.00 71.38 173 ALA A N 1
ATOM 1342 C CA . ALA A 1 173 ? 2.974 5.122 12.834 1.00 71.38 173 ALA A CA 1
ATOM 1343 C C . ALA A 1 173 ? 1.456 4.923 12.776 1.00 71.38 173 ALA A C 1
ATOM 1345 O O . ALA A 1 173 ? 0.802 4.915 13.822 1.00 71.38 173 ALA A O 1
ATOM 1346 N N . TYR A 1 174 ? 0.897 4.694 11.582 1.00 67.38 174 TYR A N 1
ATOM 1347 C CA . TYR A 1 174 ? -0.498 4.318 11.411 1.00 67.38 174 TYR A CA 1
ATOM 1348 C C . TYR A 1 174 ? -0.725 2.871 11.854 1.00 67.38 174 TYR A C 1
ATOM 1350 O O . TYR A 1 174 ? -0.883 1.955 11.055 1.00 67.38 174 TYR A O 1
ATOM 1358 N N . THR A 1 175 ? -0.770 2.640 13.161 1.00 61.69 175 THR A N 1
ATOM 1359 C CA . THR A 1 175 ? -1.312 1.409 13.737 1.00 61.69 175 THR A CA 1
ATOM 1360 C C . THR A 1 175 ? -2.567 1.757 14.535 1.00 61.69 175 THR A C 1
ATOM 1362 O O . THR A 1 175 ? -2.480 2.555 15.468 1.00 61.69 175 THR A O 1
ATOM 1365 N N . PRO A 1 176 ? -3.728 1.137 14.252 1.00 55.50 176 PRO A N 1
ATOM 1366 C CA . PRO A 1 176 ? -4.909 1.234 15.120 1.00 55.50 176 PRO A CA 1
ATOM 1367 C C . PRO A 1 176 ? -4.563 0.858 16.571 1.00 55.50 176 PRO A C 1
ATOM 1369 O O . PRO A 1 176 ? -5.021 1.467 17.538 1.00 55.50 176 PRO A O 1
ATOM 1372 N N . ARG A 1 177 ? -3.617 -0.084 16.720 1.00 55.09 177 ARG A N 1
ATOM 1373 C CA . ARG A 1 177 ? -3.023 -0.503 17.998 1.00 55.09 177 ARG A CA 1
ATOM 1374 C C . ARG A 1 177 ? -2.251 0.609 18.728 1.00 55.09 177 ARG A C 1
ATOM 1376 O O . ARG A 1 177 ? -2.106 0.525 19.945 1.00 55.09 177 ARG A O 1
ATOM 1383 N N . GLY A 1 178 ? -1.763 1.641 18.038 1.00 54.84 178 GLY A N 1
ATOM 1384 C CA . GLY A 1 178 ? -0.993 2.738 18.632 1.00 54.84 178 GLY A CA 1
ATOM 1385 C C . GLY A 1 178 ? -1.792 3.530 19.669 1.00 54.84 178 GLY A C 1
ATOM 1386 O O . GLY A 1 178 ? -1.277 3.814 20.750 1.00 54.84 178 GLY A O 1
ATOM 1387 N N . GLN A 1 179 ? -3.077 3.794 19.406 1.00 66.44 179 GLN A N 1
ATOM 1388 C CA . GLN A 1 179 ? -3.956 4.410 20.407 1.00 66.44 179 GLN A CA 1
ATOM 1389 C C . GLN A 1 179 ? -4.391 3.421 21.493 1.00 66.44 179 GLN A C 1
ATOM 1391 O O . GLN A 1 179 ? -4.428 3.800 22.660 1.00 66.44 179 GLN A O 1
ATOM 1396 N N . MET A 1 180 ? -4.612 2.143 21.162 1.00 77.12 180 MET A N 1
ATOM 1397 C CA . MET A 1 180 ? -4.909 1.113 22.174 1.00 77.12 180 MET A CA 1
ATOM 1398 C C . MET A 1 180 ? -3.787 0.993 23.208 1.00 77.12 180 MET A C 1
ATOM 1400 O O . MET A 1 180 ? -4.041 0.825 24.400 1.00 77.12 180 MET A O 1
ATOM 1404 N N . ARG A 1 181 ? -2.525 1.117 22.773 1.00 82.12 181 ARG A N 1
ATOM 1405 C CA . ARG A 1 181 ? -1.384 1.088 23.689 1.00 82.12 181 ARG A CA 1
ATOM 1406 C C . ARG A 1 181 ? -1.446 2.250 24.678 1.00 82.12 181 ARG A C 1
ATOM 1408 O O . ARG A 1 181 ? -1.201 2.013 25.854 1.00 82.12 181 ARG A O 1
ATOM 1415 N N . LEU A 1 182 ? -1.833 3.450 24.244 1.00 86.06 182 LEU A N 1
ATOM 1416 C CA . LEU A 1 182 ? -2.027 4.595 25.142 1.00 86.06 182 LEU A CA 1
ATOM 1417 C C . LEU A 1 182 ? -3.165 4.349 26.143 1.00 86.06 182 LEU A C 1
ATOM 1419 O O . LEU A 1 182 ? -2.976 4.616 27.324 1.00 86.06 182 LEU A O 1
ATOM 1423 N N . LEU A 1 183 ? -4.290 3.761 25.712 1.00 91.44 183 LEU A N 1
ATOM 1424 C CA . LEU A 1 183 ? -5.399 3.408 26.615 1.00 91.44 183 LEU A CA 1
ATOM 1425 C C . LEU A 1 183 ? -4.966 2.424 27.713 1.00 91.44 183 LEU A C 1
ATOM 1427 O O . LEU A 1 183 ? -5.343 2.581 28.868 1.00 91.44 183 LEU A O 1
ATOM 1431 N N . ARG A 1 184 ? -4.133 1.430 27.373 1.00 93.44 184 ARG A N 1
ATOM 1432 C CA . ARG A 1 184 ? -3.631 0.426 28.332 1.00 93.44 184 ARG A CA 1
ATOM 1433 C C . ARG A 1 184 ? -2.678 0.993 29.385 1.00 93.44 184 ARG A C 1
ATOM 1435 O O . ARG A 1 184 ? -2.538 0.379 30.439 1.00 93.44 184 ARG A O 1
ATOM 1442 N N . HIS A 1 185 ? -2.002 2.102 29.082 1.00 93.38 185 HIS A N 1
ATOM 1443 C CA . HIS A 1 185 ? -1.080 2.765 30.011 1.00 93.38 185 HIS A CA 1
ATOM 1444 C C . HIS A 1 185 ? -1.762 3.880 30.813 1.00 93.38 185 HIS A C 1
ATOM 1446 O O . HIS A 1 185 ? -1.127 4.432 31.707 1.00 93.38 185 HIS A O 1
ATOM 1452 N N . ASP A 1 186 ? -3.025 4.214 30.523 1.00 95.69 186 ASP A N 1
ATOM 1453 C CA . ASP A 1 186 ? -3.749 5.220 31.292 1.00 95.69 186 ASP A CA 1
ATOM 1454 C C . ASP A 1 186 ? -4.278 4.602 32.603 1.00 95.69 186 ASP A C 1
ATOM 1456 O O . ASP A 1 186 ? -5.142 3.718 32.559 1.00 95.69 186 ASP A O 1
ATOM 1460 N N . PRO A 1 187 ? -3.780 5.030 33.780 1.00 96.88 187 PRO A N 1
ATOM 1461 C CA . PRO A 1 187 ? -4.191 4.453 35.057 1.00 96.88 187 PRO A CA 1
ATOM 1462 C C . PRO A 1 187 ? -5.678 4.684 35.351 1.00 96.88 187 PRO A C 1
ATOM 1464 O O . PRO A 1 187 ? -6.292 3.859 36.025 1.00 96.88 187 PRO A O 1
ATOM 1467 N N . SER A 1 188 ? -6.285 5.742 34.799 1.00 96.62 188 SER A N 1
ATOM 1468 C CA . SER A 1 188 ? -7.718 6.025 34.966 1.00 96.62 188 SER A CA 1
ATOM 1469 C C . SER A 1 188 ? -8.618 4.981 34.289 1.00 96.62 188 SER A C 1
ATOM 1471 O O . SER A 1 188 ? -9.752 4.761 34.709 1.00 96.62 188 SER A O 1
ATOM 1473 N N . LEU A 1 189 ? -8.096 4.267 33.286 1.00 97.31 189 LEU A N 1
ATOM 1474 C CA . LEU A 1 189 ? -8.793 3.194 32.574 1.00 97.31 189 LEU A CA 1
ATOM 1475 C C . LEU A 1 189 ? -8.478 1.793 33.124 1.00 97.31 189 LEU A C 1
ATOM 1477 O O . LEU A 1 189 ? -8.913 0.785 32.556 1.00 97.31 189 LEU A O 1
ATOM 1481 N N . ALA A 1 190 ? -7.717 1.695 34.218 1.00 97.12 190 ALA A N 1
ATOM 1482 C CA . ALA A 1 190 ? -7.405 0.420 34.862 1.00 97.12 190 ALA A CA 1
ATOM 1483 C C . ALA A 1 190 ? -8.560 -0.131 35.723 1.00 97.12 190 ALA A C 1
ATOM 1485 O O . ALA A 1 190 ? -8.475 -1.281 36.168 1.00 97.12 190 ALA A O 1
ATOM 1486 N N . ALA A 1 191 ? -9.627 0.654 35.934 1.00 97.44 191 ALA A N 1
ATOM 1487 C CA . ALA A 1 191 ? -10.822 0.241 36.667 1.00 97.44 191 ALA A CA 1
ATOM 1488 C C . ALA A 1 191 ? -11.429 -1.042 36.075 1.00 97.44 191 ALA A C 1
ATOM 1490 O O . ALA A 1 191 ? -11.439 -1.237 34.855 1.00 97.44 191 ALA A O 1
ATOM 1491 N N . ARG A 1 192 ? -11.909 -1.933 36.948 1.00 97.50 192 ARG A N 1
ATOM 1492 C CA . ARG A 1 192 ? -12.511 -3.219 36.574 1.00 97.50 192 ARG A CA 1
ATOM 1493 C C . ARG A 1 192 ? -14.028 -3.091 36.566 1.00 97.50 192 ARG A C 1
ATOM 1495 O O . ARG A 1 192 ? -14.606 -2.616 37.536 1.00 97.50 192 ARG A O 1
ATOM 1502 N N . LEU A 1 193 ? -14.648 -3.548 35.486 1.00 96.00 193 LEU A N 1
ATOM 1503 C CA . LEU A 1 193 ? -16.087 -3.568 35.294 1.00 96.00 193 LEU A CA 1
ATOM 1504 C C . LEU A 1 193 ? -16.590 -5.008 35.267 1.00 96.00 193 LEU A C 1
ATOM 1506 O O . LEU A 1 193 ? -16.029 -5.872 34.584 1.00 96.00 193 LEU A O 1
ATOM 1510 N N . ASN A 1 194 ? -17.691 -5.228 35.978 1.00 96.12 194 ASN A N 1
ATOM 1511 C CA . ASN A 1 194 ? -18.494 -6.434 35.870 1.00 96.12 194 ASN A CA 1
ATOM 1512 C C . ASN A 1 194 ? -19.655 -6.116 34.938 1.00 96.12 194 ASN A C 1
ATOM 1514 O O . ASN A 1 194 ? -20.555 -5.364 35.300 1.00 96.12 194 ASN A O 1
ATOM 1518 N N . VAL A 1 195 ? -19.597 -6.649 33.720 1.00 93.88 195 VAL A N 1
ATOM 1519 C CA . VAL A 1 195 ? -20.590 -6.381 32.679 1.00 93.88 195 VAL A CA 1
ATOM 1520 C C . VAL A 1 195 ? -21.235 -7.704 32.309 1.00 93.88 195 VAL A C 1
ATOM 1522 O O . VAL A 1 195 ? -20.560 -8.603 31.811 1.00 93.88 195 VAL A O 1
ATOM 1525 N N . GLN A 1 196 ? -22.533 -7.821 32.576 1.00 94.94 196 GLN A N 1
ATOM 1526 C CA . GLN A 1 196 ? -23.380 -8.932 32.146 1.00 94.94 196 GLN A CA 1
ATOM 1527 C C . GLN A 1 196 ? -24.578 -8.335 31.415 1.00 94.94 196 GLN A C 1
ATOM 1529 O O . GLN A 1 196 ? -25.649 -8.145 31.986 1.00 94.94 196 GLN A O 1
ATOM 1534 N N . LEU A 1 197 ? -24.367 -7.961 30.155 1.00 92.94 197 LEU A N 1
ATOM 1535 C CA . LEU A 1 197 ? -25.383 -7.303 29.342 1.00 92.94 197 LEU A CA 1
ATOM 1536 C C . LEU A 1 197 ? -25.701 -8.172 28.124 1.00 92.94 197 LEU A C 1
ATOM 1538 O O . LEU A 1 197 ? -24.808 -8.644 27.417 1.00 92.94 197 LEU A O 1
ATOM 1542 N N . LYS A 1 198 ? -26.994 -8.377 27.874 1.00 94.50 198 LYS A N 1
ATOM 1543 C CA . LYS A 1 198 ? -27.509 -9.075 26.695 1.00 94.50 198 LYS A CA 1
ATOM 1544 C C . LYS A 1 198 ? -28.143 -8.041 25.768 1.00 94.50 198 LYS A C 1
ATOM 1546 O O . LYS A 1 198 ? -29.108 -7.401 26.170 1.00 94.50 198 LYS A O 1
ATOM 1551 N N . GLY A 1 199 ? -27.594 -7.871 24.563 1.00 91.69 199 GLY A N 1
ATOM 1552 C CA . GLY A 1 199 ? -28.047 -6.836 23.626 1.00 91.69 199 GLY A CA 1
ATOM 1553 C C . GLY A 1 199 ? -27.728 -5.424 24.121 1.00 91.69 199 GLY A C 1
ATOM 1554 O O . GLY A 1 199 ? -28.566 -4.532 24.027 1.00 91.69 199 GLY A O 1
ATOM 1555 N N . ALA A 1 200 ? -26.544 -5.244 24.716 1.00 92.38 200 ALA A N 1
ATOM 1556 C CA . ALA A 1 200 ? -26.129 -3.963 25.278 1.00 92.38 200 ALA A CA 1
ATOM 1557 C C . ALA A 1 200 ? -26.112 -2.879 24.197 1.00 92.38 200 ALA A C 1
ATOM 1559 O O . ALA A 1 200 ? -25.507 -3.071 23.139 1.00 92.38 200 ALA A O 1
ATOM 1560 N N . THR A 1 201 ? -26.701 -1.719 24.475 1.00 93.75 201 THR A N 1
ATOM 1561 C CA . THR A 1 201 ? -26.505 -0.558 23.603 1.00 93.75 201 THR A CA 1
ATOM 1562 C C . THR A 1 201 ? -25.142 0.077 23.877 1.00 93.75 201 THR A C 1
ATOM 1564 O O . THR A 1 201 ? -24.600 -0.008 24.982 1.00 93.75 201 THR A O 1
ATOM 1567 N N . THR A 1 202 ? -24.572 0.759 22.880 1.00 94.00 202 THR A N 1
ATOM 1568 C CA . THR A 1 202 ? -23.338 1.538 23.058 1.00 94.00 202 THR A CA 1
ATOM 1569 C C . THR A 1 202 ? -23.483 2.523 24.216 1.00 94.00 202 THR A C 1
ATOM 1571 O O . THR A 1 202 ? -22.584 2.593 25.045 1.00 94.00 202 THR A O 1
ATOM 1574 N N . GLN A 1 203 ? -24.629 3.204 24.336 1.00 94.81 203 GLN A N 1
ATOM 1575 C CA . GLN A 1 203 ? -24.885 4.161 25.414 1.00 94.81 203 GLN A CA 1
ATOM 1576 C C . GLN A 1 203 ? -24.852 3.498 26.798 1.00 94.81 203 GLN A C 1
ATOM 1578 O O . GLN A 1 203 ? -24.175 4.001 27.685 1.00 94.81 203 GLN A O 1
ATOM 1583 N N . GLN A 1 204 ? -25.469 2.322 26.965 1.00 94.88 204 GLN A N 1
ATOM 1584 C CA . GLN A 1 204 ? -25.417 1.580 28.233 1.00 94.88 204 GLN A CA 1
ATOM 1585 C C . GLN A 1 204 ? -23.985 1.214 28.642 1.00 94.88 204 GLN A C 1
ATOM 1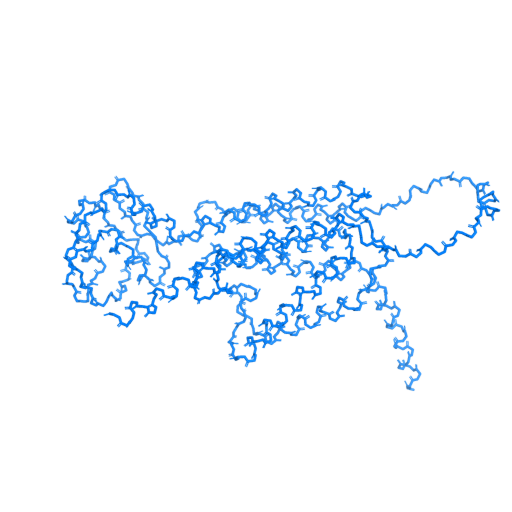587 O O . GLN A 1 204 ? -23.646 1.269 29.827 1.00 94.88 204 GLN A O 1
ATOM 1592 N N . LEU A 1 205 ? -23.137 0.846 27.674 1.00 95.19 205 LEU A N 1
ATOM 1593 C CA . LEU A 1 205 ? -21.720 0.600 27.938 1.00 95.19 205 LEU A CA 1
ATOM 1594 C C . LEU A 1 205 ? -20.954 1.883 28.262 1.00 95.19 205 LEU A C 1
ATOM 1596 O O . LEU A 1 205 ? -20.087 1.844 29.133 1.00 95.19 205 LEU A O 1
ATOM 1600 N N . LEU A 1 206 ? -21.253 3.000 27.593 1.00 96.00 206 LEU A N 1
ATOM 1601 C CA . LEU A 1 206 ? -20.658 4.296 27.925 1.00 96.00 206 LEU A CA 1
ATOM 1602 C C . LEU A 1 206 ? -21.023 4.731 29.345 1.00 96.00 206 LEU A C 1
ATOM 1604 O O . LEU A 1 206 ? -20.146 5.181 30.077 1.00 96.00 206 LEU A O 1
ATOM 1608 N N . ASP A 1 207 ? -22.276 4.539 29.752 1.00 96.69 207 ASP A N 1
ATOM 1609 C CA . ASP A 1 207 ? -22.750 4.866 31.097 1.00 96.69 207 ASP A CA 1
ATOM 1610 C C . ASP A 1 207 ? -22.070 3.971 32.151 1.00 96.69 207 ASP A C 1
ATOM 1612 O O . ASP A 1 207 ? -21.646 4.453 33.202 1.00 96.69 207 ASP A O 1
ATOM 1616 N N . HIS A 1 208 ? -21.870 2.677 31.854 1.00 96.12 208 HIS A N 1
ATOM 1617 C CA . HIS A 1 208 ? -21.095 1.770 32.715 1.00 96.12 208 HIS A CA 1
ATOM 1618 C C . HIS A 1 208 ? -19.626 2.183 32.822 1.00 96.12 208 HIS A C 1
ATOM 16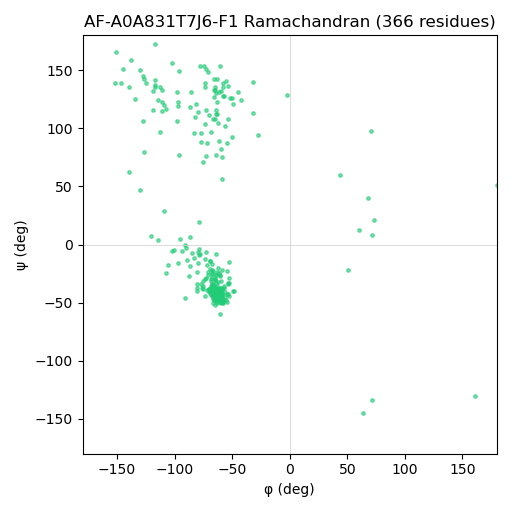20 O O . HIS A 1 208 ? -19.057 2.169 33.914 1.00 96.12 208 HIS A O 1
ATOM 1626 N N . LEU A 1 209 ? -19.007 2.557 31.699 1.00 97.25 209 LEU A N 1
ATOM 1627 C CA . LEU A 1 209 ? -17.645 3.082 31.677 1.00 97.25 209 LEU A CA 1
ATOM 1628 C C . LEU A 1 209 ? -17.541 4.354 32.519 1.00 97.25 209 LEU A C 1
ATOM 1630 O O . LEU A 1 209 ? -16.653 4.444 33.364 1.00 97.25 209 LEU A O 1
ATOM 1634 N N . HIS A 1 210 ? -18.476 5.289 32.344 1.00 97.50 210 HIS A N 1
ATOM 1635 C CA . HIS A 1 210 ? -18.544 6.530 33.105 1.00 97.50 210 HIS A CA 1
ATOM 1636 C C . HIS A 1 210 ? -18.674 6.269 34.607 1.00 97.50 210 HIS A C 1
ATOM 1638 O O . HIS A 1 210 ? -17.892 6.799 35.393 1.00 97.50 210 HIS A O 1
ATOM 1644 N N . SER A 1 211 ? -19.604 5.399 35.008 1.00 97.44 211 SER A N 1
ATOM 1645 C CA . SER A 1 211 ? -19.816 5.050 36.414 1.00 97.44 211 SER A CA 1
ATOM 1646 C C . SER A 1 211 ? -18.587 4.390 37.049 1.00 97.44 211 SER A C 1
ATOM 1648 O O . SER A 1 211 ? -18.283 4.664 38.208 1.00 97.44 211 SER A O 1
ATOM 1650 N N . ALA A 1 212 ? -17.861 3.552 36.303 1.00 97.25 212 ALA A N 1
ATOM 1651 C CA . ALA A 1 212 ? -16.711 2.826 36.831 1.00 97.25 212 ALA A CA 1
ATOM 1652 C C . ALA A 1 212 ? -15.420 3.656 36.896 1.00 97.25 212 ALA A C 1
ATOM 1654 O O . ALA A 1 212 ? -14.601 3.429 37.785 1.00 97.25 212 ALA A O 1
ATOM 1655 N N . THR A 1 213 ? -15.195 4.570 35.947 1.00 97.69 213 THR A N 1
ATOM 1656 C CA . THR A 1 213 ? -13.939 5.341 35.870 1.00 97.69 213 THR A CA 1
ATOM 1657 C C . THR A 1 213 ? -14.076 6.792 36.325 1.00 97.69 213 THR A C 1
ATOM 1659 O O . THR A 1 213 ? -13.060 7.439 36.568 1.00 97.69 213 THR A O 1
ATOM 1662 N N . GLY A 1 214 ? -15.297 7.331 36.399 1.00 97.75 214 GLY A N 1
ATOM 1663 C CA . GLY A 1 214 ? -15.555 8.757 36.620 1.00 97.75 214 GLY A CA 1
ATOM 1664 C C . GLY A 1 214 ? -15.212 9.657 35.423 1.00 97.75 214 GLY A C 1
ATOM 1665 O O . GLY A 1 214 ? -15.233 10.877 35.555 1.00 97.75 214 GLY A O 1
ATOM 1666 N N . LEU A 1 215 ? -14.880 9.087 34.257 1.00 97.88 215 LEU A N 1
ATOM 1667 C CA . LEU A 1 215 ? -14.504 9.838 33.051 1.00 97.88 215 LEU A CA 1
ATOM 1668 C C . LEU A 1 215 ? -15.699 10.019 32.120 1.00 97.88 215 LEU A C 1
ATOM 1670 O O . LEU A 1 215 ? -16.567 9.154 32.035 1.00 97.88 215 LEU A O 1
ATOM 1674 N N . HIS A 1 216 ? -15.736 11.116 31.369 1.00 97.88 216 HIS A N 1
ATOM 1675 C CA . HIS A 1 216 ? -16.789 11.345 30.384 1.00 97.88 216 HIS A CA 1
ATOM 1676 C C . HIS A 1 216 ? -16.498 10.590 29.080 1.00 97.88 216 HIS A C 1
ATOM 1678 O O . HIS A 1 216 ? -15.490 10.852 28.420 1.00 97.88 216 HIS A O 1
ATOM 1684 N N . PHE A 1 217 ? -17.399 9.695 28.671 1.00 97.38 217 PHE A N 1
ATOM 1685 C CA . PHE A 1 217 ? -17.301 9.002 27.388 1.00 97.38 217 PHE A CA 1
ATOM 1686 C C . PHE A 1 217 ? -18.390 9.471 26.436 1.00 97.38 217 PHE A C 1
ATOM 1688 O O . PHE A 1 217 ? -19.559 9.543 26.800 1.00 97.38 217 PHE A O 1
ATOM 1695 N N . SER A 1 218 ? -18.013 9.769 25.200 1.00 96.56 218 SER A N 1
ATOM 1696 C CA . SER A 1 218 ? -18.959 10.136 24.149 1.00 96.56 218 SER A CA 1
ATOM 1697 C C . SER A 1 218 ? -18.602 9.463 22.834 1.00 96.56 218 SER A C 1
ATOM 1699 O O . SER A 1 218 ? -17.468 9.036 22.620 1.00 96.56 218 SER A O 1
ATOM 1701 N N . VAL A 1 219 ? -19.584 9.352 21.945 1.00 95.69 219 VAL A N 1
ATOM 1702 C CA . VAL A 1 219 ? -19.415 8.823 20.589 1.00 95.69 219 VAL A CA 1
ATOM 1703 C C . VAL A 1 219 ? -19.751 9.938 19.608 1.00 95.69 219 VAL A C 1
ATOM 1705 O O . VAL A 1 219 ? -20.722 10.670 19.793 1.00 95.69 219 VAL A O 1
ATOM 1708 N N . GLU A 1 220 ? -18.928 10.097 18.577 1.00 94.94 220 GLU A N 1
ATOM 1709 C CA . GLU A 1 220 ? -19.201 11.022 17.480 1.00 94.94 220 GLU A CA 1
ATOM 1710 C C . GLU A 1 220 ? -20.545 10.675 16.818 1.00 94.94 220 GLU A C 1
ATOM 1712 O O . GLU A 1 220 ? -20.845 9.506 16.592 1.00 94.94 220 GLU A O 1
ATOM 1717 N N . SER A 1 221 ? -21.360 11.675 16.469 1.00 93.12 221 SER A N 1
ATOM 1718 C CA . SER A 1 221 ? -22.729 11.469 15.957 1.00 93.12 221 SER A CA 1
ATOM 1719 C C . SER A 1 221 ? -22.800 10.515 14.758 1.00 93.12 221 SER A C 1
ATOM 1721 O O . SER A 1 221 ? -23.730 9.722 14.637 1.00 93.12 221 SER A O 1
ATOM 1723 N N . GLY A 1 222 ? -21.776 10.523 13.903 1.00 90.06 222 GLY A N 1
ATOM 1724 C CA . GLY A 1 222 ? -21.653 9.620 12.762 1.00 90.06 222 GLY A CA 1
ATOM 1725 C C . GLY A 1 222 ? -21.321 8.158 13.098 1.00 90.06 222 GLY A C 1
ATOM 1726 O O . GLY A 1 222 ? -21.268 7.348 12.175 1.00 90.06 222 GLY A O 1
ATOM 1727 N N . LEU A 1 223 ? -21.048 7.835 14.362 1.00 91.38 223 LEU A N 1
ATOM 1728 C CA . LEU A 1 223 ? -20.819 6.492 14.910 1.00 91.38 223 LEU A CA 1
ATOM 1729 C C . LEU A 1 223 ? -21.916 6.085 15.910 1.00 91.38 223 LEU A C 1
ATOM 1731 O O . LEU A 1 223 ? -21.838 5.022 16.513 1.00 91.38 223 LEU A O 1
ATOM 1735 N N . ALA A 1 224 ? -22.942 6.919 16.104 1.00 84.06 224 ALA A N 1
ATOM 1736 C CA . ALA A 1 224 ? -24.002 6.657 17.076 1.00 84.06 224 ALA A CA 1
ATOM 1737 C C . ALA A 1 224 ? -24.924 5.486 16.679 1.00 84.06 224 ALA A C 1
ATOM 1739 O O . ALA A 1 224 ? -25.675 4.988 17.518 1.00 84.06 224 ALA A O 1
ATOM 1740 N N . GLN A 1 225 ? -24.874 5.030 15.418 1.00 86.19 225 GLN A N 1
ATOM 1741 C CA . GLN A 1 225 ? -25.561 3.806 15.012 1.00 86.19 225 GLN A CA 1
ATOM 1742 C C . GLN A 1 225 ? -24.953 2.619 15.750 1.00 86.19 225 GLN A C 1
ATOM 1744 O O . GLN A 1 225 ? -23.801 2.255 15.540 1.00 86.19 225 GLN A O 1
ATOM 1749 N N . THR A 1 226 ? -25.756 2.049 16.637 1.00 76.69 226 THR A N 1
ATOM 1750 C CA . THR A 1 226 ? -25.352 1.038 17.603 1.00 76.69 226 THR A CA 1
ATOM 1751 C C . THR A 1 226 ? -25.060 -0.266 16.862 1.00 76.69 226 THR A C 1
ATOM 1753 O O . THR A 1 226 ? -25.998 -0.860 16.325 1.00 76.69 226 THR A O 1
ATOM 1756 N N . PRO A 1 227 ? -23.802 -0.738 16.784 1.00 83.62 227 PRO A N 1
ATOM 1757 C CA . PRO A 1 227 ? -23.572 -2.102 16.338 1.00 83.62 227 PRO A CA 1
ATOM 1758 C C . PRO A 1 227 ? -24.224 -3.052 17.345 1.00 83.62 227 PRO A C 1
ATOM 1760 O O . PRO A 1 227 ? -24.193 -2.788 18.549 1.00 83.62 227 PRO A O 1
ATOM 1763 N N . ASP A 1 228 ? -24.814 -4.149 16.871 1.00 86.88 228 ASP A N 1
ATOM 1764 C CA . ASP A 1 228 ? -25.253 -5.209 17.774 1.00 86.88 228 ASP A CA 1
ATOM 1765 C C . ASP A 1 228 ? -24.012 -5.811 18.443 1.00 86.88 228 ASP A C 1
ATOM 1767 O O . ASP A 1 228 ? -23.172 -6.466 17.817 1.00 86.88 228 ASP A O 1
ATOM 1771 N N . LEU A 1 229 ? -23.862 -5.517 19.730 1.00 89.31 229 LEU A N 1
ATOM 1772 C CA . LEU A 1 229 ? -22.749 -5.986 20.543 1.00 89.31 229 LEU A CA 1
ATOM 1773 C C . LEU A 1 229 ? -22.952 -7.431 21.017 1.00 89.31 229 LEU A C 1
ATOM 1775 O O . LEU A 1 229 ? -22.031 -8.021 21.588 1.00 89.31 229 LEU A O 1
ATOM 1779 N N . GLY A 1 230 ? -24.128 -8.012 20.761 1.00 90.69 230 GLY A N 1
ATOM 1780 C CA . GLY A 1 230 ? -24.500 -9.343 21.204 1.00 90.69 230 GLY A CA 1
ATOM 1781 C C . GLY A 1 230 ? -24.559 -9.443 22.727 1.00 90.69 230 GLY A C 1
ATOM 1782 O O . GLY A 1 230 ? -24.972 -8.520 23.435 1.00 90.69 230 GLY A O 1
ATOM 1783 N N . GLN A 1 231 ? -24.167 -10.602 23.250 1.00 92.06 231 GLN A N 1
ATOM 1784 C CA . GLN A 1 231 ? -24.066 -10.836 24.686 1.00 92.06 231 GLN A CA 1
ATOM 1785 C C . GLN A 1 231 ? -22.617 -10.640 25.139 1.00 92.06 231 GLN A C 1
ATOM 1787 O O . GLN A 1 231 ? -21.720 -11.355 24.698 1.00 92.06 231 GLN A O 1
ATOM 1792 N N . ILE A 1 232 ? -22.401 -9.685 26.044 1.00 91.50 232 ILE A N 1
ATOM 1793 C CA . ILE A 1 232 ? -21.102 -9.428 26.668 1.00 91.50 232 ILE A CA 1
ATOM 1794 C C . ILE A 1 232 ? -21.215 -9.837 28.135 1.00 91.50 232 ILE A C 1
ATOM 1796 O O . ILE A 1 232 ? -21.973 -9.240 28.900 1.00 91.50 232 ILE A O 1
ATOM 1800 N N . SER A 1 233 ? -20.461 -10.865 28.519 1.00 92.94 233 SER A N 1
ATOM 1801 C CA . SER A 1 233 ? -20.366 -11.337 29.899 1.00 92.94 233 SER A CA 1
ATOM 1802 C C . SER A 1 233 ? -18.901 -11.407 30.300 1.00 92.94 233 SER A C 1
ATOM 1804 O O . SER A 1 233 ? -18.168 -12.288 29.855 1.00 92.94 233 SER A O 1
ATOM 1806 N N . THR A 1 234 ? -18.462 -10.467 31.131 1.00 93.00 234 THR A N 1
ATOM 1807 C CA . THR A 1 234 ? -17.100 -10.440 31.667 1.00 93.00 234 THR A CA 1
ATOM 1808 C C . THR A 1 234 ? -17.145 -10.149 33.161 1.00 93.00 234 THR A C 1
ATOM 1810 O O . THR A 1 234 ? -17.680 -9.120 33.574 1.00 93.00 234 THR A O 1
ATOM 1813 N N . ASN A 1 235 ? -16.531 -11.016 33.966 1.00 90.81 235 ASN A N 1
ATOM 1814 C CA . ASN A 1 235 ? -16.546 -10.908 35.430 1.00 90.81 235 ASN A CA 1
ATOM 1815 C C . ASN A 1 235 ? -15.431 -10.012 36.004 1.00 90.81 235 ASN A C 1
ATOM 1817 O O . ASN A 1 235 ? -15.232 -10.013 37.214 1.00 90.81 235 ASN A O 1
ATOM 1821 N N . SER A 1 236 ? -14.655 -9.314 35.160 1.00 94.81 236 SER A N 1
ATOM 1822 C CA . SER A 1 236 ? -13.644 -8.328 35.585 1.00 94.81 236 SER A CA 1
ATOM 1823 C C . SER A 1 236 ? -12.904 -7.692 34.393 1.00 94.81 236 SER A C 1
ATOM 1825 O O . SER A 1 236 ? -11.671 -7.711 34.322 1.00 94.81 236 SER A O 1
ATOM 1827 N N . ALA A 1 237 ? -13.615 -7.170 33.392 1.00 96.50 237 ALA A N 1
ATOM 1828 C CA . ALA A 1 237 ? -12.932 -6.524 32.268 1.00 96.50 237 ALA A CA 1
ATOM 1829 C C . ALA A 1 237 ? -12.376 -5.159 32.692 1.00 96.50 237 ALA A C 1
ATOM 1831 O O . ALA A 1 237 ? -13.037 -4.403 33.398 1.00 96.50 237 ALA A O 1
ATOM 1832 N N . ARG A 1 238 ? -11.162 -4.807 32.259 1.00 97.50 238 ARG A N 1
ATOM 1833 C CA . ARG A 1 238 ? -10.649 -3.440 32.454 1.00 97.50 238 ARG A CA 1
ATOM 1834 C C . ARG A 1 238 ? -11.397 -2.467 31.537 1.00 97.50 238 ARG A C 1
ATOM 1836 O O . ARG A 1 238 ? -11.746 -2.847 30.420 1.00 97.50 238 ARG A O 1
ATOM 1843 N N . ALA A 1 239 ? -11.578 -1.216 31.958 1.00 97.19 239 ALA A N 1
ATOM 1844 C CA . ALA A 1 239 ? -12.287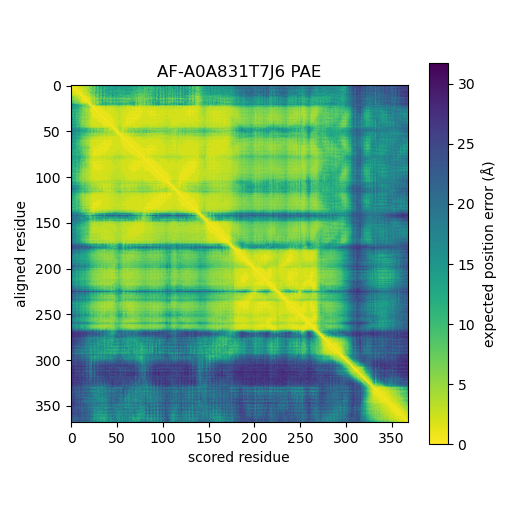 -0.198 31.174 1.00 97.19 239 ALA A CA 1
ATOM 1845 C C . ALA A 1 239 ? -11.724 -0.052 29.753 1.00 97.19 239 ALA A C 1
ATOM 1847 O O . ALA A 1 239 ? -12.478 -0.091 28.780 1.00 97.19 239 ALA A O 1
ATOM 1848 N N . TRP A 1 240 ? -10.393 -0.013 29.608 1.00 96.38 240 TRP A N 1
ATOM 1849 C CA . TRP A 1 240 ? -9.759 0.051 28.286 1.00 96.38 240 TRP A CA 1
ATOM 1850 C C . TRP A 1 240 ? -10.081 -1.156 27.387 1.00 96.38 240 TRP A C 1
ATOM 1852 O O . TRP A 1 240 ? -10.058 -1.012 26.169 1.00 96.38 240 TRP A O 1
ATOM 1862 N N . ALA A 1 241 ? -10.392 -2.333 27.945 1.00 94.75 241 ALA A N 1
ATOM 1863 C CA . ALA A 1 241 ? -10.740 -3.521 27.163 1.00 94.75 241 ALA A CA 1
ATOM 1864 C C . ALA A 1 241 ? -12.168 -3.423 26.602 1.00 94.75 241 ALA A C 1
ATOM 1866 O O . ALA A 1 241 ? -12.409 -3.802 25.459 1.00 94.75 241 ALA A O 1
ATOM 1867 N N . ILE A 1 242 ? -13.100 -2.851 27.373 1.00 95.38 242 ILE A N 1
ATOM 1868 C CA . ILE A 1 242 ? -14.457 -2.538 26.896 1.00 95.38 242 ILE A CA 1
ATOM 1869 C C . ILE A 1 242 ? -14.408 -1.435 25.834 1.00 95.38 242 ILE A C 1
ATOM 1871 O O . ILE A 1 242 ? -15.079 -1.532 24.810 1.00 95.38 242 ILE A O 1
ATOM 1875 N N . MET A 1 243 ? -13.564 -0.419 26.031 1.00 95.19 243 MET A N 1
ATOM 1876 C CA . MET A 1 243 ? -13.293 0.598 25.013 1.00 95.19 243 MET A CA 1
ATOM 1877 C C . MET A 1 243 ? -12.723 -0.022 23.728 1.00 95.19 243 MET A C 1
ATOM 1879 O O . MET A 1 243 ? -13.160 0.328 22.631 1.00 95.19 243 MET A O 1
ATOM 1883 N N . GLU A 1 244 ? -11.774 -0.955 23.845 1.00 92.56 244 GLU A N 1
ATOM 1884 C CA . GLU A 1 244 ? -11.195 -1.675 22.706 1.00 92.56 244 GLU A CA 1
ATOM 1885 C C . GLU A 1 244 ? -12.265 -2.469 21.942 1.00 92.56 244 GLU A C 1
ATOM 1887 O O . GLU A 1 244 ? -12.366 -2.342 20.721 1.00 92.56 244 GLU A O 1
ATOM 1892 N N . LEU A 1 245 ? -13.125 -3.194 22.662 1.00 91.94 245 LEU A N 1
ATOM 1893 C CA . LEU A 1 245 ? -14.259 -3.917 22.090 1.00 91.94 245 LEU A CA 1
ATOM 1894 C C . LEU A 1 245 ? -15.240 -2.978 21.370 1.00 91.94 245 LEU A C 1
ATOM 1896 O O . LEU A 1 245 ? -15.645 -3.265 20.246 1.00 91.94 245 LEU A O 1
ATOM 1900 N N . LEU A 1 246 ? -15.601 -1.850 21.991 1.00 93.44 246 LEU A N 1
ATOM 1901 C CA . LEU A 1 246 ? -16.509 -0.859 21.408 1.00 93.44 246 LEU A CA 1
ATOM 1902 C C . LEU A 1 246 ? -15.977 -0.293 20.093 1.00 93.44 246 LEU A C 1
ATOM 1904 O O . LEU A 1 246 ? -16.756 -0.141 19.156 1.00 93.44 246 LEU A O 1
ATOM 1908 N N . ALA A 1 247 ? -14.676 -0.001 20.022 1.00 91.81 247 ALA A N 1
ATOM 1909 C CA . ALA A 1 247 ? -14.032 0.485 18.805 1.00 91.81 247 ALA A CA 1
ATOM 1910 C C . ALA A 1 247 ? -13.985 -0.598 17.713 1.00 91.81 247 ALA A C 1
ATOM 1912 O O . ALA A 1 247 ? -14.294 -0.309 16.561 1.00 91.81 247 ALA A O 1
ATOM 1913 N N . GLN A 1 248 ? -13.664 -1.847 18.075 1.00 88.69 248 GLN A N 1
ATOM 1914 C CA . GLN A 1 248 ? -13.604 -2.982 17.140 1.00 88.69 248 GLN A CA 1
ATOM 1915 C C . GLN A 1 248 ? -14.971 -3.384 16.574 1.00 88.69 248 GLN A C 1
ATOM 1917 O O . GLN A 1 248 ? -15.042 -3.938 15.481 1.00 88.69 248 GLN A O 1
ATOM 1922 N N . ARG A 1 249 ? -16.053 -3.145 17.321 1.00 91.50 249 ARG A N 1
ATOM 1923 C CA . ARG A 1 249 ? -17.418 -3.502 16.913 1.00 91.50 249 ARG A CA 1
ATOM 1924 C C . ARG A 1 249 ? -18.091 -2.454 16.032 1.00 91.50 249 ARG A C 1
ATOM 1926 O O . ARG A 1 249 ? -19.176 -2.724 15.533 1.00 91.50 249 ARG A O 1
ATOM 1933 N N . GLN A 1 250 ? -17.489 -1.282 15.837 1.00 91.38 250 GLN A N 1
ATOM 1934 C CA . GLN A 1 250 ? -18.048 -0.281 14.932 1.00 91.38 250 GLN A CA 1
ATOM 1935 C C . GLN A 1 250 ? -18.017 -0.771 13.480 1.00 91.38 250 GLN A C 1
ATOM 1937 O O . GLN A 1 250 ? -17.042 -1.366 13.031 1.00 91.38 250 GLN A O 1
ATOM 1942 N N . ASN A 1 251 ? -19.059 -0.438 12.712 1.00 88.75 251 ASN A N 1
ATOM 1943 C CA . ASN A 1 251 ? -19.116 -0.723 11.269 1.00 88.75 251 ASN A CA 1
ATOM 1944 C C . ASN A 1 251 ? -18.118 0.118 10.451 1.00 88.75 251 ASN A C 1
ATOM 1946 O O . ASN A 1 251 ? -17.881 -0.149 9.275 1.00 88.75 251 ASN A O 1
ATOM 1950 N N . VAL A 1 252 ? -17.566 1.165 11.062 1.00 87.06 252 VAL A N 1
ATOM 1951 C CA . VAL A 1 252 ? -16.576 2.066 10.473 1.00 87.06 252 VAL A CA 1
ATOM 1952 C C . VAL A 1 252 ? -15.363 2.079 11.402 1.00 87.06 252 VAL A C 1
ATOM 1954 O O . VAL A 1 252 ? -15.569 2.146 12.615 1.00 87.06 252 VAL A O 1
ATOM 1957 N N . PRO A 1 253 ? -14.120 2.067 10.882 1.00 84.38 253 PRO A N 1
ATOM 1958 C CA . PRO A 1 253 ? -12.925 2.183 11.708 1.00 84.38 253 PRO A CA 1
ATOM 1959 C C . PRO A 1 253 ? -13.038 3.362 12.677 1.00 84.38 253 PRO A C 1
ATOM 1961 O O . PRO A 1 253 ? -13.234 4.511 12.264 1.00 84.38 253 PRO A O 1
ATOM 1964 N N . ALA A 1 254 ? -12.947 3.071 13.971 1.00 89.44 254 ALA A N 1
ATOM 1965 C CA . ALA A 1 254 ? -13.142 4.035 15.043 1.00 89.44 254 ALA A CA 1
ATOM 1966 C C . ALA A 1 254 ? -11.986 3.978 16.037 1.00 89.44 254 ALA A C 1
ATOM 1968 O O . ALA A 1 254 ? -11.361 2.936 16.246 1.00 89.44 254 ALA A O 1
ATOM 1969 N N . ARG A 1 255 ? -11.698 5.116 16.666 1.00 89.62 255 ARG A N 1
ATOM 1970 C CA . ARG A 1 255 ? -10.602 5.242 17.622 1.00 89.62 255 ARG A CA 1
ATOM 1971 C C . ARG A 1 255 ? -10.955 6.198 18.751 1.00 89.62 255 ARG A C 1
ATOM 1973 O O . ARG A 1 255 ? -11.711 7.150 18.566 1.00 89.62 255 ARG A O 1
ATOM 1980 N N . TRP A 1 256 ? -10.372 5.971 19.920 1.00 92.88 256 TRP A N 1
ATOM 1981 C CA . TRP A 1 256 ? -10.605 6.810 21.090 1.00 92.88 256 TRP A CA 1
ATOM 1982 C C . TRP A 1 256 ? -9.661 8.008 21.106 1.00 92.88 256 TRP A C 1
ATOM 1984 O O . TRP A 1 256 ? -8.442 7.870 21.203 1.00 92.88 256 TRP A O 1
ATOM 1994 N N . LYS A 1 257 ? -10.233 9.209 21.052 1.00 91.81 257 LYS A N 1
ATOM 1995 C CA . LYS A 1 257 ? -9.519 10.472 21.222 1.00 91.81 257 LYS A CA 1
ATOM 1996 C C . LYS A 1 257 ? -9.668 10.941 22.668 1.00 91.81 257 LYS A C 1
ATOM 1998 O O . LYS A 1 257 ? -10.787 11.134 23.132 1.00 91.81 257 LYS A O 1
ATOM 2003 N N . LYS A 1 258 ? -8.550 11.147 23.368 1.00 93.06 258 LYS A N 1
ATOM 2004 C CA . LYS A 1 258 ? -8.548 11.737 24.716 1.00 93.06 258 LYS A CA 1
ATOM 2005 C C . LYS A 1 258 ? -9.030 13.194 24.647 1.00 93.06 258 LYS A C 1
ATOM 2007 O O . LYS A 1 258 ? -8.596 13.938 23.766 1.00 93.06 258 LYS A O 1
ATOM 2012 N N . THR A 1 259 ? -9.937 13.568 25.540 1.00 95.19 259 THR A N 1
ATOM 2013 C CA . THR A 1 259 ? -10.445 14.932 25.756 1.00 95.19 259 THR A CA 1
ATOM 2014 C C . THR A 1 259 ? -10.073 15.387 27.169 1.00 95.19 259 THR A C 1
ATOM 2016 O O . THR A 1 259 ? -9.574 14.586 27.959 1.00 95.19 259 THR A O 1
ATOM 2019 N N . ASP A 1 260 ? -10.314 16.655 27.506 1.00 95.00 260 ASP A N 1
ATOM 2020 C CA . ASP A 1 260 ? -9.922 17.213 28.811 1.00 95.00 260 ASP A CA 1
ATOM 2021 C C . ASP A 1 260 ? -10.593 16.505 30.005 1.00 95.00 260 ASP A C 1
ATOM 2023 O O . ASP A 1 260 ? -10.035 16.478 31.098 1.00 95.00 260 ASP A O 1
ATOM 2027 N N . GLY A 1 261 ? -11.760 15.881 29.792 1.00 95.31 261 GLY A N 1
ATOM 2028 C CA . GLY A 1 261 ? -12.536 15.184 30.828 1.00 95.31 261 GLY A CA 1
ATOM 2029 C C . GLY A 1 261 ? -12.793 13.696 30.571 1.00 95.31 261 GLY A C 1
ATOM 2030 O O . GLY A 1 261 ? -13.569 13.080 31.299 1.00 95.31 261 GLY A O 1
ATOM 2031 N N . GLY A 1 262 ? -12.198 13.103 29.533 1.00 96.56 262 GLY A N 1
ATOM 2032 C CA . GLY A 1 262 ? -12.403 11.687 29.230 1.00 96.56 262 GLY A CA 1
ATOM 2033 C C . GLY A 1 262 ? -12.035 11.304 27.803 1.00 96.56 262 GLY A C 1
ATOM 2034 O O . GLY A 1 262 ? -10.925 11.584 27.346 1.00 96.56 262 GLY A O 1
ATOM 2035 N N . TYR A 1 263 ? -12.936 10.607 27.109 1.00 96.56 263 TYR A N 1
ATOM 2036 C CA . TYR A 1 263 ? -12.660 10.042 25.790 1.00 96.56 263 TYR A CA 1
ATOM 2037 C C . TYR A 1 263 ? -13.845 10.180 24.836 1.00 96.56 263 TYR A C 1
ATOM 2039 O O . TYR A 1 263 ? -14.984 9.869 25.168 1.00 96.56 263 TYR A O 1
ATOM 2047 N N . LEU A 1 264 ? -13.547 10.588 23.606 1.00 95.12 264 LEU A N 1
ATOM 2048 C CA . LEU A 1 264 ? -14.491 10.647 22.498 1.00 95.12 264 LEU A CA 1
ATOM 2049 C C . LEU A 1 264 ? -14.144 9.542 21.495 1.00 95.12 264 LEU A C 1
ATOM 2051 O O . LEU A 1 264 ? -13.039 9.530 20.945 1.00 95.12 264 LEU A O 1
ATOM 2055 N N . LEU A 1 265 ? -15.075 8.623 21.244 1.00 93.62 265 LEU A N 1
ATOM 2056 C CA . LEU A 1 265 ? -14.973 7.669 20.147 1.00 93.62 265 LEU A CA 1
ATOM 2057 C C . LEU A 1 265 ? -15.239 8.428 18.848 1.00 93.62 265 LEU A C 1
ATOM 2059 O O . LEU A 1 265 ? -16.375 8.780 18.538 1.00 93.62 265 LEU A O 1
ATOM 2063 N N . VAL A 1 266 ? -14.169 8.712 18.118 1.00 91.94 266 VAL A N 1
ATOM 2064 C CA . VAL A 1 266 ? -14.226 9.370 16.813 1.00 91.94 266 VAL A CA 1
ATOM 2065 C C . VAL A 1 266 ? -14.048 8.335 15.722 1.00 91.94 266 VAL A C 1
ATOM 2067 O O . VAL A 1 266 ? -13.409 7.298 15.934 1.00 91.94 266 VAL A O 1
ATOM 2070 N N . ARG A 1 267 ? -14.532 8.632 14.517 1.00 88.62 267 ARG A N 1
ATOM 2071 C CA . ARG A 1 267 ? -14.071 7.905 13.335 1.00 88.62 267 ARG A CA 1
ATOM 2072 C C . ARG A 1 267 ? -12.554 7.997 13.316 1.00 88.62 267 ARG A C 1
ATOM 2074 O O . ARG A 1 267 ? -11.975 9.060 13.576 1.00 88.62 267 ARG A O 1
ATOM 2081 N N . SER A 1 268 ? -11.894 6.884 13.031 1.00 82.69 268 SER A N 1
ATOM 2082 C CA . SER A 1 268 ? -10.479 6.884 12.698 1.00 82.69 268 SER A CA 1
ATOM 2083 C C . SER A 1 268 ? -10.347 7.729 11.443 1.00 82.69 268 SER A C 1
ATOM 2085 O O . SER A 1 268 ? -10.517 7.228 10.336 1.00 82.69 268 SER A O 1
ATOM 2087 N N . ALA A 1 269 ? -10.152 9.043 11.616 1.00 60.84 269 ALA A N 1
ATOM 2088 C CA . ALA A 1 269 ? -9.944 9.939 10.498 1.00 60.84 269 ALA A CA 1
ATOM 2089 C C . ALA A 1 269 ? -8.821 9.305 9.675 1.00 60.84 269 ALA A C 1
ATOM 2091 O O . ALA A 1 269 ? -7.773 9.001 10.262 1.00 60.84 269 ALA A O 1
ATOM 2092 N N . PRO A 1 270 ? -9.029 9.070 8.368 1.00 55.50 270 PRO A N 1
ATOM 2093 C CA . PRO A 1 270 ? -8.017 8.425 7.544 1.00 55.50 270 PRO A CA 1
ATOM 2094 C C . PRO A 1 270 ? -6.684 9.184 7.634 1.00 55.50 270 PRO A C 1
ATOM 2096 O O . PRO A 1 270 ? -5.633 8.578 7.488 1.00 55.50 270 PRO A O 1
ATOM 2099 N N . PHE A 1 271 ? -6.709 10.478 7.998 1.00 53.09 271 PHE A N 1
ATOM 2100 C CA . PHE A 1 271 ? -5.524 11.296 8.232 1.00 53.09 271 PHE A CA 1
ATOM 2101 C C . PHE A 1 271 ? -5.745 12.332 9.346 1.00 53.09 271 PHE A C 1
ATOM 2103 O O . PHE A 1 271 ? -6.796 12.966 9.429 1.00 53.09 271 PHE A O 1
ATOM 2110 N N . GLY A 1 272 ? -4.748 12.538 10.212 1.00 44.50 272 GLY A N 1
ATOM 2111 C CA . GLY A 1 272 ? -4.725 13.668 11.142 1.00 44.50 272 GLY A CA 1
ATOM 2112 C C . GLY A 1 272 ? -4.197 14.933 10.460 1.00 44.50 272 GLY A C 1
ATOM 2113 O O . GLY A 1 272 ? -3.012 14.984 10.187 1.00 44.50 272 GLY A O 1
ATOM 2114 N N . ILE A 1 273 ? -5.072 15.920 10.225 1.00 43.31 273 ILE A N 1
ATOM 2115 C CA . ILE A 1 273 ? -4.889 17.386 10.015 1.00 43.31 273 ILE A CA 1
ATOM 2116 C C . ILE A 1 273 ? -3.856 17.896 8.975 1.00 43.31 273 ILE A C 1
ATOM 2118 O O . ILE A 1 273 ? -4.049 18.975 8.429 1.00 43.31 273 ILE A O 1
ATOM 2122 N N . ALA A 1 274 ? -2.840 17.150 8.571 1.00 46.84 274 ALA A N 1
ATOM 2123 C CA . ALA A 1 274 ? -2.042 17.444 7.387 1.00 46.84 274 ALA A CA 1
ATOM 2124 C C . ALA A 1 274 ? -2.008 16.186 6.530 1.00 46.84 274 ALA A C 1
ATOM 2126 O O . ALA A 1 274 ? -2.031 15.080 7.054 1.00 46.84 274 ALA A O 1
ATOM 2127 N N . ASN A 1 275 ? -1.998 16.344 5.212 1.00 56.03 275 ASN A N 1
ATOM 2128 C CA . ASN A 1 275 ? -1.946 15.245 4.261 1.00 56.03 275 ASN A CA 1
ATOM 2129 C C . ASN A 1 275 ? -0.470 15.055 3.852 1.00 56.03 275 ASN A C 1
ATOM 2131 O O . ASN A 1 275 ? -0.071 15.550 2.794 1.00 56.03 275 ASN A O 1
ATOM 2135 N N . PRO A 1 276 ? 0.391 14.430 4.690 1.00 55.72 276 PRO A N 1
ATOM 2136 C CA . PRO A 1 276 ? 1.820 14.294 4.410 1.00 55.72 276 PRO A CA 1
ATOM 2137 C C . PRO A 1 276 ? 2.063 13.543 3.103 1.00 55.72 276 PRO A C 1
ATOM 2139 O O . PRO A 1 276 ? 3.106 13.737 2.497 1.00 55.72 276 PRO A O 1
ATOM 2142 N N . TRP A 1 277 ? 1.087 12.755 2.642 1.00 56.66 277 TRP A N 1
ATOM 2143 C CA . TRP A 1 277 ? 1.081 12.102 1.341 1.00 56.66 277 TRP A CA 1
ATOM 2144 C C . TRP A 1 277 ? 0.897 13.060 0.172 1.00 56.66 277 TRP A C 1
ATOM 2146 O O . TRP A 1 277 ? 1.594 12.904 -0.817 1.00 56.66 277 TRP A O 1
ATOM 2156 N N . LEU A 1 278 ? 0.020 14.065 0.256 1.00 63.41 278 LEU A N 1
ATOM 2157 C CA . LEU A 1 278 ? -0.057 15.082 -0.800 1.00 63.41 278 LEU A CA 1
ATOM 2158 C C . LEU A 1 278 ? 1.235 15.891 -0.857 1.00 63.41 278 LEU A C 1
ATOM 2160 O O . LEU A 1 278 ? 1.731 16.153 -1.946 1.00 63.41 278 LEU A O 1
ATOM 2164 N N . VAL A 1 279 ? 1.815 16.239 0.293 1.00 63.44 279 VAL A N 1
ATOM 2165 C CA . VAL A 1 279 ? 3.093 16.963 0.333 1.00 63.44 279 VAL A CA 1
ATOM 2166 C C . VAL A 1 279 ? 4.226 16.082 -0.202 1.00 63.44 279 VAL A C 1
ATOM 2168 O O . VAL A 1 279 ? 4.965 16.521 -1.079 1.00 63.44 279 VAL A O 1
ATOM 2171 N N . SER A 1 280 ? 4.333 14.823 0.232 1.00 61.78 280 SER A N 1
ATOM 2172 C CA . SER A 1 280 ? 5.370 13.900 -0.242 1.00 61.78 280 SER A CA 1
ATOM 2173 C C . SER A 1 280 ? 5.177 13.499 -1.703 1.00 61.78 280 SER A C 1
ATOM 2175 O O . SER A 1 280 ? 6.161 13.443 -2.431 1.00 61.78 280 SER A O 1
ATOM 2177 N N . ALA A 1 281 ? 3.944 13.299 -2.173 1.00 65.38 281 ALA A N 1
ATOM 2178 C CA . ALA A 1 281 ? 3.633 13.012 -3.571 1.00 65.38 281 ALA A CA 1
ATOM 2179 C C . ALA A 1 281 ? 3.901 14.223 -4.466 1.00 65.38 281 ALA A C 1
ATOM 2181 O O . ALA A 1 281 ? 4.463 14.056 -5.541 1.00 65.38 281 ALA A O 1
ATOM 2182 N N . SER A 1 282 ? 3.578 15.441 -4.021 1.00 67.31 282 SER A N 1
ATOM 2183 C CA . SER A 1 282 ? 3.892 16.671 -4.764 1.00 67.31 282 SER A CA 1
ATOM 2184 C C . SER A 1 282 ? 5.402 16.886 -4.863 1.00 67.31 282 SER A C 1
ATOM 2186 O O . SER A 1 282 ? 5.918 17.195 -5.936 1.00 67.31 282 SER A O 1
ATOM 2188 N N . VAL A 1 283 ? 6.127 16.662 -3.763 1.00 68.00 283 VAL A N 1
ATOM 2189 C CA . VAL A 1 283 ? 7.594 16.730 -3.729 1.00 68.00 283 VAL A CA 1
ATOM 2190 C C . VAL A 1 283 ? 8.207 15.632 -4.601 1.00 68.00 283 VAL A C 1
ATOM 2192 O O . VAL A 1 283 ? 9.090 15.920 -5.405 1.00 68.00 283 VAL A O 1
ATOM 2195 N N . ALA A 1 284 ? 7.714 14.396 -4.518 1.00 67.69 284 ALA A N 1
ATOM 2196 C CA . ALA A 1 284 ? 8.178 13.281 -5.338 1.00 67.69 284 ALA A CA 1
ATOM 2197 C C . ALA A 1 284 ? 7.904 13.519 -6.829 1.00 67.69 284 ALA A C 1
ATOM 2199 O O . ALA A 1 284 ? 8.800 13.329 -7.646 1.00 67.69 284 ALA A O 1
ATOM 2200 N N . LEU A 1 285 ? 6.708 13.994 -7.191 1.00 73.00 285 LEU A N 1
ATOM 2201 C CA . LEU A 1 285 ? 6.340 14.334 -8.565 1.00 73.00 285 LEU A CA 1
ATOM 2202 C C . LEU A 1 285 ? 7.225 15.462 -9.104 1.00 73.00 285 LEU A C 1
ATOM 2204 O O . LEU A 1 285 ? 7.771 15.338 -10.200 1.00 73.00 285 LEU A O 1
ATOM 2208 N N . GLY A 1 286 ? 7.426 16.523 -8.316 1.00 74.00 286 GLY A N 1
ATOM 2209 C CA . GLY A 1 286 ? 8.335 17.617 -8.653 1.00 74.00 286 GLY A CA 1
ATOM 2210 C C . GLY A 1 286 ? 9.768 17.126 -8.868 1.00 74.00 286 GLY A C 1
ATOM 2211 O O . GLY A 1 286 ? 10.409 17.494 -9.849 1.00 74.00 286 GLY A O 1
ATOM 2212 N N . LEU A 1 287 ? 10.253 16.224 -8.014 1.00 66.12 287 LEU A N 1
ATOM 2213 C CA . LEU A 1 287 ? 11.590 15.639 -8.121 1.00 66.12 287 LEU A CA 1
ATOM 2214 C C . LEU A 1 287 ? 11.735 14.696 -9.320 1.00 66.12 287 LEU A C 1
ATOM 2216 O O . LEU A 1 287 ? 12.762 14.737 -9.994 1.00 66.12 287 LEU A O 1
ATOM 2220 N N . VAL A 1 288 ? 10.718 13.891 -9.636 1.00 69.38 288 VAL A N 1
ATOM 2221 C CA . VAL A 1 288 ? 10.686 13.064 -10.853 1.00 69.38 288 VAL A CA 1
ATOM 2222 C C . VAL A 1 288 ? 10.721 13.953 -12.093 1.00 69.38 288 VAL A C 1
ATOM 2224 O O . VAL A 1 288 ? 11.515 13.698 -12.996 1.00 69.38 288 VAL A O 1
ATOM 2227 N N . LEU A 1 289 ? 9.940 15.036 -12.122 1.00 71.19 289 LEU A N 1
ATOM 2228 C CA . LEU A 1 289 ? 9.982 16.030 -13.197 1.00 71.19 289 LEU A CA 1
ATOM 2229 C C . LEU A 1 289 ? 11.374 16.656 -13.330 1.00 71.19 289 LEU A C 1
ATOM 2231 O O . LEU A 1 289 ? 11.914 16.707 -14.433 1.00 71.19 289 LEU A O 1
ATOM 2235 N N . ILE A 1 290 ? 12.004 17.049 -12.221 1.00 71.25 290 ILE A N 1
ATOM 2236 C CA . ILE A 1 290 ? 13.376 17.578 -12.211 1.00 71.25 290 ILE A CA 1
ATOM 2237 C C . ILE A 1 290 ? 14.367 16.538 -12.754 1.00 71.25 290 ILE A C 1
ATOM 2239 O O . ILE A 1 290 ? 15.193 16.865 -13.606 1.00 71.25 290 ILE A O 1
ATOM 2243 N N . LEU A 1 291 ? 14.277 15.275 -12.332 1.00 66.50 291 LEU A N 1
ATOM 2244 C CA . LEU A 1 291 ? 15.142 14.194 -12.817 1.00 66.50 291 LEU A CA 1
ATOM 2245 C C . LEU A 1 291 ? 14.932 13.904 -14.310 1.00 66.50 291 LEU A C 1
ATOM 2247 O O . LEU A 1 291 ? 15.905 13.674 -15.032 1.00 66.50 291 LEU A O 1
ATOM 2251 N N . LEU A 1 292 ? 13.692 13.949 -14.801 1.00 67.25 292 LEU A N 1
ATOM 2252 C CA . LEU A 1 292 ? 13.370 13.808 -16.224 1.00 67.25 292 LEU A CA 1
ATOM 2253 C C . LEU A 1 292 ? 13.911 14.987 -17.046 1.00 67.25 292 LEU A C 1
ATOM 2255 O O . LEU A 1 292 ? 14.450 14.780 -18.133 1.00 67.25 292 LEU A O 1
ATOM 2259 N N . LEU A 1 293 ? 13.844 16.208 -16.512 1.00 70.62 293 LEU A N 1
ATOM 2260 C CA . LEU A 1 293 ? 14.400 17.400 -17.155 1.00 70.62 293 LEU A CA 1
ATOM 2261 C C . LEU A 1 293 ? 15.939 17.380 -17.178 1.00 70.62 293 LEU A C 1
ATOM 2263 O O . LEU A 1 293 ? 16.543 17.723 -18.194 1.00 70.62 293 LEU A O 1
ATOM 2267 N N . PHE A 1 294 ? 16.591 16.925 -16.104 1.00 62.12 294 PHE A N 1
ATOM 2268 C CA . PHE A 1 294 ? 18.056 16.841 -16.032 1.00 62.12 294 PHE A CA 1
ATOM 2269 C C . PHE A 1 294 ? 18.642 15.657 -16.808 1.00 62.12 294 PHE A C 1
ATOM 2271 O O . PHE A 1 294 ? 19.722 15.781 -17.384 1.00 62.12 294 PHE A O 1
ATOM 2278 N N . SER A 1 295 ? 17.942 14.522 -16.866 1.00 59.56 295 SER A N 1
ATOM 2279 C CA . SER A 1 295 ? 18.383 13.338 -17.621 1.00 59.56 295 SER A CA 1
ATOM 2280 C C . SER A 1 295 ? 18.284 13.507 -19.137 1.00 59.56 295 SER A C 1
ATOM 2282 O O . SER A 1 295 ? 18.939 12.770 -19.872 1.00 59.56 295 SER A O 1
ATOM 2284 N N . ARG A 1 296 ? 17.504 14.487 -19.608 1.00 55.44 296 ARG A N 1
ATOM 2285 C CA . ARG A 1 296 ? 17.346 14.795 -21.031 1.00 55.44 296 ARG A CA 1
ATOM 2286 C C . ARG A 1 296 ? 18.334 15.801 -21.586 1.00 55.44 296 ARG A C 1
ATOM 2288 O O . ARG A 1 296 ? 18.274 16.017 -22.791 1.00 55.44 296 ARG A O 1
ATOM 2295 N N . ARG A 1 297 ? 19.236 16.399 -20.795 1.00 52.66 297 ARG A N 1
ATOM 2296 C CA . ARG A 1 297 ? 20.325 17.171 -21.406 1.00 52.66 297 ARG A CA 1
ATOM 2297 C C . ARG A 1 297 ? 21.199 16.173 -22.151 1.00 52.66 297 ARG A C 1
ATOM 2299 O O . ARG A 1 297 ? 21.896 15.398 -21.491 1.00 52.66 297 ARG A O 1
ATOM 2306 N N . PRO A 1 298 ? 21.170 16.153 -23.496 1.00 51.38 298 PRO A N 1
ATOM 2307 C CA . PRO A 1 298 ? 22.183 15.418 -24.208 1.00 51.38 298 PRO A CA 1
ATOM 2308 C C . PRO A 1 298 ? 23.481 16.056 -23.724 1.00 51.38 298 PRO A C 1
ATOM 2310 O O . PRO A 1 298 ? 23.585 17.286 -23.659 1.00 51.38 298 PRO A O 1
ATOM 2313 N N . THR A 1 299 ? 24.482 15.255 -23.394 1.00 52.78 299 THR A N 1
ATOM 2314 C CA . THR A 1 299 ? 25.850 15.669 -23.666 1.00 52.78 299 THR A CA 1
ATOM 2315 C C . THR A 1 299 ? 25.899 15.888 -25.175 1.00 52.78 299 THR A C 1
ATOM 2317 O O . THR A 1 299 ? 26.354 15.038 -25.932 1.00 52.78 299 THR A O 1
ATOM 2320 N N . GLN A 1 300 ? 25.319 17.007 -25.635 1.00 48.06 300 GLN A N 1
ATOM 2321 C CA . GLN A 1 300 ? 25.671 17.615 -26.889 1.00 48.06 300 GLN A CA 1
ATOM 2322 C C . GLN A 1 300 ? 27.157 17.746 -26.720 1.00 48.06 300 GLN A C 1
ATOM 2324 O O . GLN A 1 300 ? 27.626 18.462 -25.829 1.00 48.06 300 GLN A O 1
ATOM 2329 N N . GLY A 1 301 ? 27.861 16.893 -27.463 1.00 47.34 301 GLY A N 1
ATOM 2330 C CA . GLY A 1 301 ? 29.287 16.982 -27.562 1.00 47.34 301 GLY A CA 1
ATOM 2331 C C . GLY A 1 301 ? 29.560 18.460 -27.697 1.00 47.34 301 GLY A C 1
ATOM 2332 O O . GLY A 1 301 ? 28.989 19.132 -28.561 1.00 47.34 301 GLY A O 1
ATOM 2333 N N . ILE A 1 302 ? 30.391 18.965 -26.795 1.00 49.28 302 ILE A N 1
ATOM 2334 C CA . ILE A 1 302 ? 31.307 20.011 -27.179 1.00 49.28 302 ILE A CA 1
ATOM 2335 C C . ILE A 1 302 ? 31.936 19.419 -28.436 1.00 49.28 302 ILE A C 1
ATOM 2337 O O . ILE A 1 302 ? 32.823 18.571 -28.363 1.00 49.28 302 ILE A O 1
ATOM 2341 N N . ALA A 1 303 ? 31.345 19.748 -29.586 1.00 51.03 303 ALA A N 1
ATOM 2342 C CA . ALA A 1 303 ? 31.959 19.657 -30.878 1.00 51.03 303 ALA A CA 1
ATOM 2343 C C . ALA A 1 303 ? 33.078 20.673 -30.743 1.00 51.03 303 ALA A C 1
ATOM 2345 O O . ALA A 1 303 ? 32.957 21.839 -31.120 1.00 51.03 303 ALA A O 1
ATOM 2346 N N . SER A 1 304 ? 34.130 20.247 -30.041 1.00 50.53 304 SER A N 1
ATOM 2347 C CA . SER A 1 304 ? 35.395 20.913 -30.054 1.00 50.53 304 SER A CA 1
ATOM 2348 C C . SER A 1 304 ? 35.669 21.068 -31.535 1.00 50.53 304 SER A C 1
ATOM 2350 O O . SER A 1 304 ? 35.586 20.127 -32.330 1.00 50.53 304 SER A O 1
ATOM 2352 N N . LYS A 1 305 ? 35.926 22.311 -31.910 1.00 50.03 305 LYS A N 1
ATOM 2353 C CA . LYS A 1 305 ? 36.635 22.712 -33.115 1.00 50.03 305 LYS A CA 1
ATOM 2354 C C . LYS A 1 305 ? 38.038 22.070 -33.067 1.00 50.03 305 LYS A C 1
ATOM 2356 O O . LYS A 1 305 ? 39.053 22.751 -33.041 1.00 50.03 305 LYS A O 1
ATOM 2361 N N . GLN A 1 306 ? 38.102 20.747 -32.940 1.00 48.69 306 GLN A N 1
ATOM 2362 C CA . GLN A 1 306 ? 39.310 19.955 -32.894 1.00 48.69 306 GLN A CA 1
ATOM 2363 C C . GLN A 1 306 ? 39.676 19.750 -34.350 1.00 48.69 306 GLN A C 1
ATOM 2365 O O . GLN A 1 306 ? 39.075 18.955 -35.074 1.00 48.69 306 GLN A O 1
ATOM 2370 N N . SER A 1 307 ? 40.564 20.647 -34.763 1.00 51.88 307 SER A N 1
ATOM 2371 C CA . SER A 1 307 ? 41.171 20.785 -36.074 1.00 51.88 307 SER A CA 1
ATOM 2372 C C . SER A 1 307 ? 41.346 19.447 -36.793 1.00 51.88 307 SER A C 1
ATOM 2374 O O . SER A 1 307 ? 41.754 18.438 -36.213 1.00 51.88 307 SER A O 1
ATOM 2376 N N . SER A 1 308 ? 41.075 19.465 -38.099 1.00 57.38 308 SER A N 1
ATOM 2377 C CA . SER A 1 308 ? 41.204 18.329 -39.021 1.00 57.38 308 SER A CA 1
ATOM 2378 C C . SER A 1 308 ? 42.578 17.641 -38.992 1.00 57.38 308 SER A C 1
ATOM 2380 O O . SER A 1 308 ? 42.697 16.504 -39.439 1.00 57.38 308 SER A O 1
ATOM 2382 N N . VAL A 1 309 ? 43.592 18.280 -38.407 1.00 60.06 309 VAL A N 1
ATOM 2383 C CA . VAL A 1 309 ? 44.970 17.789 -38.297 1.00 60.06 309 VAL A CA 1
ATOM 2384 C C . VAL A 1 309 ? 45.093 16.566 -37.375 1.00 60.06 309 VAL A C 1
ATOM 2386 O O . VAL A 1 309 ? 45.858 15.652 -37.671 1.00 60.06 309 VAL A O 1
ATOM 2389 N N . TRP A 1 310 ? 44.294 16.459 -36.307 1.00 51.91 310 TRP A N 1
ATOM 2390 C CA . TRP A 1 310 ? 44.420 15.332 -35.367 1.00 51.91 310 TRP A CA 1
ATOM 2391 C C . TRP A 1 310 ? 43.758 14.028 -35.840 1.00 51.91 310 TRP A C 1
ATOM 2393 O O . TRP A 1 310 ? 44.108 12.962 -35.337 1.00 51.91 310 TRP A O 1
ATOM 2403 N N . ARG A 1 311 ? 42.865 14.067 -36.845 1.00 54.91 311 ARG A N 1
ATOM 2404 C CA . ARG A 1 311 ? 42.314 12.837 -37.456 1.00 54.91 311 ARG A CA 1
ATOM 2405 C C . ARG A 1 311 ? 43.328 12.113 -38.339 1.00 54.91 311 ARG A C 1
ATOM 2407 O O . ARG A 1 311 ? 43.251 10.896 -38.437 1.00 54.91 311 ARG A O 1
ATOM 2414 N N . ALA A 1 312 ? 44.275 12.835 -38.938 1.00 56.19 312 ALA A N 1
ATOM 2415 C CA . ALA A 1 312 ? 45.319 12.228 -39.760 1.00 56.19 312 ALA A CA 1
ATOM 2416 C C . ALA A 1 312 ? 46.397 11.533 -38.910 1.00 56.19 312 ALA A C 1
ATOM 2418 O O . ALA A 1 312 ? 46.933 10.510 -39.321 1.00 56.19 312 ALA A O 1
ATOM 2419 N N . LEU A 1 313 ? 46.671 12.037 -37.701 1.00 54.34 313 LEU A N 1
ATOM 2420 C CA . LEU A 1 313 ? 47.702 11.468 -36.828 1.00 54.34 313 LEU A CA 1
ATOM 2421 C C . LEU A 1 313 ? 47.195 10.333 -35.923 1.00 54.34 313 LEU A C 1
ATOM 2423 O O . LEU A 1 313 ? 47.967 9.436 -35.603 1.00 54.34 313 LEU A O 1
ATOM 2427 N N . TYR A 1 314 ? 45.907 10.297 -35.564 1.00 49.03 314 TYR A N 1
ATOM 2428 C CA . TYR A 1 314 ? 45.360 9.194 -34.755 1.00 49.03 314 TYR A CA 1
ATOM 2429 C C . TYR A 1 314 ? 44.977 7.940 -35.554 1.00 49.03 314 TYR A C 1
ATOM 2431 O O . TYR A 1 314 ? 44.755 6.892 -34.953 1.00 49.03 314 TYR A O 1
ATOM 2439 N N . PHE A 1 315 ? 44.931 8.005 -36.889 1.00 49.88 315 PHE A N 1
ATOM 2440 C CA . PHE A 1 315 ? 44.596 6.840 -37.720 1.00 49.88 315 PHE A CA 1
ATOM 2441 C C . PHE A 1 315 ? 45.769 5.861 -37.913 1.00 49.88 315 PHE A C 1
ATOM 2443 O O . PHE A 1 315 ? 45.572 4.766 -38.425 1.00 49.88 315 PHE A O 1
ATOM 2450 N N . ILE A 1 316 ? 46.983 6.230 -37.487 1.00 54.72 316 ILE A N 1
ATOM 2451 C CA . ILE A 1 316 ? 48.199 5.413 -37.653 1.00 54.72 316 ILE A CA 1
ATOM 2452 C C . ILE A 1 316 ? 48.571 4.656 -36.361 1.00 54.72 316 ILE A C 1
ATOM 2454 O O . ILE A 1 316 ? 49.470 3.820 -36.364 1.00 54.72 316 ILE A O 1
ATOM 2458 N N . TRP A 1 317 ? 47.855 4.872 -35.251 1.00 46.22 317 TRP A N 1
ATOM 2459 C CA . TRP A 1 317 ? 48.203 4.264 -33.963 1.00 46.22 317 TRP A CA 1
ATOM 2460 C C . TRP A 1 317 ? 46.975 3.783 -33.178 1.00 46.22 317 TRP A C 1
ATOM 2462 O O . TRP A 1 317 ? 46.688 4.247 -32.076 1.00 46.22 317 TRP A O 1
ATOM 2472 N N . GLN A 1 318 ? 46.236 2.829 -33.747 1.00 47.22 318 GLN A N 1
ATOM 2473 C CA . GLN A 1 318 ? 45.407 1.918 -32.955 1.00 47.22 318 GLN A CA 1
ATOM 2474 C C . GLN A 1 318 ? 45.997 0.508 -33.062 1.00 47.22 318 GLN A C 1
ATOM 2476 O O . GLN A 1 318 ? 45.743 -0.182 -34.047 1.00 47.22 318 GLN A O 1
ATOM 2481 N N . PRO A 1 319 ? 46.806 0.078 -32.077 1.00 47.16 319 PRO A N 1
ATOM 2482 C CA . PRO A 1 319 ? 47.142 -1.324 -31.935 1.00 47.16 319 PRO A CA 1
ATOM 2483 C C . PRO A 1 319 ? 45.863 -2.089 -31.589 1.00 47.16 319 PRO A C 1
ATOM 2485 O O . PRO A 1 319 ? 45.081 -1.652 -30.740 1.00 47.16 319 PRO A O 1
ATOM 2488 N N . ASP A 1 320 ? 45.669 -3.231 -32.242 1.00 44.25 320 ASP A N 1
ATOM 2489 C CA . ASP A 1 320 ? 44.644 -4.222 -31.932 1.00 44.25 320 ASP A CA 1
ATOM 2490 C C . ASP A 1 320 ? 44.732 -4.654 -30.459 1.00 44.25 320 ASP A C 1
ATOM 2492 O O . ASP A 1 320 ? 45.379 -5.639 -30.099 1.00 44.25 320 ASP A O 1
ATOM 2496 N N . HIS A 1 321 ? 44.067 -3.926 -29.563 1.00 42.41 321 HIS A N 1
ATOM 2497 C CA . HIS A 1 321 ? 43.893 -4.381 -28.195 1.00 42.41 321 HIS A CA 1
ATOM 2498 C C . HIS A 1 321 ? 42.809 -5.453 -28.161 1.00 42.41 321 HIS A C 1
ATOM 2500 O O . HIS A 1 321 ? 41.607 -5.192 -28.130 1.00 42.41 321 HIS A O 1
ATOM 2506 N N . HIS A 1 322 ? 43.316 -6.684 -28.202 1.00 40.62 322 HIS A N 1
ATOM 2507 C CA . HIS A 1 322 ? 42.773 -7.919 -27.666 1.00 40.62 322 HIS A CA 1
ATOM 2508 C C . HIS A 1 322 ? 41.451 -7.793 -26.902 1.00 40.62 322 HIS A C 1
ATOM 2510 O O . HIS A 1 322 ? 41.326 -7.066 -25.918 1.00 40.62 322 HIS A O 1
ATOM 2516 N N . ARG A 1 323 ? 40.508 -8.643 -27.324 1.00 49.50 323 ARG A N 1
ATOM 2517 C CA . ARG A 1 323 ? 39.338 -9.130 -26.583 1.00 49.50 323 ARG A CA 1
ATOM 2518 C C . ARG A 1 323 ? 39.582 -9.128 -25.066 1.00 49.50 323 ARG A C 1
ATOM 2520 O O . ARG A 1 323 ? 40.066 -10.113 -24.514 1.00 49.50 323 ARG A O 1
ATOM 2527 N N . ALA A 1 324 ? 39.177 -8.058 -24.385 1.00 41.94 324 ALA A N 1
ATOM 2528 C CA . ALA A 1 324 ? 39.026 -8.055 -22.939 1.00 41.94 324 ALA A CA 1
ATOM 2529 C C . ALA A 1 324 ? 37.790 -8.895 -22.603 1.00 41.94 324 ALA A C 1
ATOM 2531 O O . ALA A 1 324 ? 36.648 -8.433 -22.552 1.00 41.94 324 ALA A O 1
ATOM 2532 N N . THR A 1 325 ? 38.033 -10.189 -22.460 1.00 50.59 325 THR A N 1
ATOM 2533 C CA . THR A 1 325 ? 37.104 -11.153 -21.903 1.00 50.59 325 THR A CA 1
ATOM 2534 C C . THR A 1 325 ? 36.685 -10.739 -20.494 1.00 50.59 325 THR A C 1
ATOM 2536 O O . THR A 1 325 ? 37.521 -10.577 -19.613 1.00 50.59 325 THR A O 1
ATOM 2539 N N . ARG A 1 326 ? 35.360 -10.697 -20.314 1.00 43.69 326 ARG A N 1
ATOM 2540 C CA . ARG A 1 326 ? 34.586 -10.804 -19.066 1.00 43.69 326 ARG A CA 1
ATOM 2541 C C . ARG A 1 326 ? 34.669 -9.620 -18.099 1.00 43.69 326 ARG A C 1
ATOM 2543 O O . ARG A 1 326 ? 35.485 -9.567 -17.189 1.00 43.69 326 ARG A O 1
ATOM 2550 N N . SER A 1 327 ? 33.644 -8.770 -18.201 1.00 42.94 327 SER A N 1
ATOM 2551 C CA . SER A 1 327 ? 33.088 -8.028 -17.070 1.00 42.94 327 SER A CA 1
ATOM 2552 C C . SER A 1 327 ? 32.578 -9.023 -16.016 1.00 42.94 327 SER A C 1
ATOM 2554 O O . SER A 1 327 ? 31.396 -9.378 -16.002 1.00 42.94 327 SER A O 1
ATOM 2556 N N . ALA A 1 328 ? 33.472 -9.535 -15.175 1.00 48.16 328 ALA A N 1
ATOM 2557 C CA . ALA A 1 328 ? 33.053 -10.092 -13.904 1.00 48.16 328 ALA A CA 1
ATOM 2558 C C . ALA A 1 328 ? 32.399 -8.955 -13.108 1.00 48.16 328 ALA A C 1
ATOM 2560 O O . ALA A 1 328 ? 32.918 -7.839 -13.060 1.00 48.16 328 ALA A O 1
ATOM 2561 N N . PHE A 1 329 ? 31.217 -9.238 -12.565 1.00 47.81 329 PHE A N 1
ATOM 2562 C CA . PHE A 1 329 ? 30.520 -8.385 -11.607 1.00 47.81 329 PHE A CA 1
ATOM 2563 C C . PHE A 1 329 ? 31.524 -7.901 -10.557 1.00 47.81 329 PHE A C 1
ATOM 2565 O O . PHE A 1 329 ? 32.285 -8.722 -10.038 1.00 47.81 329 PHE A O 1
ATOM 2572 N N . SER A 1 330 ? 31.567 -6.601 -10.246 1.00 61.38 330 SER A N 1
ATOM 2573 C CA . SER A 1 330 ? 32.460 -6.176 -9.170 1.00 61.38 330 SER A CA 1
ATOM 2574 C C . SER A 1 330 ? 31.963 -6.820 -7.875 1.00 61.38 330 SER A C 1
ATOM 2576 O O . SER A 1 330 ? 30.773 -6.782 -7.562 1.00 61.38 330 SER A O 1
ATOM 2578 N N . LEU A 1 331 ? 32.865 -7.456 -7.128 1.00 56.91 331 LEU A N 1
ATOM 2579 C CA . LEU A 1 331 ? 32.549 -8.127 -5.862 1.00 56.91 331 LEU A CA 1
ATOM 2580 C C . LEU A 1 331 ? 31.800 -7.190 -4.893 1.00 56.91 331 LEU A C 1
ATOM 2582 O O . LEU A 1 331 ? 30.951 -7.630 -4.124 1.00 56.91 331 LEU A O 1
ATOM 2586 N N . VAL A 1 332 ? 32.048 -5.883 -5.014 1.00 56.59 332 VAL A N 1
ATOM 2587 C CA . VAL A 1 332 ? 31.357 -4.809 -4.295 1.00 56.59 332 VAL A CA 1
ATOM 2588 C C . VAL A 1 332 ? 29.877 -4.693 -4.688 1.00 56.59 332 VAL A C 1
ATOM 2590 O O . VAL A 1 332 ? 29.033 -4.584 -3.805 1.00 56.59 332 VAL A O 1
ATOM 2593 N N . GLU A 1 333 ? 29.520 -4.756 -5.975 1.00 55.66 333 GLU A N 1
ATOM 2594 C CA . GLU A 1 333 ? 28.112 -4.737 -6.414 1.00 55.66 333 GLU A CA 1
ATOM 2595 C C . GLU A 1 333 ? 27.349 -5.975 -5.938 1.00 55.66 333 GLU A C 1
ATOM 2597 O O . GLU A 1 333 ? 26.204 -5.856 -5.497 1.00 55.66 333 GLU A O 1
ATOM 2602 N N . LEU A 1 334 ? 27.985 -7.152 -5.978 1.00 62.81 334 LEU A N 1
ATOM 2603 C CA . LEU A 1 334 ? 27.392 -8.378 -5.445 1.00 62.81 334 LEU A CA 1
ATOM 2604 C C . LEU A 1 334 ? 27.164 -8.256 -3.931 1.00 62.81 334 LEU A C 1
ATOM 2606 O O . LEU A 1 334 ? 26.096 -8.621 -3.447 1.00 62.81 334 LEU A O 1
ATOM 2610 N N . LEU A 1 335 ? 28.130 -7.690 -3.201 1.00 61.44 335 LEU A N 1
ATOM 2611 C CA . LEU A 1 335 ? 28.032 -7.453 -1.759 1.00 61.44 335 LEU A CA 1
ATOM 2612 C C . LEU A 1 335 ? 26.922 -6.471 -1.390 1.00 61.44 335 LEU A C 1
ATOM 2614 O O . LEU A 1 335 ? 26.250 -6.685 -0.389 1.00 61.44 335 LEU A O 1
ATOM 2618 N N . VAL A 1 336 ? 26.694 -5.420 -2.181 1.00 64.88 336 VAL A N 1
ATOM 2619 C CA . VAL A 1 336 ? 25.604 -4.464 -1.921 1.00 64.88 336 VAL A CA 1
ATOM 2620 C C . VAL A 1 336 ? 24.242 -5.120 -2.136 1.00 64.88 336 VAL A C 1
ATOM 2622 O O . VAL A 1 336 ? 23.349 -4.964 -1.304 1.00 64.88 336 VAL A O 1
ATOM 2625 N N . VAL A 1 337 ? 24.083 -5.900 -3.210 1.00 65.12 337 VAL A N 1
ATOM 2626 C CA . VAL A 1 337 ? 22.834 -6.628 -3.480 1.00 65.12 337 VAL A CA 1
ATOM 2627 C C . VAL A 1 337 ? 22.594 -7.704 -2.419 1.00 65.12 337 VAL A C 1
ATOM 2629 O O . VAL A 1 337 ? 21.501 -7.771 -1.860 1.00 65.12 337 VAL A O 1
ATOM 2632 N N . MET A 1 338 ? 23.614 -8.494 -2.071 1.00 64.38 338 MET A N 1
ATOM 2633 C CA . MET A 1 338 ? 23.528 -9.451 -0.965 1.00 64.38 338 MET A CA 1
ATOM 2634 C C . MET A 1 338 ? 23.253 -8.763 0.369 1.00 64.38 338 MET A C 1
ATOM 2636 O O . MET A 1 338 ? 22.433 -9.255 1.131 1.00 64.38 338 MET A O 1
ATOM 2640 N N . GLY A 1 339 ? 23.877 -7.618 0.642 1.00 73.94 339 GLY A N 1
ATOM 2641 C CA . GLY A 1 339 ? 23.645 -6.832 1.849 1.00 73.94 339 GLY A CA 1
ATOM 2642 C C . GLY A 1 339 ? 22.198 -6.359 1.949 1.00 73.94 339 GLY A C 1
ATOM 2643 O O . GLY A 1 339 ? 21.588 -6.498 3.005 1.00 73.94 339 GLY A O 1
ATOM 2644 N N . MET A 1 340 ? 21.607 -5.892 0.844 1.00 60.16 340 MET A N 1
ATOM 2645 C CA . MET A 1 340 ? 20.180 -5.564 0.801 1.00 60.16 340 MET A CA 1
ATOM 2646 C C . MET A 1 340 ? 19.291 -6.793 1.006 1.00 60.16 340 MET A C 1
ATOM 2648 O O . MET A 1 340 ? 18.321 -6.703 1.752 1.00 60.16 340 MET A O 1
ATOM 2652 N N . ILE A 1 341 ? 19.612 -7.938 0.394 1.00 64.50 341 ILE A N 1
ATOM 2653 C CA . ILE A 1 341 ? 18.836 -9.177 0.563 1.00 64.50 341 ILE A CA 1
ATOM 2654 C C . ILE A 1 341 ? 18.923 -9.680 2.008 1.00 64.50 341 ILE A C 1
ATOM 2656 O O . ILE A 1 341 ? 17.897 -9.991 2.601 1.00 64.50 341 ILE A O 1
ATOM 2660 N N . VAL A 1 342 ? 20.116 -9.723 2.602 1.00 69.56 342 VAL A N 1
ATOM 2661 C CA . VAL A 1 342 ? 20.321 -10.143 3.997 1.00 69.56 342 VAL A CA 1
ATOM 2662 C C . VAL A 1 342 ? 19.631 -9.181 4.955 1.00 69.56 342 VAL A C 1
ATOM 2664 O O . VAL A 1 342 ? 18.990 -9.637 5.894 1.00 69.56 342 VAL A O 1
ATOM 2667 N N . LEU A 1 343 ? 19.689 -7.871 4.704 1.00 67.38 343 LEU A N 1
ATOM 2668 C CA . LEU A 1 343 ? 18.969 -6.879 5.500 1.00 67.38 343 LEU A CA 1
ATOM 2669 C C . LEU A 1 343 ? 17.450 -7.078 5.399 1.00 67.38 343 LEU A C 1
ATOM 2671 O O . LEU A 1 343 ? 16.764 -7.068 6.418 1.00 67.38 343 LEU A O 1
ATOM 2675 N N . LEU A 1 344 ? 16.925 -7.314 4.193 1.00 61.34 344 LEU A N 1
ATOM 2676 C CA . LEU A 1 344 ? 15.511 -7.627 3.982 1.00 61.34 344 LEU A CA 1
ATOM 2677 C C . LEU A 1 344 ? 15.114 -8.917 4.708 1.00 61.34 344 LEU A C 1
ATOM 2679 O O . LEU A 1 344 ? 14.120 -8.922 5.425 1.00 61.34 344 LEU A O 1
ATOM 2683 N N . LEU A 1 345 ? 15.906 -9.987 4.594 1.00 64.38 345 LEU A N 1
ATOM 2684 C CA . LEU A 1 345 ? 15.652 -11.251 5.289 1.00 64.38 345 LEU A CA 1
ATOM 2685 C C . LEU A 1 345 ? 15.727 -11.090 6.812 1.00 64.38 345 LEU A C 1
ATOM 2687 O O . LEU A 1 345 ? 14.858 -11.598 7.511 1.00 64.38 345 LEU A O 1
ATOM 2691 N N . ALA A 1 346 ? 16.700 -10.342 7.331 1.00 67.06 346 ALA A N 1
ATOM 2692 C CA . ALA A 1 346 ? 16.848 -10.077 8.760 1.00 67.06 346 ALA A CA 1
ATOM 2693 C C . ALA A 1 346 ? 15.676 -9.265 9.334 1.00 67.06 346 ALA A C 1
ATOM 2695 O O . ALA A 1 346 ? 15.324 -9.440 10.497 1.00 67.06 346 ALA A O 1
ATOM 2696 N N . ILE A 1 347 ? 15.047 -8.408 8.526 1.00 63.56 347 ILE A N 1
ATOM 2697 C CA . ILE A 1 347 ? 13.845 -7.658 8.916 1.00 63.56 347 ILE A CA 1
ATOM 2698 C C . ILE A 1 347 ? 12.585 -8.530 8.799 1.00 63.56 347 ILE A C 1
ATOM 2700 O O . ILE A 1 347 ? 11.710 -8.473 9.662 1.00 63.56 347 ILE A O 1
ATOM 2704 N N . VAL A 1 348 ? 12.482 -9.351 7.750 1.00 62.06 348 VAL A N 1
ATOM 2705 C CA . VAL A 1 348 ? 11.295 -10.176 7.469 1.00 62.06 348 VAL A CA 1
ATOM 2706 C C . VAL A 1 348 ? 11.206 -11.387 8.402 1.00 62.06 348 VAL A C 1
ATOM 2708 O O . VAL A 1 348 ? 10.117 -11.734 8.859 1.00 62.06 348 VAL A O 1
ATOM 2711 N N . PHE A 1 349 ? 12.330 -12.021 8.733 1.00 68.25 349 PHE A N 1
ATOM 2712 C CA . PHE A 1 349 ? 12.348 -13.283 9.475 1.00 68.25 349 PHE A CA 1
ATOM 2713 C C . PHE A 1 349 ? 11.742 -13.191 10.894 1.00 68.25 349 PHE A C 1
ATOM 2715 O O . PHE A 1 349 ? 10.889 -14.022 11.217 1.00 68.25 349 PHE A O 1
ATOM 2722 N N . PRO A 1 350 ? 12.045 -12.169 11.724 1.00 68.44 350 PRO A N 1
ATOM 2723 C CA . PRO A 1 350 ? 11.421 -12.020 13.043 1.00 68.44 350 PRO A CA 1
ATOM 2724 C C . PRO A 1 350 ? 9.910 -11.758 12.970 1.00 68.44 350 PRO A C 1
ATOM 2726 O O . PRO A 1 350 ? 9.159 -12.161 13.860 1.00 68.44 350 PRO A O 1
ATOM 2729 N N . ALA A 1 351 ? 9.446 -11.091 11.907 1.00 57.91 351 ALA A N 1
ATOM 2730 C CA . ALA A 1 351 ? 8.024 -10.844 11.690 1.00 57.91 351 ALA A CA 1
ATOM 2731 C C . ALA A 1 351 ? 7.276 -12.141 11.344 1.00 57.91 351 ALA A C 1
ATOM 2733 O O . ALA A 1 351 ? 6.185 -12.370 11.863 1.00 57.91 351 ALA A O 1
ATOM 2734 N N . VAL A 1 352 ? 7.885 -13.018 10.536 1.00 62.28 352 VAL A N 1
ATOM 2735 C CA . VAL A 1 352 ? 7.332 -14.343 10.209 1.00 62.28 352 VAL A CA 1
ATOM 2736 C C . VAL A 1 352 ? 7.244 -15.227 11.455 1.00 62.28 352 VAL A C 1
ATOM 2738 O O . VAL A 1 352 ? 6.219 -15.875 11.663 1.00 62.28 352 VAL A O 1
ATOM 2741 N N . GLN A 1 353 ? 8.273 -15.220 12.310 1.00 75.69 353 GLN A N 1
ATOM 2742 C CA . GLN A 1 353 ? 8.253 -15.987 13.560 1.00 75.69 353 GLN A CA 1
ATOM 2743 C C . GLN A 1 353 ? 7.117 -15.535 14.486 1.00 75.69 353 GLN A C 1
ATOM 2745 O O . GLN A 1 353 ? 6.325 -16.363 14.921 1.00 75.69 353 GLN A O 1
ATOM 2750 N N . LYS A 1 354 ? 6.931 -14.220 14.668 1.00 71.88 354 LYS A N 1
ATOM 2751 C CA . LYS A 1 354 ? 5.836 -13.686 15.498 1.00 71.88 354 LYS A CA 1
ATOM 2752 C C . LYS A 1 354 ? 4.437 -14.084 15.033 1.00 71.88 354 LYS A C 1
ATOM 2754 O O . LYS A 1 354 ? 3.561 -14.285 15.869 1.00 71.88 354 LYS A O 1
ATOM 2759 N N . VAL A 1 355 ? 4.204 -14.152 13.722 1.00 62.72 355 VAL A N 1
ATOM 2760 C CA . VAL A 1 355 ? 2.901 -14.579 13.184 1.00 62.72 355 VAL A CA 1
ATOM 2761 C C . VAL A 1 355 ? 2.673 -16.061 13.468 1.00 62.72 355 VAL A C 1
ATOM 2763 O O . VAL A 1 355 ? 1.579 -16.440 13.877 1.00 62.72 355 VAL A O 1
ATOM 2766 N N . ARG A 1 356 ? 3.714 -16.885 13.312 1.00 70.00 356 ARG A N 1
ATOM 2767 C CA . ARG A 1 356 ? 3.640 -18.325 13.569 1.00 70.00 356 ARG A CA 1
ATOM 2768 C C . ARG A 1 356 ? 3.358 -18.627 15.042 1.00 70.00 356 ARG A C 1
ATOM 2770 O O . ARG A 1 356 ? 2.498 -19.452 15.331 1.00 70.00 356 ARG A O 1
ATOM 2777 N N . ASP A 1 357 ? 4.006 -17.900 15.950 1.00 76.00 357 ASP A N 1
ATOM 2778 C CA . ASP A 1 357 ? 3.797 -18.050 17.394 1.00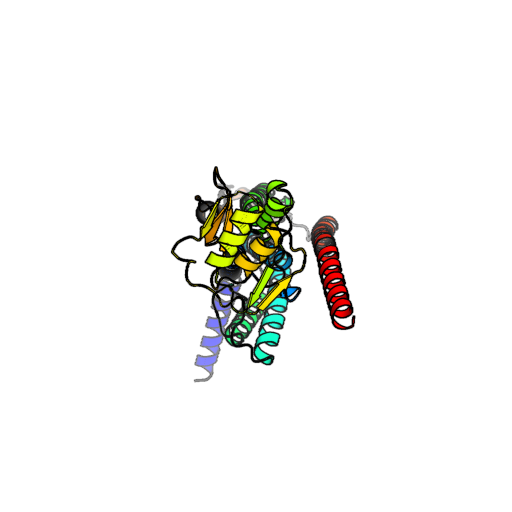 76.00 357 ASP A CA 1
ATOM 2779 C C . ASP A 1 357 ? 2.372 -17.640 17.810 1.00 76.00 357 ASP A C 1
ATOM 2781 O O . ASP A 1 357 ? 1.731 -18.313 18.621 1.00 76.00 357 ASP A O 1
ATOM 2785 N N . ALA A 1 358 ? 1.841 -16.562 17.217 1.00 67.31 358 ALA A N 1
ATOM 2786 C CA . ALA A 1 358 ? 0.485 -16.086 17.493 1.00 67.31 358 ALA A CA 1
ATOM 2787 C C . ALA A 1 358 ? -0.599 -17.073 17.025 1.00 67.31 358 ALA A C 1
ATOM 2789 O O . ALA A 1 358 ? -1.624 -17.229 17.694 1.00 67.31 358 ALA A O 1
ATOM 2790 N N . ASP A 1 359 ? -0.373 -17.750 15.898 1.00 64.88 359 ASP A N 1
ATOM 2791 C CA . ASP A 1 359 ? -1.297 -18.758 15.374 1.00 64.88 359 ASP A CA 1
ATOM 2792 C C . ASP A 1 359 ? -1.277 -20.031 16.237 1.00 64.88 359 ASP A C 1
ATOM 2794 O O . ASP A 1 359 ? -2.323 -20.573 16.602 1.00 64.88 359 ASP A O 1
ATOM 2798 N N . GLN A 1 360 ? -0.087 -20.432 16.701 1.00 78.62 360 GLN A N 1
ATOM 2799 C CA . GLN A 1 360 ? 0.073 -21.558 17.622 1.00 78.62 360 GLN A CA 1
ATOM 2800 C C . GLN A 1 360 ? -0.637 -21.297 18.964 1.00 78.62 360 GLN A C 1
ATOM 2802 O O . GLN A 1 360 ? -1.337 -22.170 19.482 1.00 78.62 360 GLN A O 1
ATOM 2807 N N . GLN A 1 361 ? -0.565 -20.072 19.494 1.00 79.38 361 GLN A N 1
ATOM 2808 C CA . GLN A 1 361 ? -1.304 -19.684 20.701 1.00 79.38 361 GLN A CA 1
ATOM 2809 C C . GLN A 1 361 ? -2.826 -19.685 20.517 1.00 79.38 361 GLN A C 1
ATOM 2811 O O . GLN A 1 361 ? -3.543 -20.092 21.433 1.00 79.38 361 GLN A O 1
ATOM 2816 N N . ARG A 1 362 ? -3.335 -19.273 19.347 1.00 68.25 362 ARG A N 1
ATOM 2817 C CA . ARG A 1 362 ? -4.774 -19.365 19.045 1.00 68.25 362 ARG A CA 1
ATOM 2818 C C . ARG A 1 362 ? -5.255 -20.806 18.990 1.00 68.25 362 ARG A C 1
ATOM 2820 O O . ARG A 1 362 ? -6.329 -21.083 19.513 1.00 68.25 362 ARG A O 1
ATOM 2827 N N . SER A 1 363 ? -4.469 -21.710 18.402 1.00 69.94 363 SER A N 1
ATOM 2828 C CA . SER A 1 363 ? -4.840 -23.126 18.362 1.00 69.94 363 SER A CA 1
ATOM 2829 C C . SER A 1 363 ? -4.924 -23.741 19.762 1.00 69.94 363 SER A C 1
ATOM 2831 O O . SER A 1 363 ? -5.880 -24.451 20.041 1.00 69.94 363 SER A O 1
ATOM 2833 N N . ILE A 1 364 ? -4.012 -23.399 20.680 1.00 81.38 364 ILE A N 1
ATOM 2834 C CA . ILE A 1 364 ? -4.050 -23.914 22.059 1.00 81.38 364 ILE A CA 1
ATOM 2835 C C . ILE A 1 364 ? -5.291 -23.406 22.809 1.00 81.38 364 ILE A C 1
ATOM 2837 O O . ILE A 1 364 ? -5.977 -24.204 23.435 1.00 81.38 364 ILE A O 1
ATOM 2841 N N . LEU A 1 365 ? -5.627 -22.116 22.685 1.00 73.94 365 LEU A N 1
ATOM 2842 C CA . LEU A 1 365 ? -6.798 -21.517 23.345 1.00 73.94 365 LEU A CA 1
ATOM 2843 C C . LEU A 1 365 ? -8.152 -22.026 22.825 1.00 73.94 365 LEU A C 1
ATOM 2845 O O . LEU A 1 365 ? -9.161 -21.809 23.484 1.00 73.94 365 LEU A O 1
ATOM 2849 N N . PHE A 1 366 ? -8.201 -22.659 21.650 1.00 73.00 366 PHE A N 1
ATOM 2850 C CA . PHE A 1 366 ? -9.429 -23.264 21.120 1.00 73.00 366 PHE A CA 1
ATOM 2851 C C . PHE A 1 366 ? -9.662 -24.701 21.609 1.00 73.00 366 PHE A C 1
ATOM 2853 O O . PHE A 1 366 ? -10.784 -25.191 21.502 1.00 73.00 366 PHE A O 1
ATOM 2860 N N . PHE A 1 367 ? -8.624 -25.378 22.113 1.00 69.81 367 PHE A N 1
ATOM 2861 C CA . PHE A 1 367 ? -8.707 -26.760 22.611 1.00 69.81 367 PHE A CA 1
ATOM 2862 C C . PHE A 1 367 ? -8.755 -26.873 24.143 1.00 69.81 367 PHE A C 1
ATOM 2864 O O . PHE A 1 367 ? -8.932 -27.977 24.658 1.00 69.81 367 PHE A O 1
ATOM 2871 N N . SER A 1 368 ? -8.599 -25.759 24.858 1.00 61.44 368 SER A N 1
ATOM 2872 C CA . SER A 1 368 ? -8.721 -25.640 26.319 1.00 61.44 368 SER A CA 1
ATOM 2873 C C . SER A 1 368 ? -9.934 -24.808 26.686 1.00 61.44 368 SER A C 1
ATOM 2875 O O . SER A 1 368 ? -10.706 -25.251 27.562 1.00 61.44 368 SER A O 1
#

Sequence (368 aa):
MFQLAVDSLFRYRTFLERFFRSACVPTALACALLLAAFLKGHELATEELGENSLFTSRWFLALLVLWEGALASWLLSGLHPRLARAMALLTFLAFFQAALYLAASGEASCRCLGKASTNPWFMVGFDVLALAVLVAWTPAHPGASIFTHRRRFATVAIIYVLVAIPALINMLAYTPRGQMRLLRHDPSLAARLNVQLKGATTQQLLDHLHSATGLHFSVESGLAQTPDLGQISTNSARAWAIMELLAQRQNVPARWKKTDGGYLLVRSAPFGIANPWLVSASVALGLVLILLLFSRRPTQGIASKQSSVWRALYFIWQPDHHRATRSAFSLVELLVVMGMIVLLLAIVFPAVQKVRDADQQRSILFFS

Nearest PDB structures (foldseek):
  7muy-assembly1_FD  TM=5.301E-01  e=2.363E-02  Legionella pneumophila
  6x62-assembly1_Bd  TM=5.166E-01  e=3.205E-02  Legionella pneumophila
  7muq-assembly1_KD  TM=5.398E-01  e=5.607E-02  Legionella pneumophila
  7muq-assembly1_Md  TM=5.244E-01  e=8.421E-02  Legionella pneumophila

Mean predicted aligned error: 11.74 Å

Foldseek 3Di:
DVVVVVVVVVVVVVVLVVVLQDLVLLLVQLVVLLQLLLQLLLLLLQDDQDPPDLVSDLVNSLVSSLLSNLLSLCSLLQEQVVVSLVSQLVVLVVQLVVLVVCLVVVPQADCSSPPPGDRSVVSNVVSVVSNVSSVSRDHPDSTDYCVNCVVSVVLSVVLSCVLSVVSSCSSVCPDLCNQLVVLVPDPLQQFWFFDFDAQDWPVNLQVRLCVRRVFHEEEDPVQNPTQRLGTDGDRTDGNSVSVVSRQVRTPARWHWDADPRHTYTYGPPSDDPDDVSVVSVVSSVVSSVVSVVVVPPPVPDPPPVPDPVVVVVPVVDDDPPDDPPDPDPPVVVVCVVVVVVVVVCVVSVVVVVVVVVVVVVVVVVVVD